Protein AF-0000000066217032 (afdb_homodimer)

Organism: Coxiella burnetii (strain RSA 493 / Nine Mile phase I) (NCBI:txid227377)

Structure (mmCIF, N/CA/C/O backbone):
data_AF-0000000066217032-model_v1
#
loop_
_entity.id
_entity.type
_entity.pdbx_description
1 polymer 'Stringent starvation protein A homolog'
#
loop_
_atom_site.group_PDB
_atom_site.id
_atom_site.type_symbol
_atom_site.label_atom_id
_atom_site.label_alt_id
_atom_site.label_comp_id
_atom_site.label_asym_id
_atom_site.label_entity_id
_atom_site.label_seq_id
_atom_site.pdbx_PDB_ins_code
_atom_site.Cartn_x
_atom_site.Cartn_y
_atom_site.Cartn_z
_atom_site.occupancy
_atom_site.B_iso_or_equiv
_atom_site.auth_seq_id
_atom_site.auth_comp_id
_atom_site.auth_asym_id
_atom_site.auth_atom_id
_atom_site.pdbx_PDB_model_num
ATOM 1 N N . MET A 1 1 ? -29.891 14.938 -22.016 1 31.36 1 MET A N 1
ATOM 2 C CA . MET A 1 1 ? -28.516 15.281 -21.641 1 31.36 1 MET A CA 1
ATOM 3 C C . MET A 1 1 ? -27.781 14.055 -21.125 1 31.36 1 MET A C 1
ATOM 5 O O . MET A 1 1 ? -28.281 13.344 -20.25 1 31.36 1 MET A O 1
ATOM 9 N N . LEU A 1 2 ? -27.031 13.336 -21.906 1 37.22 2 LEU A N 1
ATOM 10 C CA . LEU A 1 2 ? -26.453 12.023 -21.594 1 37.22 2 LEU A CA 1
ATOM 11 C C . LEU A 1 2 ? -25.828 12.023 -20.203 1 37.22 2 LEU A C 1
ATOM 13 O O . LEU A 1 2 ? -25 12.891 -19.891 1 37.22 2 LEU A O 1
ATOM 17 N N . LYS A 1 3 ? -26.438 11.766 -19.234 1 40.12 3 LYS A N 1
ATOM 18 C CA . LYS A 1 3 ? -26.109 11.836 -17.812 1 40.12 3 LYS A CA 1
ATOM 19 C C . LYS A 1 3 ? -24.656 11.398 -17.562 1 40.12 3 LYS A C 1
ATOM 21 O O . LYS A 1 3 ? -24.344 10.219 -17.719 1 40.12 3 LYS A O 1
ATOM 26 N N . ARG A 1 4 ? -23.641 12.086 -18.062 1 51.62 4 ARG A N 1
ATOM 27 C CA . ARG A 1 4 ? -22.25 11.711 -17.797 1 51.62 4 ARG A CA 1
ATOM 28 C C . ARG A 1 4 ? -22.062 11.312 -16.344 1 51.62 4 ARG A C 1
ATOM 30 O O . ARG A 1 4 ? -22.469 12.031 -15.43 1 51.62 4 ARG A O 1
ATOM 37 N N . SER A 1 5 ? -21.875 10.047 -16.078 1 73.25 5 SER A N 1
ATOM 38 C CA . SER A 1 5 ? -21.859 9.453 -14.75 1 73.25 5 SER A CA 1
ATOM 39 C C . SER A 1 5 ? -20.812 10.117 -13.859 1 73.25 5 SER A C 1
ATOM 41 O O . SER A 1 5 ? -19.625 10.102 -14.172 1 73.25 5 SER A O 1
ATOM 43 N N . ILE A 1 6 ? -21.156 11.094 -13.031 1 89.56 6 ILE A N 1
ATOM 44 C CA . ILE A 1 6 ? -20.344 11.836 -12.078 1 89.56 6 ILE A CA 1
ATOM 45 C C . ILE A 1 6 ? -19.625 10.859 -11.148 1 89.56 6 ILE A C 1
ATOM 47 O O . ILE A 1 6 ? -20.203 9.852 -10.727 1 89.56 6 ILE A O 1
ATOM 51 N N . MET A 1 7 ? -18.312 11.117 -10.992 1 97.38 7 MET A N 1
ATOM 52 C CA . MET A 1 7 ? -17.531 10.359 -10.023 1 97.38 7 MET A C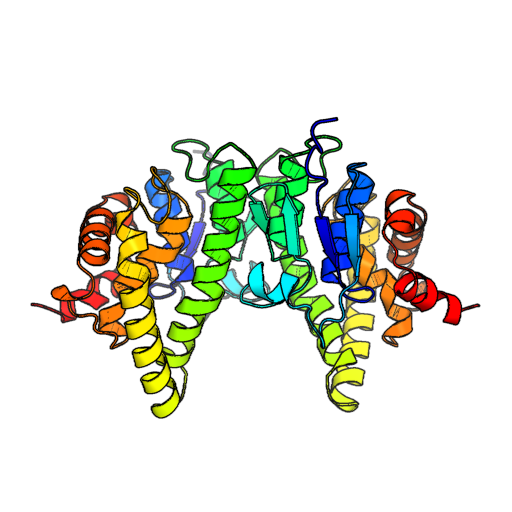A 1
ATOM 53 C C . MET A 1 7 ? -18.141 10.461 -8.633 1 97.38 7 MET A C 1
ATOM 55 O O . MET A 1 7 ? -18.625 11.523 -8.242 1 97.38 7 MET A O 1
ATOM 59 N N . THR A 1 8 ? -18.172 9.297 -7.922 1 98.38 8 THR A N 1
ATOM 60 C CA . THR A 1 8 ? -18.75 9.25 -6.582 1 98.38 8 THR A CA 1
ATOM 61 C C . THR A 1 8 ? -17.719 8.75 -5.57 1 98.38 8 THR A C 1
ATOM 63 O O . THR A 1 8 ? -17 7.785 -5.84 1 98.38 8 THR A O 1
ATOM 66 N N . LEU A 1 9 ? -17.656 9.406 -4.469 1 98.69 9 LEU A N 1
ATOM 67 C CA . LEU A 1 9 ? -16.812 8.969 -3.357 1 98.69 9 LEU A CA 1
ATOM 68 C C . LEU A 1 9 ? -17.656 8.648 -2.133 1 98.69 9 LEU A C 1
ATOM 70 O O . LEU A 1 9 ? -18.344 9.516 -1.596 1 98.69 9 LEU A O 1
ATOM 74 N N . TYR A 1 10 ? -17.703 7.379 -1.792 1 98.69 10 TYR A N 1
ATOM 75 C CA . TYR A 1 10 ? -18.188 7.031 -0.458 1 98.69 10 TYR A CA 1
ATOM 76 C C . TYR A 1 10 ? -17.141 7.383 0.601 1 98.69 10 TYR A C 1
ATOM 78 O O . TYR A 1 10 ? -16.031 6.863 0.582 1 98.69 10 TYR A O 1
ATOM 86 N N . SER A 1 11 ? -17.5 8.266 1.487 1 98.56 11 SER A N 1
ATOM 87 C CA . SER A 1 11 ? -16.562 8.914 2.391 1 98.56 11 SER A CA 1
ATOM 88 C C . SER A 1 11 ? -17.078 8.898 3.828 1 98.56 11 SER A C 1
ATOM 90 O O . SER A 1 11 ? -18.281 9.055 4.066 1 98.56 11 SER A O 1
ATOM 92 N N . GLY A 1 12 ? -16.188 8.609 4.754 1 98.12 12 GLY A N 1
ATOM 93 C CA . GLY A 1 12 ? -16.531 8.82 6.152 1 98.12 12 GLY A CA 1
ATOM 94 C C . GLY A 1 12 ? -16.219 10.227 6.629 1 98.12 12 GLY A C 1
ATOM 95 O O . GLY A 1 12 ? -15.133 10.742 6.402 1 98.12 12 GLY A O 1
ATOM 96 N N . PRO A 1 13 ? -17.109 10.875 7.32 1 96.94 13 PRO A N 1
ATOM 97 C CA . PRO A 1 13 ? -16.938 12.273 7.707 1 96.94 13 PRO A CA 1
ATOM 98 C C . PRO A 1 13 ? -15.781 12.477 8.688 1 96.94 13 PRO A C 1
ATOM 100 O O . PRO A 1 13 ? -15.242 13.578 8.797 1 96.94 13 PRO A O 1
ATOM 103 N N . LEU A 1 14 ? -15.414 11.422 9.422 1 97.06 14 LEU A N 1
ATOM 104 C CA . LEU A 1 14 ? -14.305 11.539 10.359 1 97.06 14 LEU A CA 1
ATOM 105 C C . LEU A 1 14 ? -13.211 10.523 10.031 1 97.06 14 LEU A C 1
ATOM 107 O O . LEU A 1 14 ? -12.32 10.281 10.852 1 97.06 14 LEU A O 1
ATOM 111 N N . ASP A 1 15 ? -13.336 9.898 8.875 1 97.88 15 ASP A N 1
ATOM 112 C CA . ASP A 1 15 ? -12.383 8.875 8.461 1 97.88 15 ASP A CA 1
ATOM 113 C C . ASP A 1 15 ? -11.133 9.508 7.855 1 97.88 15 ASP A C 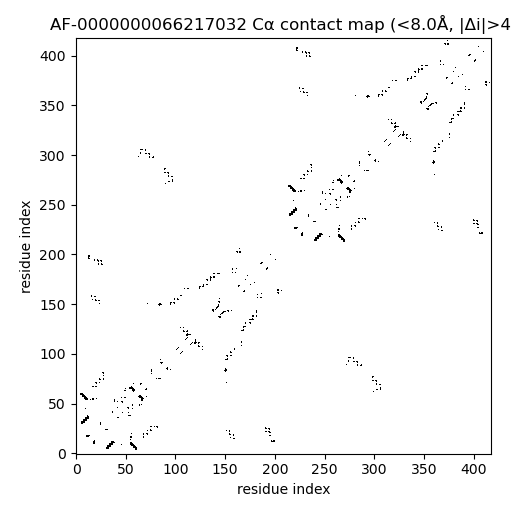1
ATOM 115 O O . ASP A 1 15 ? -11.203 10.172 6.82 1 97.88 15 ASP A O 1
ATOM 119 N N . ILE A 1 16 ? -10.039 9.281 8.5 1 98.56 16 ILE A N 1
ATOM 120 C CA . ILE A 1 16 ? -8.805 9.969 8.141 1 98.56 16 ILE A CA 1
ATOM 121 C C . ILE A 1 16 ? -8.375 9.57 6.73 1 98.56 16 ILE A C 1
ATOM 123 O O . ILE A 1 16 ? -7.777 10.367 6.004 1 98.56 16 ILE A O 1
ATOM 127 N N . TYR A 1 17 ? -8.672 8.328 6.277 1 98.75 17 TYR A N 1
ATOM 128 C CA . TYR A 1 17 ? -8.336 7.879 4.934 1 98.75 17 TYR A CA 1
ATOM 129 C C . TYR A 1 17 ? -9.211 8.555 3.891 1 98.75 17 TYR A C 1
ATOM 131 O O . TYR A 1 17 ? -8.75 8.898 2.801 1 98.75 17 TYR A O 1
ATOM 139 N N . SER A 1 18 ? -10.477 8.734 4.207 1 98.88 18 SER A N 1
ATOM 140 C CA . SER A 1 18 ? -11.359 9.508 3.342 1 98.88 18 SER A CA 1
ATOM 141 C C . SER A 1 18 ? -10.859 10.945 3.189 1 98.88 18 SER A C 1
ATOM 143 O O . SER A 1 18 ? -10.93 11.516 2.1 1 98.88 18 SER A O 1
ATOM 145 N N . HIS A 1 19 ? -10.422 11.477 4.289 1 98.88 19 HIS A N 1
ATOM 146 C CA . HIS A 1 19 ? -9.922 12.852 4.273 1 98.88 19 HIS A CA 1
ATOM 147 C C . HIS A 1 19 ? -8.75 13 3.312 1 98.88 19 HIS A C 1
ATOM 149 O O . HIS A 1 19 ? -8.664 13.984 2.58 1 98.88 19 HIS A O 1
ATOM 155 N N . GLN A 1 20 ? -7.828 12.016 3.285 1 98.94 20 GLN A N 1
ATOM 156 C CA . GLN A 1 20 ? -6.723 12.023 2.332 1 98.94 20 GLN A CA 1
ATOM 157 C C . GLN A 1 20 ? -7.23 12.211 0.904 1 98.94 20 GLN A C 1
ATOM 159 O O . GLN A 1 20 ? -6.754 13.086 0.177 1 98.94 20 GLN A O 1
ATOM 164 N N . VAL A 1 21 ? -8.172 11.391 0.531 1 98.94 21 VAL A N 1
ATOM 165 C CA . VAL A 1 21 ? -8.68 11.336 -0.835 1 98.94 21 VAL A CA 1
ATOM 166 C C . VAL A 1 21 ? -9.406 12.641 -1.166 1 98.94 21 VAL A C 1
ATOM 168 O O . VAL A 1 21 ? -9.289 13.156 -2.279 1 98.94 21 VAL A O 1
ATOM 171 N N . ARG A 1 22 ? -10.141 13.156 -0.206 1 98.94 22 ARG A N 1
ATOM 172 C CA . ARG A 1 22 ? -10.844 14.406 -0.444 1 98.94 22 ARG A CA 1
ATOM 173 C C . ARG A 1 22 ? -9.867 15.555 -0.695 1 98.94 22 ARG A C 1
ATOM 175 O O . ARG A 1 22 ? -10.141 16.453 -1.492 1 98.94 22 ARG A O 1
ATOM 182 N N . ILE A 1 23 ? -8.727 15.578 -0.011 1 98.88 23 ILE A N 1
ATOM 183 C CA . ILE A 1 23 ? -7.715 16.594 -0.278 1 98.88 23 ILE A CA 1
ATOM 184 C C . ILE A 1 23 ? -7.238 16.484 -1.725 1 98.88 23 ILE A C 1
ATOM 186 O O . ILE A 1 23 ? -7.125 17.484 -2.43 1 98.88 23 ILE A O 1
ATOM 190 N N . VAL A 1 24 ? -6.938 15.227 -2.209 1 98.94 24 VAL A N 1
ATOM 191 C CA . VAL A 1 24 ? -6.457 15 -3.568 1 98.94 24 VAL A CA 1
ATOM 192 C C . VAL A 1 24 ? -7.5 15.5 -4.57 1 98.94 24 VAL A C 1
ATOM 194 O O . VAL A 1 24 ? -7.16 16.172 -5.543 1 98.94 24 VAL A O 1
ATOM 197 N N . LEU A 1 25 ? -8.773 15.156 -4.352 1 98.88 25 LEU A N 1
ATOM 198 C CA . LEU A 1 25 ? -9.852 15.578 -5.234 1 98.88 25 LEU A CA 1
ATOM 199 C C . LEU A 1 25 ? -9.922 17.094 -5.324 1 98.88 25 LEU A C 1
ATOM 201 O O . LEU A 1 25 ? -10.078 17.656 -6.41 1 98.88 25 LEU A O 1
ATOM 205 N N . ALA A 1 26 ? -9.781 17.734 -4.199 1 98.81 26 ALA A N 1
ATOM 206 C CA . ALA A 1 26 ? -9.812 19.188 -4.156 1 98.81 26 ALA A CA 1
ATOM 207 C C . ALA A 1 26 ? -8.617 19.797 -4.895 1 98.81 26 ALA A C 1
ATOM 209 O O . ALA A 1 26 ? -8.766 20.766 -5.637 1 98.81 26 ALA A O 1
ATOM 210 N N . GLU A 1 27 ? -7.43 19.25 -4.633 1 98.75 27 GLU A N 1
ATOM 211 C CA . GLU A 1 27 ? -6.23 19.719 -5.312 1 98.75 27 GLU A CA 1
ATOM 212 C C . GLU A 1 27 ? -6.371 19.609 -6.828 1 98.75 27 GLU A C 1
ATOM 214 O O . GLU A 1 27 ? -5.898 20.484 -7.562 1 98.75 27 GLU A O 1
ATOM 219 N N . LYS A 1 28 ? -7.027 18.516 -7.266 1 98.56 28 LYS A N 1
ATOM 220 C CA . LYS A 1 28 ? -7.168 18.25 -8.695 1 98.56 28 LYS A CA 1
ATOM 221 C C . LYS A 1 28 ? -8.312 19.062 -9.289 1 98.56 28 LYS A C 1
ATOM 223 O O . LYS A 1 28 ? -8.453 19.141 -10.516 1 98.56 28 LYS A O 1
ATOM 228 N N . GLY A 1 29 ? -9.141 19.656 -8.461 1 97.69 29 GLY A N 1
ATOM 229 C CA . GLY A 1 29 ? -10.281 20.422 -8.938 1 97.69 29 GLY A CA 1
ATOM 230 C C . GLY A 1 29 ? -11.32 19.562 -9.641 1 97.69 29 GLY A C 1
ATOM 231 O O . GLY A 1 29 ? -11.938 20 -10.609 1 97.69 29 GLY A O 1
ATOM 232 N N . VAL A 1 30 ? -11.492 18.359 -9.203 1 95.88 30 VAL A N 1
ATOM 233 C CA . VAL A 1 30 ? -12.398 17.391 -9.828 1 95.88 30 VAL A CA 1
ATOM 234 C C . VAL A 1 30 ? -13.766 17.469 -9.164 1 95.88 30 VAL A C 1
ATOM 236 O O . VAL A 1 30 ? -13.867 17.516 -7.938 1 95.88 30 VAL A O 1
ATOM 239 N N . THR A 1 31 ? -14.75 17.516 -9.945 1 95.5 31 THR A N 1
ATOM 240 C CA . THR A 1 31 ? -16.109 17.422 -9.422 1 95.5 31 THR A CA 1
ATOM 241 C C . THR A 1 31 ? -16.422 15.992 -9 1 95.5 31 THR A C 1
ATOM 243 O O . THR A 1 31 ? -16.234 15.055 -9.766 1 95.5 31 THR A O 1
ATOM 246 N N . VAL A 1 32 ? -16.891 15.82 -7.789 1 98 32 VAL A N 1
ATOM 247 C CA . VAL A 1 32 ? -17.172 14.508 -7.223 1 98 32 VAL A CA 1
ATOM 248 C C . VAL A 1 32 ? -18.422 14.586 -6.336 1 98 32 VAL A C 1
ATOM 250 O O . VAL A 1 32 ? -18.641 15.594 -5.656 1 98 32 VAL A O 1
ATOM 253 N N . ASP A 1 33 ? -19.234 13.609 -6.469 1 97.88 33 ASP A N 1
ATOM 254 C CA . ASP A 1 33 ? -20.328 13.445 -5.52 1 97.88 33 ASP A CA 1
ATOM 255 C C . ASP A 1 33 ? -19.875 12.688 -4.277 1 97.88 33 ASP A C 1
ATOM 257 O O . ASP A 1 33 ? -19.562 11.492 -4.348 1 97.88 33 ASP A O 1
ATOM 261 N N . ILE A 1 34 ? -19.859 13.328 -3.172 1 97.88 34 ILE A N 1
ATOM 262 C CA . ILE A 1 34 ? -19.406 12.711 -1.932 1 97.88 34 ILE A CA 1
ATOM 263 C C . ILE A 1 34 ? -20.594 12.18 -1.144 1 97.88 34 ILE A C 1
ATOM 265 O O . ILE A 1 34 ? -21.5 12.938 -0.799 1 97.88 34 ILE A O 1
ATOM 269 N N . HIS A 1 35 ? -20.609 10.922 -0.968 1 97.06 35 HIS A N 1
ATOM 270 C CA . HIS A 1 35 ? -21.609 10.266 -0.126 1 97.06 35 HIS A CA 1
ATOM 271 C C . HIS A 1 35 ? -21.031 9.953 1.254 1 97.06 35 HIS A C 1
ATOM 273 O O . HIS A 1 35 ? -20.203 9.055 1.397 1 97.06 35 HIS A O 1
ATOM 279 N N . ASN A 1 36 ? -21.531 10.68 2.238 1 96.69 36 ASN A N 1
ATOM 280 C CA . ASN A 1 36 ? -21.078 10.445 3.605 1 96.69 36 ASN A CA 1
ATOM 281 C C . ASN A 1 36 ? -21.672 9.156 4.172 1 96.69 36 ASN A C 1
ATOM 283 O O . ASN A 1 36 ? -22.875 8.945 4.117 1 96.69 36 ASN A O 1
ATOM 287 N N . VAL A 1 37 ? -20.828 8.312 4.625 1 96.44 37 VAL A N 1
ATOM 288 C CA . VAL A 1 37 ? -21.25 7.008 5.141 1 96.44 37 VAL A CA 1
ATOM 289 C C . VAL A 1 37 ? -20.688 6.812 6.547 1 96.44 37 VAL A C 1
ATOM 291 O O . VAL A 1 37 ? -19.547 7.176 6.824 1 96.44 37 VAL A O 1
ATOM 294 N N . ASP A 1 38 ? -21.531 6.285 7.449 1 93.5 38 ASP A N 1
ATOM 295 C CA . ASP A 1 38 ? -21.078 5.824 8.758 1 93.5 38 ASP A CA 1
ATOM 296 C C . ASP A 1 38 ? -20.406 4.461 8.648 1 93.5 38 ASP A C 1
ATOM 298 O O . ASP A 1 38 ? -21.047 3.467 8.305 1 93.5 38 ASP A O 1
ATOM 302 N N . ALA A 1 39 ? -19.172 4.449 8.969 1 89.5 39 ALA A N 1
ATOM 303 C CA . ALA A 1 39 ? -18.375 3.227 8.828 1 89.5 39 ALA A CA 1
ATOM 304 C C . ALA A 1 39 ? -19 2.08 9.625 1 89.5 39 ALA A C 1
ATOM 306 O O . ALA A 1 39 ? -18.844 0.912 9.258 1 89.5 39 ALA A O 1
ATOM 307 N N . ASN A 1 40 ? -19.672 2.406 10.68 1 92.81 40 ASN A N 1
ATOM 308 C CA . ASN A 1 40 ? -20.281 1.387 11.516 1 92.81 40 ASN A CA 1
ATOM 309 C C . ASN A 1 40 ? -21.625 0.93 10.945 1 92.81 40 ASN A C 1
ATOM 311 O O . ASN A 1 40 ? -22.172 -0.091 11.375 1 92.81 40 ASN A O 1
ATOM 315 N N . HIS A 1 41 ? -22.125 1.687 10.039 1 93.88 41 HIS A N 1
ATOM 316 C CA . HIS A 1 41 ? -23.375 1.357 9.375 1 93.88 41 HIS A CA 1
ATOM 317 C C . HIS A 1 41 ? -23.266 1.558 7.867 1 93.88 41 HIS A C 1
ATOM 319 O O . HIS A 1 41 ? -23.922 2.443 7.309 1 93.88 41 HIS A O 1
ATOM 325 N N . PRO A 1 42 ? -22.453 0.718 7.289 1 93.5 42 PRO A N 1
ATOM 326 C CA . PRO A 1 42 ? -22.281 0.885 5.844 1 93.5 42 PRO A CA 1
ATOM 327 C C . PRO A 1 42 ? -23.578 0.683 5.07 1 93.5 42 PRO A C 1
ATOM 329 O O . PRO A 1 42 ? -24.406 -0.168 5.434 1 93.5 42 PRO A O 1
ATOM 332 N N . SER A 1 43 ? -23.828 1.458 4.07 1 93.5 43 SER A N 1
ATOM 333 C CA . SER A 1 43 ? -25.016 1.347 3.221 1 93.5 43 SER A CA 1
ATOM 334 C C . SER A 1 43 ? -24.969 0.076 2.379 1 93.5 43 SER A C 1
ATOM 336 O O . SER A 1 43 ? -23.891 -0.488 2.148 1 93.5 43 SER A O 1
ATOM 338 N N . GLU A 1 44 ? -26.094 -0.337 1.907 1 94.31 44 GLU A N 1
ATOM 339 C CA . GLU A 1 44 ? -26.188 -1.494 1.022 1 94.31 44 GLU A CA 1
ATOM 340 C C . GLU A 1 44 ? -25.391 -1.276 -0.263 1 94.31 44 GLU A C 1
ATOM 342 O O . GLU A 1 44 ? -24.766 -2.203 -0.774 1 94.31 44 GLU A O 1
ATOM 347 N N . ASP A 1 45 ? -25.406 -0.054 -0.695 1 95.06 45 ASP A N 1
ATOM 348 C CA . ASP A 1 45 ? -24.656 0.28 -1.905 1 95.06 45 ASP A CA 1
ATOM 349 C C . ASP A 1 45 ? -23.156 0.051 -1.711 1 95.06 45 ASP A C 1
ATOM 351 O O . ASP A 1 45 ? -22.5 -0.537 -2.568 1 95.06 45 ASP A O 1
ATOM 355 N N . LEU A 1 46 ? -22.656 0.555 -0.588 1 96.94 46 LEU A N 1
ATOM 356 C CA . LEU A 1 46 ? -21.234 0.395 -0.309 1 96.94 46 LEU A CA 1
ATOM 357 C C . LEU A 1 46 ? -20.875 -1.081 -0.216 1 96.94 46 LEU A C 1
ATOM 359 O O . LEU A 1 46 ? -19.828 -1.498 -0.737 1 96.94 46 LEU A O 1
ATOM 363 N N . ILE A 1 47 ? -21.734 -1.824 0.399 1 96.56 47 ILE A N 1
ATOM 364 C CA . ILE A 1 47 ? -21.5 -3.248 0.602 1 96.56 47 ILE A CA 1
ATOM 365 C C . ILE A 1 47 ? -21.453 -3.961 -0.748 1 96.56 47 ILE A C 1
ATOM 367 O O . ILE A 1 47 ? -20.656 -4.887 -0.941 1 96.56 47 ILE A O 1
ATOM 371 N N . GLU A 1 48 ? -22.219 -3.57 -1.666 1 96.19 48 GLU A N 1
ATOM 372 C CA . GLU A 1 48 ? -22.266 -4.168 -2.998 1 96.19 48 GLU A CA 1
ATOM 373 C C . GLU A 1 48 ? -21.016 -3.799 -3.803 1 96.19 48 GLU A C 1
ATOM 375 O O . GLU A 1 48 ? -20.531 -4.594 -4.613 1 96.19 48 GLU A O 1
ATOM 380 N N . LEU A 1 49 ? -20.453 -2.588 -3.549 1 96.94 49 LEU A N 1
ATOM 381 C CA . LEU A 1 49 ? -19.359 -2.045 -4.328 1 96.94 49 LEU A CA 1
ATOM 382 C C . LEU A 1 49 ? -18.016 -2.539 -3.791 1 96.94 49 LEU A C 1
ATOM 384 O O . LEU A 1 49 ? -17.062 -2.713 -4.551 1 96.94 49 LEU A O 1
ATOM 388 N N . ASN A 1 50 ? -17.891 -2.721 -2.545 1 97.75 50 ASN A N 1
ATOM 389 C CA . ASN A 1 50 ? -16.672 -3.037 -1.807 1 97.75 50 ASN A CA 1
ATOM 390 C C . ASN A 1 50 ? -16.891 -4.18 -0.823 1 97.75 50 ASN A C 1
ATOM 392 O O . ASN A 1 50 ? -17.5 -3.99 0.232 1 97.75 50 ASN A O 1
ATOM 396 N N . PRO A 1 51 ? -16.344 -5.332 -1.105 1 96 51 PRO A N 1
ATOM 397 C CA . PRO A 1 51 ? -16.609 -6.504 -0.27 1 96 51 PRO A CA 1
ATOM 398 C C . PRO A 1 51 ? -16.156 -6.312 1.176 1 96 51 PRO A C 1
ATOM 400 O O . PRO A 1 51 ? -16.578 -7.066 2.062 1 96 51 PRO A O 1
ATOM 403 N N . TYR A 1 52 ? -15.359 -5.297 1.436 1 96.88 52 TYR A N 1
ATOM 404 C CA . TYR A 1 52 ? -14.867 -5.051 2.785 1 96.88 52 TYR A CA 1
ATOM 405 C C . TYR A 1 52 ? -15.641 -3.918 3.449 1 96.88 52 TYR A C 1
ATOM 407 O O . TYR A 1 52 ? -15.414 -3.6 4.617 1 96.88 52 TYR A O 1
ATOM 415 N N . ALA A 1 53 ? -16.469 -3.209 2.662 1 97.38 53 ALA A N 1
ATOM 416 C CA . ALA A 1 53 ? -17.281 -2.092 3.125 1 97.38 53 ALA A CA 1
ATOM 417 C C . ALA A 1 53 ? -16.422 -1.045 3.836 1 97.38 53 ALA A C 1
ATOM 419 O O . ALA A 1 53 ? -16.844 -0.487 4.855 1 97.38 53 ALA A O 1
ATOM 420 N N . THR A 1 54 ? -15.242 -0.894 3.33 1 97.5 54 THR A N 1
ATOM 421 C CA . THR A 1 54 ? -14.344 0.085 3.932 1 97.5 54 THR A CA 1
ATOM 422 C C . THR A 1 54 ? -14.492 1.445 3.258 1 97.5 54 THR A C 1
ATOM 424 O O . THR A 1 54 ? -15.086 1.547 2.18 1 97.5 54 THR A O 1
ATOM 427 N N . LEU A 1 55 ? -14.062 2.449 3.896 1 98.25 55 LEU A N 1
ATOM 428 C CA . LEU A 1 55 ? -14 3.811 3.375 1 98.25 55 LEU A CA 1
ATOM 429 C C . LEU A 1 55 ? -12.555 4.297 3.299 1 98.25 55 LEU A C 1
ATOM 431 O O . LEU A 1 55 ? -11.719 3.914 4.125 1 98.25 55 LEU A O 1
ATOM 435 N N . PRO A 1 56 ? -12.172 5.055 2.281 1 98.69 56 PRO A N 1
ATOM 436 C CA . PRO A 1 56 ? -13.008 5.531 1.18 1 98.69 56 PRO A CA 1
ATOM 437 C C . PRO A 1 56 ? -13.195 4.484 0.085 1 98.69 56 PRO A C 1
ATOM 439 O O . PRO A 1 56 ? -12.383 3.568 -0.043 1 98.69 56 PRO A O 1
ATOM 442 N N . THR A 1 57 ? -14.281 4.523 -0.587 1 98.88 57 THR A N 1
ATOM 443 C CA . THR A 1 57 ? -14.539 3.789 -1.822 1 98.88 57 THR A CA 1
ATOM 444 C C . THR A 1 57 ? -14.914 4.746 -2.951 1 98.88 57 THR A C 1
ATOM 446 O O . THR A 1 57 ? -15.836 5.547 -2.807 1 98.88 57 THR A O 1
ATOM 449 N N . LEU A 1 58 ? -14.203 4.738 -4.078 1 98.88 58 LEU A N 1
ATOM 450 C CA . LEU A 1 58 ? -14.398 5.629 -5.219 1 98.88 58 LEU A CA 1
ATOM 451 C C . LEU A 1 58 ? -15.031 4.883 -6.387 1 98.88 58 LEU A C 1
ATOM 453 O O . LEU A 1 58 ? -14.625 3.766 -6.715 1 98.88 58 LEU A O 1
ATOM 457 N N . VAL A 1 59 ? -16.031 5.434 -6.961 1 98.62 59 VAL A N 1
ATOM 458 C CA . VAL A 1 59 ? -16.672 4.918 -8.164 1 98.62 59 VAL A CA 1
ATOM 459 C C . VAL A 1 59 ? -16.5 5.91 -9.312 1 98.62 59 VAL A C 1
ATOM 461 O O . VAL A 1 59 ? -16.906 7.07 -9.203 1 98.62 59 VAL A O 1
ATOM 464 N N . ASP A 1 60 ? -15.867 5.543 -10.375 1 98 60 ASP A N 1
ATOM 465 C CA . ASP A 1 60 ? -15.703 6.301 -11.609 1 98 60 ASP A CA 1
ATOM 466 C C . ASP A 1 60 ? -16.125 5.469 -12.82 1 98 60 ASP A C 1
ATOM 468 O O . ASP A 1 60 ? -15.312 4.73 -13.383 1 98 60 ASP A O 1
ATOM 472 N N . ARG A 1 61 ? -17.375 5.566 -13.281 1 95.75 61 ARG A N 1
ATOM 473 C CA . ARG A 1 61 ? -17.953 4.711 -14.305 1 95.75 61 ARG A CA 1
ATOM 474 C C . ARG A 1 61 ? -17.891 3.242 -13.898 1 95.75 61 ARG A C 1
ATOM 476 O O . ARG A 1 61 ? -18.391 2.865 -12.836 1 95.75 61 ARG A O 1
ATOM 483 N N . ASP A 1 62 ? -17.172 2.449 -14.602 1 95.69 62 ASP A N 1
ATOM 484 C CA . ASP A 1 62 ? -17.141 1.017 -14.328 1 95.69 62 ASP A CA 1
ATOM 485 C C . ASP A 1 62 ? -15.984 0.661 -13.391 1 95.69 62 ASP A C 1
ATOM 487 O O . ASP A 1 62 ? -15.727 -0.517 -13.133 1 95.69 62 ASP A O 1
ATOM 491 N N . LEU A 1 63 ? -15.398 1.669 -12.852 1 98.19 63 LEU A N 1
ATOM 492 C CA . LEU A 1 63 ? -14.266 1.453 -11.953 1 98.19 63 LEU A CA 1
ATOM 493 C C . LEU A 1 63 ? -14.664 1.687 -10.5 1 98.19 63 LEU A C 1
ATOM 495 O O . LEU A 1 63 ? -15.266 2.713 -10.18 1 98.19 63 LEU A O 1
ATOM 499 N N . VAL A 1 64 ? -14.422 0.709 -9.641 1 98.69 64 VAL A N 1
ATOM 500 C CA . VAL A 1 64 ? -14.57 0.844 -8.203 1 98.69 64 VAL A CA 1
ATOM 501 C C . VAL A 1 64 ? -13.219 0.626 -7.516 1 98.69 64 VAL A C 1
ATOM 503 O O . VAL A 1 64 ? -12.562 -0.395 -7.734 1 98.69 64 VAL A O 1
ATOM 506 N N . LEU A 1 65 ? -12.805 1.586 -6.785 1 98.88 65 LEU A N 1
ATOM 507 C CA . LEU A 1 65 ? -11.547 1.488 -6.055 1 98.88 65 LEU A CA 1
ATOM 508 C C . LEU A 1 65 ? -11.766 1.704 -4.562 1 98.88 65 LEU A C 1
ATOM 510 O O . LEU A 1 65 ? -12.586 2.535 -4.164 1 98.88 65 LEU A O 1
ATOM 514 N N . PHE A 1 66 ? -11.016 0.93 -3.859 1 98.5 66 PHE A N 1
ATOM 515 C CA . PHE A 1 66 ? -10.914 1.158 -2.424 1 98.5 66 PHE A CA 1
ATOM 516 C C . PHE A 1 66 ? -9.469 1.025 -1.956 1 98.5 66 PHE A C 1
ATOM 518 O O . PHE A 1 66 ? -8.578 0.713 -2.75 1 98.5 66 PHE A O 1
ATOM 525 N N . GLU A 1 67 ? -9.164 1.363 -0.762 1 97.75 67 GLU A N 1
ATOM 526 C CA . GLU A 1 67 ? -7.824 1.639 -0.266 1 97.75 67 GLU A CA 1
ATOM 527 C C . GLU A 1 67 ? -7.352 3.029 -0.684 1 97.75 67 GLU A C 1
ATOM 529 O O . GLU A 1 67 ? -7.227 3.314 -1.877 1 97.75 67 GLU A O 1
ATOM 534 N N . SER A 1 68 ? -7.121 3.869 0.254 1 98.75 68 SER A N 1
ATOM 535 C CA . SER A 1 68 ? -6.891 5.289 0.015 1 98.75 68 SER A CA 1
ATOM 536 C C . SER A 1 68 ? -5.688 5.508 -0.896 1 98.75 68 SER A C 1
ATOM 538 O O . SER A 1 68 ? -5.727 6.355 -1.793 1 98.75 68 SER A O 1
ATOM 540 N N . ARG A 1 69 ? -4.602 4.707 -0.699 1 98.5 69 ARG A N 1
ATOM 541 C CA . ARG A 1 69 ? -3.398 4.887 -1.502 1 98.5 69 ARG A CA 1
ATOM 542 C C . ARG A 1 69 ? -3.666 4.574 -2.971 1 98.5 69 ARG A C 1
ATOM 544 O O . ARG A 1 69 ? -3.186 5.281 -3.859 1 98.5 69 ARG A O 1
ATOM 551 N N . VAL A 1 70 ? -4.414 3.506 -3.223 1 98.88 70 VAL A N 1
ATOM 552 C CA . VAL A 1 70 ? -4.773 3.141 -4.586 1 98.88 70 VAL A CA 1
ATOM 553 C C . VAL A 1 70 ? -5.598 4.258 -5.223 1 98.88 70 VAL A C 1
ATOM 555 O O . VAL A 1 70 ? -5.344 4.656 -6.359 1 98.88 70 VAL A O 1
ATOM 558 N N . ILE A 1 71 ? -6.539 4.777 -4.473 1 98.94 71 ILE A N 1
ATOM 559 C CA . ILE A 1 71 ? -7.426 5.828 -4.961 1 98.94 71 ILE A CA 1
ATOM 560 C C . ILE A 1 71 ? -6.621 7.094 -5.25 1 98.94 71 ILE A C 1
ATOM 562 O O . ILE A 1 71 ? -6.781 7.707 -6.309 1 98.94 71 ILE A O 1
ATOM 566 N N . MET A 1 72 ? -5.754 7.473 -4.344 1 98.94 72 MET A N 1
ATOM 567 C CA . MET A 1 72 ? -4.992 8.711 -4.5 1 98.94 72 MET A CA 1
ATOM 568 C C . MET A 1 72 ? -4.082 8.641 -5.719 1 98.94 72 MET A C 1
ATOM 570 O O . MET A 1 72 ? -4.008 9.586 -6.5 1 98.94 72 MET A O 1
ATOM 574 N N . GLU A 1 73 ? -3.424 7.508 -5.883 1 98.75 73 GLU A N 1
ATOM 575 C CA . GLU A 1 73 ? -2.541 7.387 -7.039 1 98.75 73 GLU A CA 1
ATOM 576 C C . GLU A 1 73 ? -3.338 7.344 -8.336 1 98.75 73 GLU A C 1
ATOM 578 O O . GLU A 1 73 ? -2.916 7.906 -9.352 1 98.75 73 GLU A O 1
ATOM 583 N N . TYR A 1 74 ? -4.492 6.695 -8.32 1 98.88 74 TYR A N 1
ATOM 584 C CA . TYR A 1 74 ? -5.371 6.711 -9.484 1 98.88 74 TYR A CA 1
ATOM 585 C C . TYR A 1 74 ? -5.727 8.141 -9.883 1 98.88 74 TYR A C 1
ATOM 587 O O . TYR A 1 74 ? -5.586 8.523 -11.047 1 98.88 74 TYR A O 1
ATOM 595 N N . LEU A 1 75 ? -6.152 8.938 -8.93 1 98.88 75 LEU A N 1
ATOM 596 C CA . LEU A 1 75 ? -6.566 10.312 -9.188 1 98.88 75 LEU A CA 1
ATOM 597 C C . LEU A 1 75 ? -5.402 11.133 -9.727 1 98.88 75 LEU A C 1
ATOM 599 O O . LEU A 1 75 ? -5.574 11.93 -10.648 1 98.88 75 LEU A O 1
ATOM 603 N N . ASP A 1 76 ? -4.266 10.906 -9.125 1 98.75 76 ASP A N 1
ATOM 604 C CA . ASP A 1 76 ? -3.092 11.648 -9.57 1 98.75 76 ASP A CA 1
ATOM 605 C C . ASP A 1 76 ? -2.732 11.289 -11.016 1 98.75 76 ASP A C 1
ATOM 607 O O . ASP A 1 76 ? -2.307 12.148 -11.789 1 98.75 76 ASP A O 1
ATOM 611 N N . GLU A 1 77 ? -2.854 10.023 -11.344 1 98.25 77 GLU A N 1
ATOM 612 C CA . GLU A 1 77 ? -2.506 9.539 -12.68 1 98.25 77 GLU A CA 1
ATOM 613 C C . GLU A 1 77 ? -3.58 9.906 -13.695 1 98.25 77 GLU A C 1
ATOM 615 O O . GLU A 1 77 ? -3.271 10.227 -14.844 1 98.25 77 GLU A O 1
ATOM 620 N N . ARG A 1 78 ? -4.812 9.898 -13.273 1 98 78 ARG A N 1
ATOM 621 C CA . ARG A 1 78 ? -5.938 10.219 -14.148 1 98 78 ARG A CA 1
ATOM 622 C C . ARG A 1 78 ? -5.992 11.719 -14.43 1 98 78 ARG A C 1
ATOM 624 O O . ARG A 1 78 ? -6.363 12.133 -15.531 1 98 78 ARG A O 1
ATOM 631 N N . PHE A 1 79 ? -5.641 12.5 -13.461 1 98.06 79 PHE A N 1
ATOM 632 C CA . PHE A 1 79 ? -5.586 13.953 -13.562 1 98.06 79 PHE A CA 1
ATOM 633 C C . PHE A 1 79 ? -4.168 14.461 -13.32 1 98.06 79 PHE A C 1
ATOM 635 O O . PHE A 1 79 ? -3.828 14.867 -12.203 1 98.06 79 PHE A O 1
ATOM 642 N N . PRO A 1 80 ? -3.379 14.555 -14.344 1 96.25 80 PRO A N 1
ATOM 643 C CA . PRO A 1 80 ? -1.93 14.703 -14.188 1 96.25 80 PRO A CA 1
ATOM 644 C C . PRO A 1 80 ? -1.532 16.094 -13.711 1 96.25 80 PRO A C 1
ATOM 646 O O . PRO A 1 80 ? -0.389 16.312 -13.297 1 96.25 80 PRO A O 1
ATOM 649 N N . HIS A 1 81 ? -2.537 17.078 -13.758 1 96.62 81 HIS A N 1
ATOM 650 C CA . HIS A 1 81 ? -2.188 18.422 -13.305 1 96.62 81 HIS A CA 1
ATOM 651 C C . HIS A 1 81 ? -3.092 18.859 -12.164 1 96.62 81 HIS A C 1
ATOM 653 O O . HIS A 1 81 ? -4.305 18.656 -12.203 1 96.62 81 HIS A O 1
ATOM 659 N N . PRO A 1 82 ? -2.578 19.578 -11.203 1 97.81 82 PRO A N 1
ATOM 660 C CA . PRO A 1 82 ? -1.14 19.594 -10.93 1 97.81 82 PRO A CA 1
ATOM 661 C C . PRO A 1 82 ? -0.61 18.234 -10.469 1 97.81 82 PRO A C 1
ATOM 663 O O . PRO A 1 82 ? -1.355 17.438 -9.891 1 97.81 82 PRO A O 1
ATOM 666 N N . PRO A 1 83 ? 0.669 17.875 -10.734 1 98.25 83 PRO A N 1
ATOM 667 C CA . PRO A 1 83 ? 1.211 16.609 -10.227 1 98.25 83 PRO A CA 1
ATOM 668 C C . PRO A 1 83 ? 1.347 16.594 -8.711 1 98.25 83 PRO A C 1
ATOM 670 O O . PRO A 1 83 ? 1.778 17.578 -8.109 1 98.25 83 PRO A O 1
ATOM 673 N N . LEU A 1 84 ? 0.958 15.539 -8.148 1 98.75 84 LEU A N 1
ATOM 674 C CA . LEU A 1 84 ? 1.055 15.406 -6.699 1 98.75 84 LEU A CA 1
ATOM 675 C C . LEU A 1 84 ? 2.08 14.344 -6.316 1 98.75 84 LEU A C 1
ATOM 677 O O . LEU A 1 84 ? 2.236 14.023 -5.137 1 98.75 84 LEU A O 1
ATOM 681 N N . LEU A 1 85 ? 2.674 13.703 -7.273 1 98.31 85 LEU A N 1
ATOM 682 C CA . LEU A 1 85 ? 3.869 12.875 -7.129 1 98.31 85 LEU A CA 1
ATOM 683 C C . LEU A 1 85 ? 4.949 13.305 -8.117 1 98.31 85 LEU A C 1
ATOM 685 O O . LEU A 1 85 ? 4.645 13.68 -9.25 1 98.31 85 LEU A O 1
ATOM 689 N N . PRO A 1 86 ? 6.203 13.219 -7.645 1 97.75 86 PRO A N 1
ATOM 690 C CA . PRO A 1 86 ? 7.289 13.508 -8.586 1 97.75 86 PRO A CA 1
ATOM 691 C C . PRO A 1 86 ? 7.285 12.57 -9.789 1 97.75 86 PRO A C 1
ATOM 693 O O . PRO A 1 86 ? 6.785 11.453 -9.711 1 97.75 86 PRO A O 1
ATOM 696 N N . VAL A 1 87 ? 7.918 13.039 -10.828 1 94.44 87 VAL A N 1
ATOM 697 C CA . VAL A 1 87 ? 7.934 12.281 -12.078 1 94.44 87 VAL A CA 1
ATOM 698 C C . VAL A 1 87 ? 9.055 11.242 -12.031 1 94.44 87 VAL A C 1
ATOM 700 O O . VAL A 1 87 ? 8.906 10.141 -12.562 1 94.44 87 VAL A O 1
ATOM 703 N N . TYR A 1 88 ? 10.086 11.578 -11.375 1 96.62 88 TYR A N 1
ATOM 704 C CA . TYR A 1 88 ? 11.25 10.703 -11.367 1 96.62 88 TYR A CA 1
ATOM 705 C C . TYR A 1 88 ? 11.07 9.57 -10.359 1 96.62 88 TYR A C 1
ATOM 707 O O . TYR A 1 88 ? 10.648 9.797 -9.227 1 96.62 88 TYR A O 1
ATOM 715 N N . PRO A 1 89 ? 11.469 8.352 -10.773 1 97.94 89 PRO A N 1
ATOM 716 C CA . PRO A 1 89 ? 11.188 7.16 -9.969 1 97.94 89 PRO A CA 1
ATOM 717 C C . PRO A 1 89 ? 11.773 7.246 -8.562 1 97.94 89 PRO A C 1
ATOM 719 O O . PRO A 1 89 ? 11.125 6.836 -7.594 1 97.94 89 PRO A O 1
ATOM 722 N N . VAL A 1 90 ? 12.945 7.785 -8.414 1 98.25 90 VAL A N 1
ATOM 723 C CA . VAL A 1 90 ? 13.602 7.848 -7.113 1 98.25 90 VAL A CA 1
ATOM 724 C C . VAL A 1 90 ? 12.789 8.719 -6.164 1 98.25 90 VAL A C 1
ATOM 726 O O . VAL A 1 90 ? 12.398 8.273 -5.082 1 98.25 90 VAL A O 1
ATOM 729 N N . ALA A 1 91 ? 12.477 9.93 -6.59 1 98.31 91 ALA A N 1
ATOM 730 C CA . ALA A 1 91 ? 11.711 10.859 -5.762 1 98.31 91 ALA A CA 1
ATOM 731 C C . ALA A 1 91 ? 10.289 10.336 -5.523 1 98.31 91 ALA A C 1
ATOM 733 O O . ALA A 1 91 ? 9.75 10.484 -4.43 1 98.31 91 ALA A O 1
ATOM 734 N N . ARG A 1 92 ? 9.727 9.75 -6.523 1 98.38 92 ARG A N 1
ATOM 735 C CA . ARG A 1 92 ? 8.375 9.195 -6.449 1 98.38 92 ARG A CA 1
ATOM 736 C C . ARG A 1 92 ? 8.305 8.078 -5.422 1 98.38 92 ARG A C 1
ATOM 738 O O . ARG A 1 92 ? 7.383 8.039 -4.605 1 98.38 92 ARG A O 1
ATOM 745 N N . SER A 1 93 ? 9.242 7.203 -5.438 1 98.69 93 SER A N 1
ATOM 746 C CA . SER A 1 93 ? 9.242 6.07 -4.52 1 98.69 93 SER A CA 1
ATOM 747 C C . SER A 1 93 ? 9.555 6.516 -3.096 1 98.69 93 SER A C 1
ATOM 749 O O . SER A 1 93 ? 9.055 5.934 -2.131 1 98.69 93 SER A O 1
ATOM 751 N N . ARG A 1 94 ? 10.344 7.559 -2.955 1 98.38 94 ARG A N 1
ATOM 752 C CA . ARG A 1 94 ? 10.555 8.133 -1.628 1 98.38 94 ARG A CA 1
ATOM 753 C C . ARG A 1 94 ? 9.234 8.625 -1.036 1 98.38 94 ARG A C 1
ATOM 755 O O . ARG A 1 94 ? 8.977 8.438 0.154 1 98.38 94 ARG A O 1
ATOM 762 N N . CYS A 1 95 ? 8.453 9.234 -1.857 1 98.75 95 CYS A N 1
ATOM 763 C CA . CYS A 1 95 ? 7.145 9.703 -1.412 1 98.75 95 CYS A CA 1
ATOM 764 C C . CYS A 1 95 ? 6.273 8.531 -0.97 1 98.75 95 CYS A C 1
ATOM 766 O O . CYS A 1 95 ? 5.66 8.578 0.097 1 98.75 95 CYS A O 1
ATOM 768 N N . ARG A 1 96 ? 6.246 7.473 -1.815 1 98.75 96 ARG A N 1
ATOM 769 C CA . ARG A 1 96 ? 5.438 6.305 -1.48 1 98.75 96 ARG A CA 1
ATOM 770 C C . ARG A 1 96 ? 5.883 5.691 -0.157 1 98.75 96 ARG A C 1
ATOM 772 O O . ARG A 1 96 ? 5.051 5.312 0.67 1 98.75 96 ARG A O 1
ATOM 779 N N . LEU A 1 97 ? 7.18 5.625 0.036 1 98.75 97 LEU A N 1
ATOM 780 C CA . LEU A 1 97 ? 7.707 5.047 1.266 1 98.75 97 LEU A CA 1
ATOM 781 C C . LEU A 1 97 ? 7.363 5.918 2.469 1 98.75 97 LEU A C 1
ATOM 783 O O . LEU A 1 97 ? 7.023 5.406 3.537 1 98.75 97 LEU A O 1
ATOM 787 N N . LEU A 1 98 ? 7.469 7.211 2.289 1 98.38 98 LEU A N 1
ATOM 788 C CA . LEU A 1 98 ? 7.148 8.141 3.369 1 98.38 98 LEU A CA 1
ATOM 789 C C . LEU A 1 98 ? 5.688 8.016 3.781 1 98.38 98 LEU A C 1
ATOM 791 O O . LEU A 1 98 ? 5.371 8 4.973 1 98.38 98 LEU A O 1
ATOM 795 N N . MET A 1 99 ? 4.789 7.926 2.812 1 98.75 99 MET A N 1
ATOM 796 C CA . MET A 1 99 ? 3.375 7.727 3.107 1 98.75 99 MET A CA 1
ATOM 797 C C . MET A 1 99 ? 3.16 6.449 3.912 1 98.75 99 MET A C 1
ATOM 799 O O . MET A 1 99 ? 2.406 6.445 4.887 1 98.75 99 MET A O 1
ATOM 803 N N . TYR A 1 100 ? 3.871 5.426 3.49 1 98.31 100 TYR A N 1
ATOM 804 C CA . TYR A 1 100 ? 3.805 4.16 4.215 1 98.31 100 TYR A CA 1
ATOM 805 C C . TYR A 1 100 ? 4.25 4.336 5.664 1 98.31 100 TYR A C 1
ATOM 807 O O . TYR A 1 100 ? 3.586 3.854 6.582 1 98.31 100 TYR A O 1
ATOM 815 N N . ARG A 1 101 ? 5.332 5.004 5.914 1 98 101 ARG A N 1
ATOM 816 C CA . ARG A 1 101 ? 5.891 5.168 7.25 1 98 101 ARG A CA 1
ATOM 817 C C . ARG A 1 101 ? 4.965 6.004 8.133 1 98 101 ARG A C 1
ATOM 819 O O . ARG A 1 101 ? 4.801 5.715 9.32 1 98 101 ARG A O 1
ATOM 826 N N . ILE A 1 102 ? 4.336 7.035 7.57 1 98.38 102 ILE A N 1
ATOM 827 C CA . ILE A 1 102 ? 3.398 7.871 8.312 1 98.38 102 ILE A CA 1
ATOM 828 C C . ILE A 1 102 ? 2.221 7.023 8.789 1 98.38 102 ILE A C 1
ATOM 830 O O . ILE A 1 102 ? 1.847 7.074 9.961 1 98.38 102 ILE A O 1
ATOM 834 N N . GLU A 1 103 ? 1.703 6.242 7.902 1 98 103 GLU A N 1
ATOM 835 C CA . GLU A 1 103 ? 0.543 5.422 8.242 1 98 103 GLU A CA 1
ATOM 836 C C . GLU A 1 103 ? 0.915 4.332 9.242 1 98 103 GLU A C 1
ATOM 838 O O . GLU A 1 103 ? 0.196 4.105 10.219 1 98 103 GLU A O 1
ATOM 843 N N . ARG A 1 104 ? 2.039 3.725 8.992 1 96.81 104 ARG A N 1
ATOM 844 C CA . ARG A 1 104 ? 2.477 2.617 9.836 1 96.81 104 ARG A CA 1
ATOM 845 C C . ARG A 1 104 ? 2.775 3.092 11.258 1 96.81 104 ARG A C 1
ATOM 847 O O . ARG A 1 104 ? 2.51 2.375 12.227 1 96.81 104 ARG A O 1
ATOM 854 N N . ASN A 1 105 ? 3.314 4.27 11.414 1 96.94 105 ASN A N 1
ATOM 855 C CA . ASN A 1 105 ? 3.713 4.77 12.727 1 96.94 105 ASN A CA 1
ATOM 856 C C . ASN A 1 105 ? 2.646 5.676 13.328 1 96.94 105 ASN A C 1
ATOM 858 O O . ASN A 1 105 ? 2.01 5.316 14.32 1 96.94 105 ASN A O 1
ATOM 862 N N . PHE A 1 106 ? 2.348 6.742 12.695 1 98.31 106 PHE A N 1
ATOM 863 C CA . PHE A 1 106 ? 1.521 7.785 13.289 1 98.31 106 PHE A CA 1
ATOM 864 C C . PHE A 1 106 ? 0.048 7.395 13.258 1 98.31 106 PHE A C 1
ATOM 866 O O . PHE A 1 106 ? -0.665 7.562 14.25 1 98.31 106 PHE A O 1
ATOM 873 N N . TYR A 1 107 ? -0.458 6.883 12.102 1 98.56 107 TYR A N 1
ATOM 874 C CA . TYR A 1 107 ? -1.859 6.48 12.055 1 98.56 107 TYR A CA 1
ATOM 875 C C . TYR A 1 107 ? -2.121 5.301 12.984 1 98.56 107 TYR A C 1
ATOM 877 O O . TYR A 1 107 ? -3.205 5.188 13.562 1 98.56 107 TYR A O 1
ATOM 885 N N . HIS A 1 108 ? -1.118 4.426 13.047 1 97.62 108 HIS A N 1
ATOM 886 C CA . HIS A 1 108 ? -1.24 3.332 14 1 97.62 108 HIS A CA 1
ATOM 887 C C . HIS A 1 108 ? -1.402 3.855 15.422 1 97.62 108 HIS A C 1
ATOM 889 O O . HIS A 1 108 ? -2.27 3.389 16.172 1 97.62 108 HIS A O 1
ATOM 895 N N . SER A 1 109 ? -0.584 4.793 15.82 1 98.25 109 SER A N 1
ATOM 896 C CA . SER A 1 109 ? -0.691 5.422 17.125 1 98.25 109 SER A CA 1
ATOM 897 C C . SER A 1 109 ? -2.055 6.078 17.312 1 98.25 109 SER A C 1
ATOM 899 O O . SER A 1 109 ? -2.67 5.953 18.375 1 98.25 109 SER A O 1
ATOM 901 N N . MET A 1 110 ? -2.518 6.746 16.328 1 98.5 110 MET A N 1
ATOM 902 C CA . MET A 1 110 ? -3.828 7.391 16.375 1 98.5 110 MET A CA 1
ATOM 903 C C . MET A 1 110 ? -4.926 6.367 16.641 1 98.5 110 MET A C 1
ATOM 905 O O . MET A 1 110 ? -5.812 6.609 17.469 1 98.5 110 MET A O 1
ATOM 909 N N . LYS A 1 111 ? -4.844 5.254 16 1 98.12 111 LYS A N 1
ATOM 910 C CA . LYS A 1 111 ? -5.848 4.211 16.172 1 98.12 111 LYS A CA 1
ATOM 911 C C . LYS A 1 111 ? -5.875 3.701 17.609 1 98.12 111 LYS A C 1
ATOM 913 O O . LYS A 1 111 ? -6.945 3.471 18.172 1 98.12 111 LYS A O 1
ATOM 918 N N . ILE A 1 112 ? -4.738 3.521 18.188 1 98.56 112 ILE A N 1
ATOM 919 C CA . ILE A 1 112 ? -4.648 3.051 19.562 1 98.56 112 ILE A CA 1
ATOM 920 C C . ILE A 1 112 ? -5.227 4.102 20.5 1 98.56 112 ILE A C 1
ATOM 922 O O . ILE A 1 112 ? -5.914 3.766 21.469 1 98.56 112 ILE A O 1
ATOM 926 N N . ILE A 1 113 ? -4.969 5.367 20.25 1 98.56 113 ILE A N 1
ATOM 927 C CA . ILE A 1 113 ? -5.516 6.441 21.078 1 98.56 113 ILE A CA 1
ATOM 928 C C . ILE A 1 113 ? -7.043 6.402 21.031 1 98.56 113 ILE A C 1
ATOM 930 O O . ILE A 1 113 ? -7.703 6.578 22.047 1 98.56 113 ILE A O 1
ATOM 934 N N . GLU A 1 114 ? -7.605 6.102 19.891 1 97.69 114 GLU A N 1
ATOM 935 C CA . GLU A 1 114 ? -9.047 6.16 19.672 1 97.69 114 GLU A CA 1
ATOM 936 C C . GLU A 1 114 ? -9.727 4.895 20.188 1 97.69 114 GLU A C 1
ATOM 938 O O . GLU A 1 114 ? -10.859 4.949 20.672 1 97.69 114 GLU A O 1
ATOM 943 N N . GLU A 1 115 ? -9.031 3.77 20.125 1 97.25 115 GLU A N 1
ATOM 944 C CA . GLU A 1 115 ? -9.742 2.508 20.297 1 97.25 115 GLU A CA 1
ATOM 945 C C . GLU A 1 115 ? -9.156 1.703 21.453 1 97.25 115 GLU A C 1
ATOM 947 O O . GLU A 1 115 ? -9.773 0.738 21.922 1 97.25 115 GLU A O 1
ATOM 952 N N . GLY A 1 116 ? -7.941 2.113 21.891 1 98 116 GLY A N 1
ATOM 953 C CA . GLY A 1 116 ? -7.277 1.326 22.906 1 98 116 GLY A CA 1
ATOM 954 C C . GLY A 1 116 ? -7.77 1.635 24.312 1 98 116 GLY A C 1
ATOM 955 O O . GLY A 1 116 ? -8.75 2.359 24.484 1 98 116 GLY A O 1
ATOM 956 N N . THR A 1 117 ? -7.176 0.993 25.281 1 98.38 117 THR A N 1
ATOM 957 C CA . THR A 1 117 ? -7.441 1.303 26.688 1 98.38 117 THR A CA 1
ATOM 958 C C . THR A 1 117 ? -6.914 2.689 27.031 1 98.38 117 THR A C 1
ATOM 960 O O . THR A 1 117 ? -6.07 3.24 26.328 1 98.38 117 THR A O 1
ATOM 963 N N . PRO A 1 118 ? -7.453 3.205 28.094 1 98 118 PRO A N 1
ATOM 964 C CA . PRO A 1 118 ? -6.934 4.508 28.531 1 98 118 PRO A CA 1
ATOM 965 C C . PRO A 1 118 ? -5.418 4.508 28.703 1 98 118 PRO A C 1
ATOM 967 O O . PRO A 1 118 ? -4.746 5.469 28.328 1 98 118 PRO A O 1
ATOM 970 N N . LYS A 1 119 ? -4.93 3.461 29.219 1 98.44 119 LYS A N 1
ATOM 971 C CA . LYS A 1 119 ? -3.486 3.365 29.438 1 98.44 119 LYS A CA 1
ATOM 972 C C . LYS A 1 119 ? -2.738 3.32 28.109 1 98.44 119 LYS A C 1
ATOM 974 O O . LYS A 1 119 ? -1.718 3.99 27.938 1 98.44 119 LYS A O 1
ATOM 979 N N . GLN A 1 120 ? -3.205 2.531 27.141 1 98.56 120 GLN A N 1
ATOM 980 C CA . GLN A 1 120 ? -2.621 2.465 25.797 1 98.56 120 GLN A CA 1
ATOM 981 C C . GLN A 1 120 ? -2.686 3.82 25.109 1 98.56 120 GLN A C 1
ATOM 983 O O . GLN A 1 120 ? -1.718 4.242 24.469 1 98.56 120 GLN A O 1
ATOM 988 N N . ALA A 1 121 ? -3.82 4.422 25.297 1 98.62 121 ALA A N 1
ATOM 989 C CA . ALA A 1 121 ? -4.035 5.727 24.672 1 98.62 121 ALA A CA 1
ATOM 990 C C . ALA A 1 121 ? -3.043 6.758 25.203 1 98.62 121 ALA A C 1
ATOM 992 O O . ALA A 1 121 ? -2.451 7.516 24.422 1 98.62 121 ALA A O 1
ATOM 993 N N . GLU A 1 122 ? -2.855 6.789 26.469 1 98.5 122 GLU A N 1
ATOM 994 C CA . GLU A 1 122 ? -1.935 7.746 27.078 1 98.5 122 GLU A CA 1
ATOM 995 C C . GLU A 1 122 ? -0.5 7.5 26.609 1 98.5 122 GLU A C 1
ATOM 997 O O . GLU A 1 122 ? 0.236 8.445 26.328 1 98.5 122 GLU A O 1
ATOM 1002 N N . THR A 1 123 ? -0.128 6.238 26.547 1 98.56 123 THR A N 1
ATOM 1003 C CA . THR A 1 123 ? 1.203 5.871 26.078 1 98.56 123 THR A CA 1
ATOM 1004 C C . THR A 1 123 ? 1.428 6.363 24.656 1 98.56 123 THR A C 1
ATOM 1006 O O . THR A 1 123 ? 2.484 6.914 24.344 1 98.56 123 THR A O 1
ATOM 1009 N N . GLU A 1 124 ? 0.423 6.188 23.812 1 98.62 124 GLU A N 1
ATOM 1010 C CA . GLU A 1 124 ? 0.559 6.57 22.406 1 98.62 124 GLU A CA 1
ATOM 1011 C C . GLU A 1 124 ? 0.511 8.086 22.25 1 98.62 124 GLU A C 1
ATOM 1013 O O . GLU A 1 124 ? 1.154 8.641 21.359 1 98.62 124 GLU A O 1
ATOM 1018 N N . ARG A 1 125 ? -0.255 8.789 23.078 1 98.56 125 ARG A N 1
ATOM 1019 C CA . ARG A 1 125 ? -0.224 10.242 23.062 1 98.56 125 ARG A CA 1
ATOM 1020 C C . ARG A 1 125 ? 1.178 10.766 23.359 1 98.56 125 ARG A C 1
ATOM 1022 O O . ARG A 1 125 ? 1.663 11.672 22.688 1 98.56 125 ARG A O 1
ATOM 1029 N N . GLU A 1 126 ? 1.806 10.172 24.328 1 98.25 126 GLU A N 1
ATOM 1030 C CA . GLU A 1 126 ? 3.166 10.562 24.688 1 98.25 126 GLU A CA 1
ATOM 1031 C C . GLU A 1 126 ? 4.145 10.242 23.562 1 98.25 126 GLU A C 1
ATOM 1033 O O . GLU A 1 126 ? 5.012 11.062 23.234 1 98.25 126 GLU A O 1
ATOM 1038 N N . PHE A 1 127 ? 3.969 9.141 23.016 1 98.12 127 PHE A N 1
ATOM 1039 C CA . PHE A 1 127 ? 4.828 8.727 21.922 1 98.12 127 PHE A CA 1
ATOM 1040 C C . PHE A 1 127 ? 4.715 9.688 20.734 1 98.12 127 PHE A C 1
ATOM 1042 O O . PHE A 1 127 ? 5.723 10.156 20.219 1 98.12 127 PHE A O 1
ATOM 1049 N N . LEU A 1 128 ? 3.49 9.961 20.375 1 98.19 128 LEU A N 1
ATOM 1050 C CA . LEU A 1 128 ? 3.242 10.828 19.219 1 98.19 128 LEU A CA 1
ATOM 1051 C C . LEU A 1 128 ? 3.779 12.234 19.469 1 98.19 128 LEU A C 1
ATOM 1053 O O . LEU A 1 128 ? 4.363 12.844 18.578 1 98.19 128 LEU A O 1
ATOM 1057 N N . THR A 1 129 ? 3.572 12.703 20.672 1 98.25 129 THR A N 1
ATOM 1058 C CA . THR A 1 129 ? 4.098 14.016 21.047 1 98.25 129 THR A CA 1
ATOM 1059 C C . THR A 1 129 ? 5.617 14.047 20.906 1 98.25 129 THR A C 1
ATOM 1061 O O . THR A 1 129 ? 6.164 14.945 20.25 1 98.25 129 THR A O 1
ATOM 1064 N N . LYS A 1 130 ? 6.262 13.07 21.422 1 98.12 130 LYS A N 1
ATOM 1065 C CA . LYS A 1 130 ? 7.719 12.992 21.375 1 98.12 130 LYS A CA 1
ATOM 1066 C C . LYS A 1 130 ? 8.219 12.875 19.938 1 98.12 130 LYS A C 1
ATOM 1068 O O . LYS A 1 130 ? 9.172 13.547 19.547 1 98.12 130 LYS A O 1
ATOM 1073 N N . GLU A 1 131 ? 7.586 12.047 19.156 1 97.69 131 GLU A N 1
ATOM 1074 C CA . GLU A 1 131 ? 7.992 11.82 17.781 1 97.69 131 GLU A CA 1
ATOM 1075 C C . GLU A 1 131 ? 7.844 13.086 16.953 1 97.69 131 GLU A C 1
ATOM 1077 O O . GLU A 1 131 ? 8.703 13.398 16.125 1 97.69 131 GLU A O 1
ATOM 1082 N N . LEU A 1 132 ? 6.746 13.805 17.156 1 98.31 132 LEU A N 1
ATOM 1083 C CA . LEU A 1 132 ? 6.496 15.016 16.375 1 98.31 132 LEU A CA 1
ATOM 1084 C C . LEU A 1 132 ? 7.488 16.109 16.75 1 98.31 132 LEU A C 1
ATOM 1086 O O . LEU A 1 132 ? 7.914 16.891 15.898 1 98.31 132 LEU A O 1
ATOM 1090 N N . ILE A 1 133 ? 7.867 16.156 18.031 1 98.38 133 ILE A N 1
ATOM 1091 C CA . ILE A 1 133 ? 8.891 17.094 18.453 1 98.38 133 ILE A CA 1
ATOM 1092 C C . ILE A 1 133 ? 10.227 16.75 17.812 1 98.38 133 ILE A C 1
ATOM 1094 O O . ILE A 1 133 ? 10.914 17.625 17.281 1 98.38 133 ILE A O 1
ATOM 1098 N N . GLU A 1 134 ? 10.547 15.484 17.781 1 97.38 134 GLU A N 1
ATOM 1099 C CA . GLU A 1 134 ? 11.812 15.031 17.219 1 97.38 134 GLU A CA 1
ATOM 1100 C C . GLU A 1 134 ? 11.859 15.273 15.711 1 97.38 134 GLU A C 1
ATOM 1102 O O . GLU A 1 134 ? 12.93 15.523 15.148 1 97.38 134 GLU A O 1
ATOM 1107 N N . LEU A 1 135 ? 10.719 15.297 15.086 1 97.19 135 LEU A N 1
ATOM 1108 C CA . LEU A 1 135 ? 10.617 15.445 13.633 1 97.19 135 LEU A CA 1
ATOM 1109 C C . LEU A 1 135 ? 10.617 16.922 13.242 1 97.19 135 LEU A C 1
ATOM 1111 O O . LEU A 1 135 ? 10.633 17.25 12.055 1 97.19 135 LEU A O 1
ATOM 1115 N N . ASP A 1 136 ? 10.578 17.828 14.164 1 98.19 136 ASP A N 1
ATOM 1116 C CA . ASP A 1 136 ? 10.391 19.234 13.867 1 98.19 136 ASP A CA 1
ATOM 1117 C C . ASP A 1 136 ? 11.414 19.734 12.844 1 98.19 136 ASP A C 1
ATOM 1119 O O . ASP A 1 136 ? 11.055 20.391 11.867 1 98.19 136 ASP A O 1
ATOM 1123 N N . PRO A 1 137 ? 12.734 19.328 12.961 1 97.5 137 PRO A N 1
ATOM 1124 C CA . PRO A 1 137 ? 13.703 19.797 11.961 1 97.5 137 PRO A CA 1
ATOM 1125 C C . PRO A 1 137 ? 13.359 19.344 10.547 1 97.5 137 PRO A C 1
ATOM 1127 O O . PRO A 1 137 ? 13.633 20.062 9.578 1 97.5 137 PRO A O 1
ATOM 1130 N N . VAL A 1 138 ? 12.773 18.219 10.43 1 96.44 138 VAL A N 1
ATOM 1131 C CA . VAL A 1 138 ? 12.398 17.672 9.133 1 96.44 138 VAL A CA 1
ATOM 1132 C C . VAL A 1 138 ? 11.312 18.547 8.5 1 96.44 138 VAL A C 1
ATOM 1134 O O . VAL A 1 138 ? 11.328 18.797 7.293 1 96.44 138 VAL A O 1
ATOM 1137 N N . PHE A 1 139 ? 10.367 19.031 9.266 1 97.75 139 PHE A N 1
ATOM 1138 C CA . PHE A 1 139 ? 9.312 19.922 8.789 1 97.75 139 PHE A CA 1
ATOM 1139 C C . PHE A 1 139 ? 9.898 21.219 8.234 1 97.75 139 PHE A C 1
ATOM 1141 O O . PHE A 1 139 ? 9.266 21.891 7.422 1 97.75 139 PHE A O 1
ATOM 1148 N N . GLY A 1 140 ? 11.078 21.562 8.688 1 97.19 140 GLY A N 1
ATOM 1149 C CA . GLY A 1 140 ? 11.656 22.844 8.312 1 97.19 140 GLY A CA 1
ATOM 1150 C C . GLY A 1 140 ? 12.625 22.75 7.152 1 97.19 140 GLY A C 1
ATOM 1151 O O . GLY A 1 140 ? 13.062 23.766 6.613 1 97.19 140 GLY A O 1
ATOM 1152 N N . GLU A 1 141 ? 12.938 21.547 6.727 1 97.12 141 GLU A N 1
ATOM 1153 C CA . GLU A 1 141 ? 13.961 21.344 5.703 1 97.12 141 GLU A CA 1
ATOM 1154 C C . GLU A 1 141 ? 13.469 21.781 4.328 1 97.12 141 GLU A C 1
ATOM 1156 O O . GLU A 1 141 ? 14.242 22.281 3.516 1 97.12 141 GLU A O 1
ATOM 1161 N N . LYS A 1 142 ? 12.281 21.578 4.02 1 97.62 142 LYS A N 1
ATOM 1162 C CA . LYS A 1 142 ? 11.641 21.922 2.756 1 97.62 142 LYS A CA 1
ATOM 1163 C C . LYS A 1 142 ? 10.289 22.578 2.994 1 97.62 142 LYS A C 1
ATOM 1165 O O . LYS A 1 142 ? 9.789 22.609 4.121 1 97.62 142 LYS A O 1
ATOM 1170 N N . THR A 1 143 ? 9.781 23.141 1.923 1 97.88 143 THR A N 1
ATOM 1171 C CA . THR A 1 143 ? 8.523 23.891 2.035 1 97.88 143 THR A CA 1
ATOM 1172 C C . THR A 1 143 ? 7.391 22.953 2.467 1 97.88 143 THR A C 1
ATOM 1174 O O . THR A 1 143 ? 6.547 23.344 3.277 1 97.88 143 THR A O 1
ATOM 1177 N N . TYR A 1 144 ? 7.371 21.812 1.897 1 98.44 144 TYR A N 1
ATOM 1178 C CA . TYR A 1 144 ? 6.383 20.812 2.258 1 98.44 144 TYR A CA 1
ATOM 1179 C C . TYR A 1 144 ? 7.043 19.609 2.932 1 98.44 144 TYR A C 1
ATOM 1181 O O . TYR A 1 144 ? 8.266 19.578 3.074 1 98.44 144 TYR A O 1
ATOM 1189 N N . PHE A 1 145 ? 6.285 18.672 3.428 1 97.94 145 PHE A N 1
ATOM 1190 C CA . PHE A 1 145 ? 6.859 17.594 4.234 1 97.94 145 PHE A CA 1
ATOM 1191 C C . PHE A 1 145 ? 7.812 16.75 3.406 1 97.94 145 PHE A C 1
ATOM 1193 O O . PHE A 1 145 ? 7.375 15.883 2.645 1 97.94 145 PHE A O 1
ATOM 1200 N N . MET A 1 146 ? 9.102 16.953 3.477 1 96.62 146 MET A N 1
ATOM 1201 C CA . MET A 1 146 ? 10.227 16.266 2.861 1 96.62 146 MET A CA 1
ATOM 1202 C C . MET A 1 146 ? 10.242 16.484 1.352 1 96.62 146 MET A C 1
ATOM 1204 O O . MET A 1 146 ? 10.867 15.711 0.618 1 96.62 146 MET A O 1
ATOM 1208 N N . ASN A 1 147 ? 9.469 17.453 0.828 1 97.38 147 ASN A N 1
ATOM 1209 C CA . ASN A 1 147 ? 9.406 17.828 -0.581 1 97.38 147 ASN A CA 1
ATOM 1210 C C . A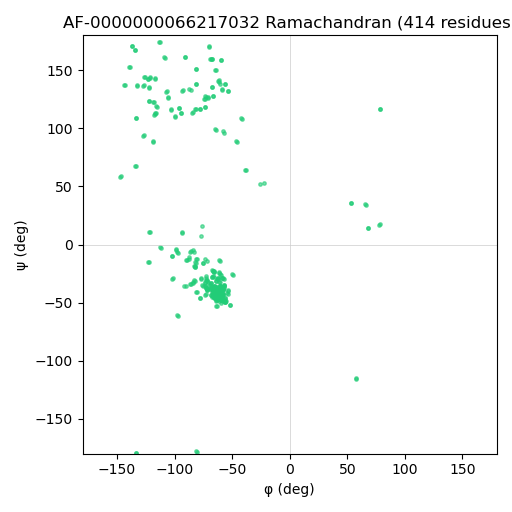SN A 1 147 ? 9.344 19.328 -0.758 1 97.38 147 ASN A C 1
ATOM 1212 O O . ASN A 1 147 ? 8.883 20.047 0.135 1 97.38 147 ASN A O 1
ATOM 1216 N N . ASP A 1 148 ? 9.836 19.766 -1.911 1 97.56 148 ASP A N 1
ATOM 1217 C CA . ASP A 1 148 ? 9.727 21.188 -2.221 1 97.56 148 ASP A CA 1
ATOM 1218 C C . ASP A 1 148 ? 8.312 21.547 -2.664 1 97.56 148 ASP A C 1
ATOM 1220 O O . ASP A 1 148 ? 7.867 22.672 -2.463 1 97.56 148 ASP A O 1
ATOM 1224 N N . ASP A 1 149 ? 7.656 20.609 -3.24 1 97.81 149 ASP A N 1
ATOM 1225 C CA . ASP A 1 149 ? 6.297 20.812 -3.732 1 97.81 149 ASP A CA 1
ATOM 1226 C C . ASP A 1 149 ? 5.285 20.047 -2.877 1 97.81 149 ASP A C 1
ATOM 1228 O O . ASP A 1 149 ? 5.656 19.141 -2.125 1 97.81 149 ASP A O 1
ATOM 1232 N N . PHE A 1 150 ? 3.996 20.516 -3.02 1 98.5 150 PHE A N 1
ATOM 1233 C CA . PHE A 1 150 ? 2.902 19.766 -2.398 1 98.5 150 PHE A CA 1
ATOM 1234 C C . PHE A 1 150 ? 2.725 18.406 -3.057 1 98.5 150 PHE A C 1
ATOM 1236 O O . PHE A 1 150 ? 2.674 18.312 -4.285 1 98.5 150 PHE A O 1
ATOM 1243 N N . THR A 1 151 ? 2.701 17.344 -2.273 1 98.75 151 THR A N 1
ATOM 1244 C CA . THR A 1 151 ? 2.596 15.992 -2.82 1 98.75 151 THR A CA 1
ATOM 1245 C C . THR A 1 151 ? 1.551 15.18 -2.061 1 98.75 151 THR A C 1
ATOM 1247 O O . THR A 1 151 ? 0.935 15.68 -1.116 1 98.75 151 THR A O 1
ATOM 1250 N N . LEU A 1 152 ? 1.364 13.922 -2.453 1 98.88 152 LEU A N 1
ATOM 1251 C CA . LEU A 1 152 ? 0.482 13 -1.755 1 98.88 152 LEU A CA 1
ATOM 1252 C C . LEU A 1 152 ? 0.936 12.797 -0.313 1 98.88 152 LEU A C 1
ATOM 1254 O O . LEU A 1 152 ? 0.128 12.453 0.555 1 98.88 152 LEU A O 1
ATOM 1258 N N . VAL A 1 153 ? 2.229 12.992 -0.033 1 98.88 153 VAL A N 1
ATOM 1259 C CA . VAL A 1 153 ? 2.738 12.859 1.327 1 98.88 153 VAL A CA 1
ATOM 1260 C C . VAL A 1 153 ? 2.023 13.844 2.246 1 98.88 153 VAL A C 1
ATOM 1262 O O . VAL A 1 153 ? 1.646 13.5 3.369 1 98.88 153 VAL A O 1
ATOM 1265 N N . ASP A 1 154 ? 1.797 15.031 1.764 1 98.88 154 ASP A N 1
ATOM 1266 C CA . ASP A 1 154 ? 1.1 16.047 2.537 1 98.88 154 ASP A CA 1
ATOM 1267 C C . ASP A 1 154 ? -0.365 15.68 2.748 1 98.88 154 ASP A C 1
ATOM 1269 O O . ASP A 1 154 ? -0.948 15.992 3.789 1 98.88 154 ASP A O 1
ATOM 1273 N N . CYS A 1 155 ? -0.976 15 1.771 1 98.94 155 CYS A N 1
ATOM 1274 C CA . CYS A 1 155 ? -2.359 14.547 1.871 1 98.94 155 CYS A CA 1
ATOM 1275 C C . CYS A 1 155 ? -2.506 13.469 2.943 1 98.94 155 CYS A C 1
ATOM 1277 O O . CYS A 1 155 ? -3.605 13.242 3.449 1 98.94 155 CYS A O 1
ATOM 1279 N N . VAL A 1 156 ? -1.412 12.82 3.256 1 98.88 156 VAL A N 1
ATOM 1280 C CA . VAL A 1 156 ? -1.416 11.781 4.285 1 98.88 156 VAL A CA 1
ATOM 1281 C C . VAL A 1 156 ? -1.079 12.398 5.641 1 98.88 156 VAL A C 1
ATOM 1283 O O . VAL A 1 156 ? -1.676 12.039 6.656 1 98.88 156 VAL A O 1
ATOM 1286 N N . MET A 1 157 ? -0.218 13.367 5.703 1 98.81 157 MET A N 1
ATOM 1287 C CA . MET A 1 157 ? 0.279 13.961 6.941 1 98.81 157 MET A CA 1
ATOM 1288 C C . MET A 1 157 ? -0.714 14.977 7.496 1 98.81 157 MET A C 1
ATOM 1290 O O . MET A 1 157 ? -0.998 14.977 8.695 1 98.81 157 MET A O 1
ATOM 1294 N N . ALA A 1 158 ? -1.299 15.766 6.684 1 98.75 158 ALA A N 1
ATOM 1295 C CA . ALA A 1 158 ? -2.107 16.922 7.078 1 98.75 158 ALA A CA 1
ATOM 1296 C C . ALA A 1 158 ? -3.324 16.484 7.891 1 98.75 158 ALA A C 1
ATOM 1298 O O . ALA A 1 158 ? -3.641 17.078 8.922 1 98.75 158 ALA A O 1
ATOM 1299 N N . PRO A 1 159 ? -4.004 15.406 7.438 1 98.75 159 PRO A N 1
ATOM 1300 C CA . PRO A 1 159 ? -5.176 14.992 8.211 1 98.75 159 PRO A CA 1
ATOM 1301 C C . PRO A 1 159 ? -4.832 14.609 9.648 1 98.75 159 PRO A C 1
ATOM 1303 O O . PRO A 1 159 ? -5.617 14.859 10.562 1 98.75 159 PRO A O 1
ATOM 1306 N N . LEU A 1 160 ? -3.699 13.984 9.836 1 98.69 160 LEU A N 1
ATOM 1307 C CA . LEU A 1 160 ? -3.277 13.625 11.188 1 98.69 160 LEU A CA 1
ATOM 1308 C C . LEU A 1 160 ? -3.045 14.875 12.031 1 98.69 160 LEU A C 1
ATOM 1310 O O . LEU A 1 160 ? -3.531 14.969 13.156 1 98.69 160 LEU A O 1
ATOM 1314 N N . LEU A 1 161 ? -2.299 15.828 11.453 1 98.38 161 LEU A N 1
ATOM 1315 C CA . LEU A 1 161 ? -1.973 17.047 12.18 1 98.38 161 LEU A CA 1
ATOM 1316 C C . LEU A 1 161 ? -3.238 17.812 12.555 1 98.38 161 LEU A C 1
ATOM 1318 O O . LEU A 1 161 ? -3.32 18.391 13.641 1 98.38 161 LEU A O 1
ATOM 1322 N N . TRP A 1 162 ? -4.18 17.781 11.711 1 98.44 162 TRP A N 1
ATOM 1323 C CA . TRP A 1 162 ? -5.449 18.453 11.945 1 98.44 162 TRP A CA 1
ATOM 1324 C C . TRP A 1 162 ? -6.164 17.875 13.164 1 98.44 162 TRP A C 1
ATOM 1326 O O . TRP A 1 162 ? -6.84 18.594 13.898 1 98.44 162 TRP A O 1
ATOM 1336 N N . ARG A 1 163 ? -5.941 16.656 13.445 1 97.81 163 ARG A N 1
ATOM 1337 C CA . ARG A 1 163 ? -6.723 15.93 14.445 1 97.81 163 ARG A CA 1
ATOM 1338 C C . ARG A 1 163 ? -5.996 15.883 15.781 1 97.81 163 ARG A C 1
ATOM 1340 O O . ARG A 1 163 ? -6.543 15.398 16.781 1 97.81 163 ARG A O 1
ATOM 1347 N N . LEU A 1 164 ? -4.797 16.391 15.898 1 97.75 164 LEU A N 1
ATOM 1348 C CA . LEU A 1 164 ? -3.965 16.219 17.078 1 97.75 164 LEU A CA 1
ATOM 1349 C C . LEU A 1 164 ? -4.688 16.719 18.328 1 97.75 164 LEU A C 1
ATOM 1351 O O . LEU A 1 164 ? -4.742 16.016 19.344 1 97.75 164 LEU A O 1
ATOM 1355 N N . PRO A 1 165 ? -5.328 17.891 18.328 1 96.31 165 PRO A N 1
ATOM 1356 C CA . PRO A 1 165 ? -6.023 18.344 19.531 1 96.31 165 PRO A CA 1
ATOM 1357 C C . PRO A 1 165 ? -7.148 17.391 19.953 1 96.31 165 PRO A C 1
ATOM 1359 O O . PRO A 1 165 ? -7.293 17.094 21.141 1 96.31 165 PRO A O 1
ATOM 1362 N N . HIS A 1 166 ? -7.879 16.938 19.016 1 96.44 166 HIS A N 1
ATOM 1363 C CA . HIS A 1 166 ? -8.969 16.016 19.297 1 96.44 166 HIS A CA 1
ATOM 1364 C C . HIS A 1 166 ? -8.445 14.711 19.891 1 96.44 166 HIS A C 1
ATOM 1366 O O . HIS A 1 166 ? -9.117 14.086 20.719 1 96.44 166 HIS A O 1
ATOM 1372 N N . LEU A 1 167 ? -7.234 14.336 19.531 1 97.5 167 LEU A N 1
ATOM 1373 C CA . LEU A 1 167 ? -6.621 13.102 19.984 1 97.5 167 LEU A CA 1
ATOM 1374 C C . LEU A 1 167 ? -5.98 13.289 21.359 1 97.5 167 LEU A C 1
ATOM 1376 O O . LEU A 1 167 ? -5.441 12.344 21.938 1 97.5 167 LEU A O 1
ATOM 1380 N N . GLY A 1 168 ? -5.977 14.523 21.812 1 96.81 168 GLY A N 1
ATOM 1381 C CA . GLY A 1 168 ? -5.34 14.82 23.094 1 96.81 168 GLY A CA 1
ATOM 1382 C C . GLY A 1 168 ? -3.826 14.898 23 1 96.81 168 GLY A C 1
ATOM 1383 O O . GLY A 1 168 ? -3.127 14.719 24 1 96.81 168 GLY A O 1
ATOM 1384 N N . VAL A 1 169 ? -3.352 15.055 21.844 1 97.62 169 VAL A N 1
ATOM 1385 C CA . VAL A 1 169 ? -1.916 15.18 21.609 1 97.62 169 VAL A CA 1
ATOM 1386 C C . VAL A 1 169 ? -1.535 16.656 21.562 1 97.62 169 VAL A C 1
ATOM 1388 O O . VAL A 1 169 ? -1.913 17.375 20.625 1 97.62 169 VAL A O 1
ATOM 1391 N N . HIS A 1 170 ? -0.807 17.125 22.484 1 95.62 170 HIS A N 1
ATOM 1392 C CA . HIS A 1 170 ? -0.422 18.531 22.562 1 95.62 170 HIS A CA 1
ATOM 1393 C C . HIS A 1 170 ? 1.088 18.688 22.438 1 95.62 170 HIS A C 1
ATOM 1395 O O . HIS A 1 170 ? 1.847 18.234 23.297 1 95.62 170 HIS A O 1
ATOM 1401 N N . VAL A 1 171 ? 1.439 19.297 21.328 1 97.19 171 VAL A N 1
ATOM 1402 C CA . VAL A 1 171 ? 2.838 19.625 21.094 1 97.19 171 VAL A CA 1
ATOM 1403 C C . VAL A 1 171 ? 3.062 21.109 21.344 1 97.19 171 VAL A C 1
ATOM 1405 O O . VAL A 1 171 ? 2.488 21.969 20.641 1 97.19 171 VAL A O 1
ATOM 1408 N N . PRO A 1 172 ? 3.873 21.438 22.328 1 96.62 172 PRO A N 1
ATOM 1409 C CA . PRO A 1 172 ? 4.113 22.859 22.578 1 96.62 172 PRO A CA 1
ATOM 1410 C C . PRO A 1 172 ? 4.691 23.578 21.359 1 96.62 172 PRO A C 1
ATOM 1412 O O . PRO A 1 172 ? 5.645 23.094 20.75 1 96.62 172 PRO A O 1
ATOM 1415 N N . PRO A 1 173 ? 4.148 24.703 21.031 1 96.44 173 PRO A N 1
ATOM 1416 C CA . PRO A 1 173 ? 4.613 25.422 19.844 1 96.44 173 PRO A CA 1
ATOM 1417 C C . PRO A 1 173 ? 6.109 25.734 19.891 1 96.44 173 PRO A C 1
ATOM 1419 O O . PRO A 1 173 ? 6.789 25.641 18.859 1 96.44 173 PRO A O 1
ATOM 1422 N N . ARG A 1 174 ? 6.66 26 21.016 1 97 174 ARG A N 1
ATOM 1423 C CA . ARG A 1 174 ? 8.07 26.344 21.156 1 97 174 ARG A CA 1
ATOM 1424 C C . ARG A 1 174 ? 8.961 25.156 20.828 1 97 174 ARG A C 1
ATOM 1426 O O . ARG A 1 174 ? 10.086 25.328 20.359 1 97 174 ARG A O 1
ATOM 1433 N N . ALA A 1 175 ? 8.453 24 21.031 1 97.44 175 ALA A N 1
ATOM 1434 C CA . ALA A 1 175 ? 9.234 22.781 20.844 1 97.44 175 ALA A CA 1
ATOM 1435 C C . ALA A 1 175 ? 9.141 22.312 19.391 1 97.44 175 ALA A C 1
ATOM 1437 O O . ALA A 1 175 ? 9.891 21.406 18.984 1 97.44 175 ALA A O 1
ATOM 1438 N N . ALA A 1 176 ? 8.219 22.875 18.609 1 98.12 176 ALA A N 1
ATOM 1439 C CA . ALA A 1 176 ? 7.996 22.391 17.25 1 98.12 176 ALA A CA 1
ATOM 1440 C C . ALA A 1 176 ? 7.609 23.531 16.312 1 98.12 176 ALA A C 1
ATOM 1442 O O . ALA A 1 176 ? 6.594 23.453 15.617 1 98.12 176 ALA A O 1
ATOM 1443 N N . LYS A 1 177 ? 8.414 24.516 16.172 1 98.19 177 LYS A N 1
ATOM 1444 C CA . LYS A 1 177 ? 8.125 25.734 15.438 1 98.19 177 LYS A CA 1
ATOM 1445 C C . LYS A 1 177 ? 7.953 25.453 13.945 1 98.19 177 LYS A C 1
ATOM 1447 O O . LYS A 1 177 ? 7.066 26.016 13.297 1 98.19 177 LYS A O 1
ATOM 1452 N N . SER A 1 178 ? 8.852 24.609 13.445 1 98.56 178 SER A N 1
ATOM 1453 C CA . SER A 1 178 ? 8.781 24.297 12.023 1 98.56 178 SER A CA 1
ATOM 1454 C C . SER A 1 178 ? 7.5 23.547 11.68 1 98.56 178 SER A C 1
ATOM 1456 O O . SER A 1 178 ? 6.898 23.781 10.633 1 98.56 178 SER A O 1
ATOM 1458 N N . MET A 1 179 ? 7.086 22.656 12.547 1 98.5 179 MET A N 1
ATOM 1459 C CA . MET A 1 179 ? 5.84 21.938 12.32 1 98.5 179 MET A CA 1
ATOM 1460 C C . MET A 1 179 ? 4.648 22.891 12.297 1 98.5 179 MET A C 1
ATOM 1462 O O . MET A 1 179 ? 3.752 22.75 11.469 1 98.5 179 MET A O 1
ATOM 1466 N N . TYR A 1 180 ? 4.656 23.828 13.18 1 98.25 180 TYR A N 1
ATOM 1467 C CA . TYR A 1 180 ? 3.543 24.766 13.242 1 98.25 180 TYR A CA 1
ATOM 1468 C C . TYR A 1 180 ? 3.523 25.672 12.016 1 98.25 180 TYR A C 1
ATOM 1470 O O . TYR A 1 180 ? 2.455 26.047 11.523 1 98.25 180 TYR A O 1
ATOM 1478 N N . LYS A 1 181 ? 4.676 26.062 11.57 1 98.19 181 LYS A N 1
ATOM 1479 C CA . LYS A 1 181 ? 4.746 26.812 10.312 1 98.19 181 LYS A CA 1
ATOM 1480 C C . LYS A 1 181 ? 4.176 25.984 9.164 1 98.19 181 LYS A C 1
ATOM 1482 O O . LYS A 1 181 ? 3.41 26.5 8.344 1 98.19 181 LYS A O 1
ATOM 1487 N N . TYR A 1 182 ? 4.539 24.734 9.133 1 98.56 182 TYR A N 1
ATOM 1488 C CA . TYR A 1 182 ? 4.031 23.812 8.125 1 98.56 182 TYR A CA 1
ATOM 1489 C C . TYR A 1 182 ? 2.518 23.656 8.234 1 98.56 182 TYR A C 1
ATOM 1491 O O . TYR A 1 182 ? 1.81 23.719 7.223 1 98.56 182 TYR A O 1
ATOM 1499 N N . LYS A 1 183 ? 2.016 23.484 9.438 1 98.12 183 LYS A N 1
ATOM 1500 C CA . LYS A 1 183 ? 0.58 23.359 9.672 1 98.12 183 LYS A CA 1
ATOM 1501 C C . LYS A 1 183 ? -0.17 24.562 9.125 1 98.12 183 LYS A C 1
ATOM 1503 O O . LYS A 1 183 ? -1.187 24.422 8.445 1 98.12 183 LYS A O 1
ATOM 1508 N N . LYS A 1 184 ? 0.335 25.672 9.484 1 97.81 184 LYS A N 1
ATOM 1509 C CA . LYS A 1 184 ? -0.303 26.906 9.023 1 97.81 184 LYS A CA 1
ATOM 1510 C C . LYS A 1 184 ? -0.369 26.953 7.504 1 97.81 184 LYS A C 1
ATOM 1512 O O . LYS A 1 184 ? -1.412 27.281 6.934 1 97.81 184 LYS A O 1
ATOM 1517 N N . LEU A 1 185 ? 0.713 26.672 6.875 1 98.19 185 LEU A N 1
ATOM 1518 C CA . LEU A 1 185 ? 0.798 26.672 5.422 1 98.19 185 LEU A CA 1
ATOM 1519 C C . LEU A 1 185 ? -0.244 25.734 4.82 1 98.19 185 LEU A C 1
ATOM 1521 O O . LEU A 1 185 ? -0.961 26.109 3.891 1 98.19 185 LEU A O 1
ATOM 1525 N N . ILE A 1 186 ? -0.353 24.516 5.344 1 98.44 186 ILE A N 1
ATOM 1526 C CA . ILE A 1 186 ? -1.199 23.469 4.785 1 98.44 186 ILE A CA 1
ATOM 1527 C C . ILE A 1 186 ? -2.666 23.781 5.066 1 98.44 186 ILE A C 1
ATOM 1529 O O . ILE A 1 186 ? -3.516 23.656 4.18 1 98.44 186 ILE A O 1
ATOM 1533 N N . PHE A 1 187 ? -2.969 24.219 6.285 1 98.12 187 PHE A N 1
ATOM 1534 C CA . PHE A 1 187 ? -4.355 24.391 6.711 1 98.12 187 PHE A CA 1
ATOM 1535 C C . PHE A 1 187 ? -4.961 25.641 6.07 1 98.12 187 PHE A C 1
ATOM 1537 O O . PHE A 1 187 ? -6.184 25.797 6.031 1 98.12 187 PHE A O 1
ATOM 1544 N N . GLU A 1 188 ? -4.164 26.516 5.539 1 97.75 188 GLU A N 1
ATOM 1545 C CA . GLU A 1 188 ? -4.652 27.719 4.863 1 97.75 188 GLU A CA 1
ATOM 1546 C C . GLU A 1 188 ? -4.887 27.453 3.379 1 97.75 188 GLU A C 1
ATOM 1548 O O . GLU A 1 188 ? -5.516 28.266 2.693 1 97.75 188 GLU A O 1
ATOM 1553 N N . ARG A 1 189 ? -4.387 26.344 2.887 1 97.69 189 ARG A N 1
ATOM 1554 C CA . ARG A 1 189 ? -4.605 26 1.488 1 97.69 189 ARG A CA 1
ATOM 1555 C C . ARG A 1 189 ? -6.094 25.828 1.193 1 97.69 189 ARG A C 1
ATOM 1557 O O . ARG A 1 189 ? -6.832 25.25 1.991 1 97.69 189 ARG A O 1
ATOM 1564 N N . GLU A 1 190 ? -6.535 26.312 0.048 1 98.06 190 GLU A N 1
ATOM 1565 C CA . GLU A 1 190 ? -7.938 26.234 -0.349 1 98.06 190 GLU A CA 1
ATOM 1566 C C . GLU A 1 190 ? -8.391 24.797 -0.482 1 98.06 190 GLU A C 1
ATOM 1568 O O . GLU A 1 190 ? -9.508 24.438 -0.085 1 98.06 190 GLU A O 1
ATOM 1573 N N . SER A 1 191 ? -7.543 24 -1.02 1 98.38 191 SER A N 1
ATOM 1574 C CA . SER A 1 191 ? -7.887 22.594 -1.213 1 98.38 191 SER A CA 1
ATOM 1575 C C . SER A 1 191 ? -8.086 21.875 0.123 1 98.38 191 SER A C 1
ATOM 1577 O O . SER A 1 191 ? -8.961 21.031 0.252 1 98.38 191 SER A O 1
ATOM 1579 N N . PHE A 1 192 ? -7.266 22.234 1.153 1 98.69 192 PHE A N 1
ATOM 1580 C CA . PHE A 1 192 ? -7.441 21.609 2.463 1 98.69 192 PHE A CA 1
ATOM 1581 C C . PHE A 1 192 ? -8.773 22.031 3.082 1 98.69 192 PHE A C 1
ATOM 1583 O O . PHE A 1 192 ? -9.523 21.188 3.566 1 98.69 192 PHE A O 1
ATOM 1590 N N . LYS A 1 193 ? -9.055 23.266 3.006 1 98.38 193 LYS A N 1
ATOM 1591 C CA . LYS A 1 193 ? -10.312 23.781 3.547 1 98.38 193 LYS A CA 1
ATOM 1592 C C . LYS A 1 193 ? -11.508 23.125 2.857 1 98.38 193 LYS A C 1
ATOM 1594 O O . LYS A 1 193 ? -12.477 22.734 3.516 1 98.38 193 LYS A O 1
ATOM 1599 N N . ALA A 1 194 ? -11.406 23.016 1.536 1 98.25 194 ALA A N 1
ATOM 1600 C CA . ALA A 1 194 ? -12.484 22.438 0.743 1 98.25 194 ALA A CA 1
ATOM 1601 C C . ALA A 1 194 ? -12.664 20.969 1.061 1 98.25 194 ALA A C 1
ATOM 1603 O O . ALA A 1 194 ? -13.742 20.406 0.837 1 98.25 194 ALA A O 1
ATOM 1604 N N . SER A 1 195 ? -11.641 20.312 1.576 1 98.62 195 SER A N 1
ATOM 1605 C CA . SER A 1 195 ? -11.648 18.875 1.803 1 98.62 195 SER A CA 1
ATOM 1606 C C . SER A 1 195 ? -12.328 18.531 3.123 1 98.62 195 SER A C 1
ATOM 1608 O O . SER A 1 195 ? -12.672 17.375 3.365 1 98.62 195 SER A O 1
ATOM 1610 N N . LEU A 1 196 ? -12.469 19.469 4.023 1 98.38 196 LEU A N 1
ATOM 1611 C CA . LEU A 1 196 ? -12.992 19.219 5.363 1 98.38 196 LEU A CA 1
ATOM 1612 C C . LEU A 1 196 ? -14.484 18.906 5.316 1 98.38 196 LEU A C 1
ATOM 1614 O O . LEU A 1 196 ? -15.258 19.625 4.691 1 98.38 196 LEU A O 1
ATOM 1618 N N . SER A 1 197 ? -14.812 17.781 5.91 1 97.56 197 SER A N 1
ATOM 1619 C CA . SER A 1 197 ? -16.234 17.594 6.211 1 97.56 197 SER A CA 1
ATOM 1620 C C . SER A 1 197 ? -16.688 18.531 7.32 1 97.56 197 SER A C 1
ATOM 1622 O O . SER A 1 197 ? -15.875 19.172 7.984 1 97.56 197 SER A O 1
ATOM 1624 N N . GLU A 1 198 ? -18 18.578 7.535 1 96 198 GLU A N 1
ATOM 1625 C CA . GLU A 1 198 ? -18.531 19.375 8.641 1 96 198 GLU A CA 1
ATOM 1626 C C . GLU A 1 198 ? -17.984 18.875 9.977 1 96 198 GLU A C 1
ATOM 1628 O O . GLU A 1 198 ? -17.594 19.672 10.828 1 96 198 GLU A O 1
ATOM 1633 N N . SER A 1 199 ? -18.016 17.562 10.164 1 96.5 199 SER A N 1
ATOM 1634 C CA . SER A 1 199 ? -17.531 16.969 11.398 1 96.5 199 SER A CA 1
ATOM 1635 C C . SER A 1 199 ? -16.047 17.281 11.633 1 96.5 199 SER A C 1
ATOM 1637 O O . SER A 1 199 ? -15.641 17.531 12.766 1 96.5 199 SER A O 1
ATOM 1639 N N . GLU A 1 200 ? -15.281 17.281 10.609 1 97.56 200 GLU A N 1
ATOM 1640 C CA . GLU A 1 200 ? -13.852 17.562 10.727 1 97.56 200 GLU A CA 1
ATOM 1641 C C . GLU A 1 200 ? -13.602 19.031 11.031 1 97.56 200 GLU A C 1
ATOM 1643 O O . GLU A 1 200 ? -12.664 19.359 11.758 1 97.56 200 GLU A O 1
ATOM 1648 N N . SER A 1 201 ? -14.391 19.906 10.438 1 96.62 201 SER A N 1
ATOM 1649 C CA . SER A 1 201 ? -14.289 21.328 10.758 1 96.62 201 SER A CA 1
ATOM 1650 C C . SER A 1 201 ? -14.523 21.578 12.242 1 96.62 201 SER A C 1
ATOM 1652 O O . SER A 1 201 ? -13.906 22.453 12.836 1 96.62 201 SER A O 1
ATOM 1654 N N . GLU A 1 202 ? -15.297 20.734 12.836 1 94.81 202 GLU A N 1
ATOM 1655 C CA . GLU A 1 202 ? -15.68 20.891 14.234 1 94.81 202 GLU A CA 1
ATOM 1656 C C . GLU A 1 202 ? -14.602 20.359 15.164 1 94.81 202 GLU A C 1
ATOM 1658 O O . GLU A 1 202 ? -14.602 20.656 16.359 1 94.81 202 GLU A O 1
ATOM 1663 N N . LEU A 1 203 ? -13.742 19.531 14.656 1 92.94 203 LEU A N 1
ATOM 1664 C CA . LEU A 1 203 ? -12.68 19 15.492 1 92.94 203 LEU A CA 1
ATOM 1665 C C . LEU A 1 203 ? -11.844 20.125 16.094 1 92.94 203 LEU A C 1
ATOM 1667 O O . LEU A 1 203 ? -11.25 19.953 17.156 1 92.94 203 LEU A O 1
ATOM 1671 N N . ARG A 1 204 ? -11.617 21.156 15.477 1 83.62 204 ARG A N 1
ATOM 1672 C CA . ARG A 1 204 ? -10.773 22.234 15.984 1 83.62 204 ARG A CA 1
ATOM 1673 C C . ARG A 1 204 ? -11.617 23.391 16.516 1 83.62 204 ARG A C 1
ATOM 1675 O O . ARG A 1 204 ? -11.094 24.281 17.172 1 83.62 204 ARG A O 1
ATOM 1682 N N . GLU A 1 205 ? -12.789 23.609 15.992 1 62.38 205 GLU A N 1
ATOM 1683 C CA . GLU A 1 205 ? -13.602 24.656 16.609 1 62.38 205 GLU A CA 1
ATOM 1684 C C . GLU A 1 205 ? -13.695 24.469 18.109 1 62.38 205 GLU A C 1
ATOM 1686 O O . GLU A 1 205 ? -13.852 25.453 18.859 1 62.38 205 GLU A O 1
ATOM 1691 N N . VAL A 1 206 ? -13.539 23.312 18.484 1 50.03 206 VAL A N 1
ATOM 1692 C CA . VAL A 1 206 ? -13.656 23.125 19.922 1 50.03 206 VAL A CA 1
ATOM 1693 C C . VAL A 1 206 ? -12.438 23.703 20.625 1 50.03 206 VAL A C 1
ATOM 1695 O O . VAL A 1 206 ? -12.453 23.906 21.844 1 50.03 206 VAL A O 1
ATOM 1698 N N . ASP A 1 207 ? -11.273 23.688 19.844 1 44.12 207 ASP A N 1
ATOM 1699 C CA . ASP A 1 207 ? -10.188 24.344 20.562 1 44.12 207 ASP A CA 1
ATOM 1700 C C . ASP A 1 207 ? -10.352 25.875 20.531 1 44.12 207 ASP A C 1
ATOM 1702 O O . ASP A 1 207 ? -9.469 26.594 20.984 1 44.12 207 ASP A O 1
ATOM 1706 N N . GLY A 1 208 ? -11.375 26.453 20.234 1 36.28 208 GLY A N 1
ATOM 1707 C CA . GLY A 1 208 ? -11.594 27.875 20.422 1 36.28 208 GLY A CA 1
ATOM 1708 C C . GLY A 1 208 ? -10.695 28.484 21.484 1 36.28 208 GLY A C 1
ATOM 1709 O O . GLY A 1 208 ? -10.93 28.297 22.672 1 36.28 208 GLY A O 1
ATOM 1710 N N . ILE A 1 209 ? -9.305 28.234 21.328 1 30.02 209 ILE A N 1
ATOM 1711 C CA . ILE A 1 209 ? -8.531 29.469 21.469 1 30.02 209 ILE A CA 1
ATOM 1712 C C . ILE A 1 209 ? -8.469 30.188 20.125 1 30.02 209 ILE A C 1
ATOM 1714 O O . ILE A 1 209 ? -8.297 29.547 19.078 1 30.02 209 ILE A O 1
ATOM 1718 N N . MET B 1 1 ? 38.406 1.358 -11.992 1 32 1 MET B N 1
ATOM 1719 C CA . MET B 1 1 ? 37.062 1.111 -12.531 1 32 1 MET B CA 1
ATOM 1720 C C . MET B 1 1 ? 36 1.616 -11.586 1 32 1 MET B C 1
ATOM 1722 O O . MET B 1 1 ? 36 1.284 -10.398 1 32 1 MET B O 1
ATOM 1726 N N . LEU B 1 2 ? 35.469 2.816 -11.734 1 37.84 2 LEU B N 1
ATOM 1727 C CA . LEU B 1 2 ? 34.594 3.502 -10.773 1 37.84 2 LEU B CA 1
ATOM 1728 C C . LEU B 1 2 ? 33.5 2.576 -10.273 1 37.84 2 LEU B C 1
ATOM 1730 O O . LEU B 1 2 ? 32.781 1.975 -11.078 1 37.84 2 LEU B O 1
ATOM 1734 N N . LYS B 1 3 ? 33.656 1.896 -9.32 1 40.12 3 LYS B N 1
ATOM 1735 C CA . LYS B 1 3 ? 32.812 0.846 -8.742 1 40.12 3 LYS B CA 1
ATOM 1736 C C . LYS B 1 3 ? 31.328 1.205 -8.836 1 40.12 3 LYS B C 1
ATOM 1738 O O . LYS B 1 3 ? 30.859 2.121 -8.156 1 40.12 3 LYS B O 1
ATOM 1743 N N . ARG B 1 4 ? 30.734 1.324 -10.008 1 51.94 4 ARG B N 1
ATOM 1744 C CA . ARG B 1 4 ? 29.312 1.611 -10.094 1 51.94 4 ARG B CA 1
ATOM 1745 C C . ARG B 1 4 ? 28.531 0.792 -9.07 1 51.94 4 ARG B C 1
ATOM 1747 O O . ARG B 1 4 ? 28.688 -0.426 -8.984 1 51.94 4 ARG B O 1
ATOM 1754 N N . SER B 1 5 ? 28.016 1.432 -8.055 1 73.44 5 SER B N 1
ATOM 1755 C CA . SER B 1 5 ? 27.406 0.792 -6.891 1 73.44 5 SER B CA 1
ATOM 1756 C C . SER B 1 5 ? 26.25 -0.109 -7.305 1 73.44 5 SER B C 1
ATOM 1758 O O . SER B 1 5 ? 25.281 0.352 -7.922 1 73.44 5 SER B O 1
ATOM 1760 N N . ILE B 1 6 ? 26.438 -1.412 -7.445 1 89.62 6 ILE B N 1
ATOM 1761 C CA . ILE B 1 6 ? 25.484 -2.453 -7.785 1 89.62 6 ILE B CA 1
ATOM 1762 C C . ILE B 1 6 ? 24.297 -2.396 -6.82 1 89.62 6 ILE B C 1
ATOM 1764 O O . ILE B 1 6 ? 24.469 -2.17 -5.621 1 89.62 6 ILE B O 1
ATOM 1768 N N . MET B 1 7 ? 23.078 -2.438 -7.426 1 97.38 7 MET B N 1
ATOM 1769 C CA . MET B 1 7 ? 21.875 -2.537 -6.625 1 97.38 7 MET B CA 1
ATOM 1770 C C . MET B 1 7 ? 21.922 -3.756 -5.711 1 97.38 7 MET B C 1
ATOM 1772 O O . MET B 1 7 ? 22.406 -4.816 -6.105 1 97.38 7 MET B O 1
ATOM 1776 N N . THR B 1 8 ? 21.469 -3.557 -4.438 1 98.38 8 THR B N 1
ATOM 1777 C CA . THR B 1 8 ? 21.469 -4.637 -3.457 1 98.38 8 THR B CA 1
ATOM 1778 C C . THR B 1 8 ? 20.062 -4.887 -2.922 1 98.38 8 THR B C 1
ATOM 1780 O O . THR B 1 8 ? 19.328 -3.941 -2.623 1 98.38 8 THR B O 1
ATOM 1783 N N . LEU B 1 9 ? 19.703 -6.121 -2.854 1 98.75 9 LEU B N 1
ATOM 1784 C CA . LEU B 1 9 ? 18.438 -6.523 -2.242 1 98.75 9 LEU B CA 1
ATOM 1785 C C . LEU B 1 9 ? 18.688 -7.391 -1.013 1 98.75 9 LEU B C 1
ATOM 1787 O O . LEU B 1 9 ? 19.266 -8.477 -1.118 1 98.75 9 LEU B O 1
ATOM 1791 N N . TYR B 1 10 ? 18.359 -6.855 0.149 1 98.75 10 TYR B N 1
ATOM 1792 C CA . TYR B 1 10 ? 18.219 -7.723 1.312 1 98.75 10 TYR B CA 1
ATOM 1793 C C . TYR B 1 10 ? 16.938 -8.547 1.226 1 98.75 10 TYR B C 1
ATOM 1795 O O . TYR B 1 10 ? 15.844 -8 1.184 1 98.75 10 TYR B O 1
ATOM 1803 N N . SER B 1 11 ? 17.094 -9.852 1.18 1 98.56 11 SER B N 1
ATOM 1804 C CA . SER B 1 11 ? 16.016 -10.766 0.825 1 98.56 11 SER B CA 1
ATOM 1805 C C . SER B 1 11 ? 15.938 -11.93 1.805 1 98.56 11 SER B C 1
ATOM 1807 O O . SER B 1 11 ? 16.969 -12.43 2.271 1 98.56 11 SER B O 1
ATOM 1809 N N . GLY B 1 12 ? 14.742 -12.266 2.199 1 98.19 12 GLY B N 1
ATOM 1810 C CA . GLY B 1 12 ? 14.547 -13.516 2.92 1 98.19 12 GLY B CA 1
ATOM 1811 C C . GLY B 1 12 ? 14.352 -14.711 2.006 1 98.19 12 GLY B C 1
ATOM 1812 O O . GLY B 1 12 ? 13.539 -14.664 1.079 1 98.19 12 GLY B O 1
ATOM 1813 N N . PRO B 1 13 ? 15.016 -15.797 2.238 1 96.94 13 PRO B N 1
ATOM 1814 C CA . PRO B 1 13 ? 14.969 -16.938 1.323 1 96.94 13 PRO B CA 1
ATOM 1815 C C . PRO B 1 13 ? 13.586 -17.594 1.267 1 96.94 13 PRO B C 1
ATOM 1817 O O . PRO B 1 13 ? 13.266 -18.281 0.294 1 96.94 13 PRO B O 1
ATOM 1820 N N . LEU B 1 14 ? 12.789 -17.406 2.312 1 97.12 14 LEU B N 1
ATOM 1821 C CA . LEU B 1 14 ? 11.445 -17.984 2.312 1 97.12 14 LEU B CA 1
ATOM 1822 C C . LEU B 1 14 ? 10.391 -16.891 2.484 1 97.12 14 LEU B C 1
ATOM 1824 O O . LEU B 1 14 ? 9.234 -17.188 2.783 1 97.12 14 LEU B O 1
ATOM 1828 N N . ASP B 1 15 ? 10.828 -15.656 2.377 1 97.88 15 ASP B N 1
ATOM 1829 C CA . ASP B 1 15 ? 9.93 -14.523 2.555 1 97.88 15 ASP B CA 1
ATOM 1830 C C . ASP B 1 15 ? 9.141 -14.234 1.279 1 97.88 15 ASP B C 1
ATOM 1832 O O . ASP B 1 15 ? 9.719 -13.891 0.249 1 97.88 15 ASP B O 1
ATOM 1836 N N . ILE B 1 16 ? 7.863 -14.375 1.383 1 98.56 16 ILE B N 1
ATOM 1837 C CA . ILE B 1 16 ? 7.004 -14.312 0.203 1 98.56 16 ILE B CA 1
ATOM 1838 C C . ILE B 1 16 ? 7.082 -12.922 -0.42 1 98.56 16 ILE B C 1
ATOM 1840 O O . ILE B 1 16 ? 6.965 -12.773 -1.639 1 98.56 16 ILE B O 1
ATOM 1844 N N . TYR B 1 17 ? 7.293 -11.852 0.37 1 98.75 17 TYR B N 1
ATOM 1845 C CA . TYR B 1 17 ? 7.41 -10.492 -0.144 1 98.75 17 TYR B CA 1
ATOM 1846 C C . TYR B 1 17 ? 8.727 -10.297 -0.881 1 98.75 17 TYR B C 1
ATOM 1848 O O . TYR B 1 17 ? 8.781 -9.609 -1.901 1 98.75 17 TYR B O 1
ATOM 1856 N N . SER B 1 18 ? 9.789 -10.883 -0.357 1 98.88 18 SER B N 1
ATOM 1857 C CA . SER B 1 18 ? 11.055 -10.891 -1.075 1 98.88 18 SER B CA 1
ATOM 1858 C C . SER B 1 18 ? 10.93 -11.586 -2.424 1 98.88 18 SER B C 1
ATOM 1860 O O . SER B 1 18 ? 11.508 -11.148 -3.416 1 98.88 18 SER B O 1
ATOM 1862 N N . HIS B 1 19 ? 10.211 -12.672 -2.396 1 98.88 19 HIS B N 1
ATOM 1863 C CA . HIS B 1 19 ? 10.023 -13.438 -3.623 1 98.88 19 HIS B CA 1
ATOM 1864 C C . HIS B 1 19 ? 9.352 -12.594 -4.703 1 98.88 19 HIS B C 1
ATOM 1866 O O . HIS B 1 19 ? 9.727 -12.656 -5.871 1 98.88 19 HIS B O 1
ATOM 1872 N N . GLN 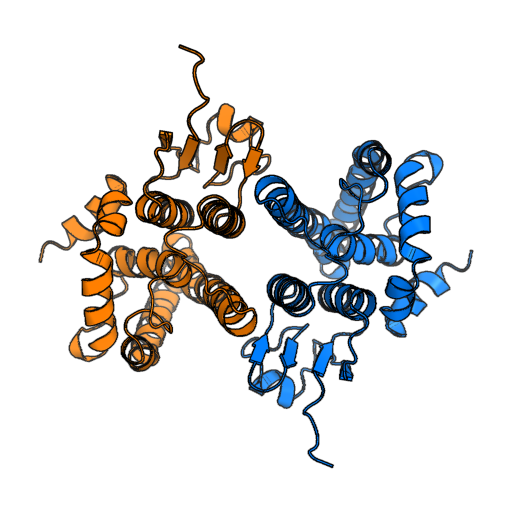B 1 20 ? 8.336 -11.781 -4.332 1 98.94 20 GLN B N 1
ATOM 1873 C CA . GLN B 1 20 ? 7.699 -10.867 -5.273 1 98.94 20 GLN B CA 1
ATOM 1874 C C . GLN B 1 20 ? 8.734 -10.008 -5.992 1 98.94 20 GLN B C 1
ATOM 1876 O O . GLN B 1 20 ? 8.742 -9.93 -7.223 1 98.94 20 GLN B O 1
ATOM 1881 N N . VAL B 1 21 ? 9.586 -9.383 -5.219 1 98.94 21 VAL B N 1
ATOM 1882 C CA . VAL B 1 21 ? 10.555 -8.414 -5.727 1 98.94 21 VAL B CA 1
ATOM 1883 C C . VAL B 1 21 ? 11.578 -9.125 -6.605 1 98.94 21 VAL B C 1
ATOM 1885 O O . VAL B 1 21 ? 11.992 -8.602 -7.641 1 98.94 21 VAL B O 1
ATOM 1888 N N . ARG B 1 22 ? 11.969 -10.32 -6.199 1 98.94 22 ARG B N 1
ATOM 1889 C CA . ARG B 1 22 ? 12.93 -11.062 -7.004 1 98.94 22 ARG B CA 1
ATOM 1890 C C . ARG B 1 22 ? 12.344 -11.414 -8.367 1 98.94 22 ARG B C 1
ATOM 1892 O O . ARG B 1 22 ? 13.07 -11.438 -9.367 1 98.94 22 ARG B O 1
ATOM 1899 N N . ILE B 1 23 ? 11.07 -11.742 -8.453 1 98.88 23 ILE B N 1
ATOM 1900 C CA . ILE B 1 23 ? 10.438 -11.992 -9.742 1 98.88 23 ILE B CA 1
ATOM 1901 C C . ILE B 1 23 ? 10.539 -10.742 -10.617 1 98.88 23 ILE B C 1
ATOM 1903 O O . ILE B 1 23 ? 10.891 -10.828 -11.797 1 98.88 23 ILE B O 1
ATOM 1907 N N . VAL B 1 24 ? 10.211 -9.531 -10.055 1 98.94 24 VAL B N 1
ATOM 1908 C CA . VAL B 1 24 ? 10.25 -8.273 -10.805 1 98.94 24 VAL B CA 1
ATOM 1909 C C . VAL B 1 24 ? 11.664 -8.031 -11.32 1 98.94 24 VAL B C 1
ATOM 1911 O O . VAL B 1 24 ? 11.859 -7.664 -12.484 1 98.94 24 VAL B O 1
ATOM 1914 N N . LEU B 1 25 ? 12.68 -8.219 -10.461 1 98.88 25 LEU B N 1
ATOM 1915 C CA . LEU B 1 25 ? 14.07 -8.016 -10.852 1 98.88 25 LEU B CA 1
ATOM 1916 C C . LEU B 1 25 ? 14.445 -8.93 -12.008 1 98.88 25 LEU B C 1
ATOM 1918 O O . LEU B 1 25 ? 15.109 -8.5 -12.961 1 98.88 25 LEU B O 1
ATOM 1922 N N . ALA B 1 26 ? 14.016 -10.156 -11.93 1 98.81 26 ALA B N 1
ATOM 1923 C CA . ALA B 1 26 ? 14.297 -11.125 -12.992 1 98.81 26 ALA B CA 1
ATOM 1924 C C . ALA B 1 26 ? 13.602 -10.727 -14.297 1 98.81 26 ALA B C 1
ATOM 1926 O O . ALA B 1 26 ? 14.195 -10.812 -15.375 1 98.81 26 ALA B O 1
ATOM 1927 N N . GLU B 1 27 ? 12.328 -10.344 -14.188 1 98.75 27 GLU B N 1
ATOM 1928 C CA . GLU B 1 27 ? 11.578 -9.914 -15.367 1 98.75 27 GLU B CA 1
ATOM 1929 C C . GLU B 1 27 ? 12.266 -8.734 -16.047 1 98.75 27 GLU B C 1
ATOM 1931 O O . GLU B 1 27 ? 12.273 -8.648 -17.281 1 98.75 27 GLU B O 1
ATOM 1936 N N . LYS B 1 28 ? 12.82 -7.828 -15.219 1 98.56 28 LYS B N 1
ATOM 1937 C CA . LYS B 1 28 ? 13.445 -6.617 -15.742 1 98.56 28 LYS B CA 1
ATOM 1938 C C . LYS B 1 28 ? 14.859 -6.898 -16.234 1 98.56 28 LYS B C 1
ATOM 1940 O O . LYS B 1 28 ? 15.461 -6.059 -16.906 1 98.56 28 LYS B O 1
ATOM 1945 N N . GLY B 1 29 ? 15.406 -8.039 -15.922 1 97.62 29 GLY B N 1
ATOM 1946 C CA . GLY B 1 29 ? 16.766 -8.383 -16.312 1 97.62 29 GLY B CA 1
ATOM 1947 C C . GLY B 1 29 ? 17.812 -7.508 -15.664 1 97.62 29 GLY B C 1
ATOM 1948 O O . GLY B 1 29 ? 18.828 -7.172 -16.281 1 97.62 29 GLY B O 1
ATOM 1949 N N . VAL B 1 30 ? 17.578 -7.105 -14.453 1 95.81 30 VAL B N 1
ATOM 1950 C CA . VAL B 1 30 ? 18.453 -6.191 -13.734 1 95.81 30 VAL B CA 1
ATOM 1951 C C . VAL B 1 30 ? 19.453 -6.984 -12.898 1 95.81 30 VAL B C 1
ATOM 1953 O O . VAL B 1 30 ? 19.094 -7.961 -12.242 1 95.81 30 VAL B O 1
ATOM 1956 N N . THR B 1 31 ? 20.656 -6.621 -12.992 1 95.44 31 THR B N 1
ATOM 1957 C CA . THR B 1 31 ? 21.672 -7.207 -12.125 1 95.44 31 THR B CA 1
ATOM 1958 C C . THR B 1 31 ? 21.531 -6.68 -10.695 1 95.44 31 THR B C 1
ATOM 1960 O O . THR B 1 31 ? 21.469 -5.465 -10.484 1 95.44 31 THR B O 1
ATOM 1963 N N . VAL B 1 32 ? 21.453 -7.559 -9.75 1 98 32 VAL B N 1
ATOM 1964 C CA . VAL B 1 32 ? 21.266 -7.203 -8.352 1 98 32 VAL B CA 1
ATOM 1965 C C . VAL B 1 32 ? 22.062 -8.148 -7.461 1 98 32 VAL B C 1
ATOM 1967 O O . VAL B 1 32 ? 22.188 -9.336 -7.762 1 98 32 VAL B O 1
ATOM 1970 N N . ASP B 1 33 ? 22.688 -7.574 -6.48 1 97.81 33 ASP B N 1
ATOM 1971 C CA . ASP B 1 33 ? 23.281 -8.391 -5.43 1 97.81 33 ASP B CA 1
ATOM 1972 C C . ASP B 1 33 ? 22.266 -8.758 -4.359 1 97.81 33 ASP B C 1
ATOM 1974 O O . ASP B 1 33 ? 21.781 -7.895 -3.621 1 97.81 33 ASP B O 1
ATOM 1978 N N . ILE B 1 34 ? 21.953 -9.984 -4.246 1 97.88 34 ILE B N 1
ATOM 1979 C CA . ILE B 1 34 ? 20.953 -10.445 -3.291 1 97.88 34 ILE B CA 1
ATOM 1980 C C . ILE B 1 34 ? 21.641 -10.922 -2.012 1 97.88 34 ILE B C 1
ATOM 1982 O O . ILE B 1 34 ? 22.469 -11.82 -2.049 1 97.88 34 ILE B O 1
ATOM 1986 N N . HIS B 1 35 ? 21.344 -10.258 -0.96 1 97.12 35 HIS B N 1
ATOM 1987 C CA . HIS B 1 35 ? 21.797 -10.656 0.366 1 97.12 35 HIS B CA 1
ATOM 1988 C C . HIS B 1 35 ? 20.703 -11.391 1.128 1 97.12 35 HIS B C 1
ATOM 1990 O O . HIS B 1 35 ? 19.719 -10.781 1.557 1 97.12 35 HIS B O 1
ATOM 1996 N N . ASN B 1 36 ? 20.906 -12.68 1.3 1 96.81 36 ASN B N 1
ATOM 1997 C CA . ASN B 1 36 ? 19.938 -13.477 2.049 1 96.81 36 ASN B CA 1
ATOM 1998 C C . ASN B 1 36 ? 20.016 -13.188 3.545 1 96.81 36 ASN B C 1
ATOM 2000 O O . ASN B 1 36 ? 21.094 -13.234 4.137 1 96.81 36 ASN B O 1
ATOM 2004 N N . VAL B 1 37 ? 18.922 -12.844 4.105 1 96.56 37 VAL B N 1
ATOM 2005 C CA . VAL B 1 37 ? 18.859 -12.469 5.516 1 96.56 37 VAL B CA 1
ATOM 2006 C C . VAL B 1 37 ? 17.781 -13.297 6.215 1 96.56 37 VAL B C 1
ATOM 2008 O O . VAL B 1 37 ? 16.703 -13.523 5.66 1 96.56 37 VAL B O 1
ATOM 2011 N N . ASP B 1 38 ? 18.125 -13.797 7.422 1 93.81 38 ASP B N 1
ATOM 2012 C CA . ASP B 1 38 ? 17.125 -14.398 8.305 1 93.81 38 ASP B CA 1
ATOM 2013 C C . ASP B 1 38 ? 16.297 -13.32 9.016 1 93.81 38 ASP B C 1
ATOM 2015 O O . ASP B 1 38 ? 16.844 -12.547 9.812 1 93.81 38 ASP B O 1
ATOM 2019 N N . ALA B 1 39 ? 15.055 -13.336 8.727 1 89.94 39 ALA B N 1
ATOM 2020 C CA . ALA B 1 39 ? 14.18 -12.305 9.273 1 89.94 39 ALA B CA 1
ATOM 2021 C C . ALA B 1 39 ? 14.227 -12.289 10.797 1 89.94 39 ALA B C 1
ATOM 2023 O O . ALA B 1 39 ? 14.016 -11.25 11.422 1 89.94 39 ALA B O 1
ATOM 2024 N N . ASN B 1 40 ? 14.492 -13.406 11.375 1 93 40 ASN B N 1
ATOM 2025 C CA . ASN B 1 40 ? 14.547 -13.508 12.836 1 93 40 ASN B CA 1
ATOM 2026 C C . ASN B 1 40 ? 15.898 -13.039 13.375 1 93 40 ASN B C 1
ATOM 2028 O O . ASN B 1 40 ? 16.047 -12.812 14.578 1 93 40 ASN B O 1
ATOM 2032 N N . HIS B 1 41 ? 16.828 -12.953 12.5 1 94.06 41 HIS B N 1
ATOM 2033 C CA . HIS B 1 41 ? 18.156 -12.477 12.859 1 94.06 41 HIS B CA 1
ATOM 2034 C C . HIS B 1 41 ? 18.672 -11.453 11.852 1 94.06 41 HIS B C 1
ATOM 2036 O O . HIS B 1 41 ? 19.625 -11.719 11.125 1 94.06 41 HIS B O 1
ATOM 2042 N N . PRO B 1 42 ? 18 -10.336 11.867 1 93.81 42 PRO B N 1
ATOM 2043 C CA . PRO B 1 42 ? 18.422 -9.32 10.898 1 93.81 42 PRO B CA 1
ATOM 2044 C C . PRO B 1 42 ? 19.859 -8.852 11.117 1 93.81 42 PRO B C 1
ATOM 2046 O O . PRO B 1 42 ? 20.297 -8.734 12.266 1 93.81 42 PRO B O 1
ATOM 2049 N N . SER B 1 43 ? 20.594 -8.625 10.094 1 93.75 43 SER B N 1
ATOM 2050 C CA . SER B 1 43 ? 21.969 -8.141 10.156 1 93.75 43 SER B CA 1
ATOM 2051 C C . SER B 1 43 ? 22.016 -6.691 10.641 1 93.75 43 SER B C 1
ATOM 2053 O O . SER B 1 43 ? 21.031 -5.965 10.539 1 93.75 43 SER B O 1
ATOM 2055 N N . GLU B 1 44 ? 23.141 -6.285 11.117 1 94.56 44 GLU B N 1
ATOM 2056 C CA . GLU B 1 44 ? 23.359 -4.906 11.539 1 94.56 44 GLU B CA 1
ATOM 2057 C C . GLU B 1 44 ? 23.156 -3.936 10.383 1 94.56 44 GLU B C 1
ATOM 2059 O O . GLU B 1 44 ? 22.609 -2.848 10.562 1 94.56 44 GLU B O 1
ATOM 2064 N N . ASP B 1 45 ? 23.547 -4.383 9.227 1 95.19 45 ASP B N 1
ATOM 2065 C CA . ASP B 1 45 ? 23.391 -3.551 8.039 1 95.19 45 ASP B CA 1
ATOM 2066 C C . ASP B 1 45 ? 21.922 -3.275 7.746 1 95.19 45 ASP B C 1
ATOM 2068 O O . ASP B 1 45 ? 21.531 -2.135 7.473 1 95.19 45 ASP B O 1
ATOM 2072 N N . LEU B 1 46 ? 21.141 -4.348 7.801 1 97.06 46 LEU B N 1
ATOM 2073 C CA . LEU B 1 46 ? 19.719 -4.195 7.535 1 97.06 46 LEU B CA 1
ATOM 2074 C C . LEU B 1 46 ? 19.062 -3.26 8.555 1 97.06 46 LEU B C 1
ATOM 2076 O O . LEU B 1 46 ? 18.25 -2.414 8.188 1 97.06 46 LEU B O 1
ATOM 2080 N N . ILE B 1 47 ? 19.5 -3.404 9.773 1 96.69 47 ILE B N 1
ATOM 2081 C CA . ILE B 1 47 ? 18.938 -2.605 10.859 1 96.69 47 ILE B CA 1
ATOM 2082 C C . ILE B 1 47 ? 19.266 -1.132 10.641 1 96.69 47 ILE B C 1
ATOM 2084 O O . ILE B 1 47 ? 18.453 -0.253 10.938 1 96.69 47 ILE B O 1
ATOM 2088 N N . GLU B 1 48 ? 20.406 -0.838 10.148 1 96.25 48 GLU B N 1
ATOM 2089 C CA . GLU B 1 48 ? 20.828 0.533 9.883 1 96.25 48 GLU B CA 1
ATOM 2090 C C . GLU B 1 48 ? 20.062 1.131 8.703 1 96.25 48 GLU B C 1
ATOM 2092 O O . GLU B 1 48 ? 19.797 2.332 8.68 1 96.25 48 GLU B O 1
ATOM 2097 N N . LEU B 1 49 ? 19.688 0.279 7.715 1 97 49 LEU B N 1
ATOM 2098 C CA . LEU B 1 49 ? 19.094 0.722 6.465 1 97 49 LEU B CA 1
ATOM 2099 C C . LEU B 1 49 ? 17.578 0.878 6.617 1 97 49 LEU B C 1
ATOM 2101 O O . LEU B 1 49 ? 16.969 1.731 5.969 1 97 49 LEU B O 1
ATOM 2105 N N . ASN B 1 50 ? 16.969 0.087 7.391 1 97.81 50 ASN B N 1
ATOM 2106 C CA . ASN B 1 50 ? 15.523 -0.041 7.562 1 97.81 50 ASN B CA 1
ATOM 2107 C C . ASN B 1 50 ? 15.133 -0.092 9.039 1 97.81 50 ASN B C 1
ATOM 2109 O O . ASN B 1 50 ? 15.32 -1.115 9.695 1 97.81 50 ASN B O 1
ATOM 2113 N N . PRO B 1 51 ? 14.523 0.951 9.547 1 96 51 PRO B N 1
ATOM 2114 C CA . PRO B 1 51 ? 14.227 1.023 10.977 1 96 51 PRO B CA 1
ATOM 2115 C C . PRO B 1 51 ? 13.305 -0.1 11.445 1 96 51 PRO B C 1
ATOM 2117 O O . PRO B 1 51 ? 13.211 -0.366 12.648 1 96 51 PRO B O 1
ATOM 2120 N N . TYR B 1 52 ? 12.68 -0.797 10.516 1 96.94 52 TYR B N 1
ATOM 2121 C CA . TYR B 1 52 ? 11.773 -1.878 10.875 1 96.94 52 TYR B CA 1
ATOM 2122 C C . TYR B 1 52 ? 12.43 -3.236 10.672 1 96.94 52 TYR B C 1
ATOM 2124 O O . TYR B 1 52 ? 11.844 -4.273 10.984 1 96.94 52 TYR B O 1
ATOM 2132 N N . ALA B 1 53 ? 13.602 -3.248 10.031 1 97.44 53 ALA B N 1
ATOM 2133 C CA . ALA B 1 53 ? 14.375 -4.457 9.75 1 97.44 53 ALA B CA 1
ATOM 2134 C C . ALA B 1 53 ? 13.523 -5.496 9.031 1 97.44 53 ALA B C 1
ATOM 2136 O O . ALA B 1 53 ? 13.609 -6.691 9.32 1 97.44 53 ALA B O 1
ATOM 2137 N N . THR B 1 54 ? 12.664 -4.996 8.188 1 97.56 54 THR B N 1
ATOM 2138 C CA . THR B 1 54 ? 11.797 -5.906 7.438 1 97.56 54 THR B CA 1
ATOM 2139 C C . THR B 1 54 ? 12.445 -6.293 6.113 1 97.56 54 THR B C 1
ATOM 2141 O O . THR B 1 54 ? 13.414 -5.66 5.68 1 97.56 54 THR B O 1
ATOM 2144 N N . LEU B 1 55 ? 11.992 -7.324 5.547 1 98.25 55 LEU B N 1
ATOM 2145 C CA . LEU B 1 55 ? 12.383 -7.785 4.219 1 98.25 55 LEU B CA 1
ATOM 2146 C C . LEU B 1 55 ? 11.188 -7.766 3.266 1 98.25 55 LEU B C 1
ATOM 2148 O O . LEU B 1 55 ? 10.055 -7.996 3.684 1 98.25 55 LEU B O 1
ATOM 2152 N N . PRO B 1 56 ? 11.375 -7.418 2 1 98.75 56 PRO B N 1
ATOM 2153 C CA . PRO B 1 56 ? 12.641 -7.047 1.363 1 98.75 56 PRO B CA 1
ATOM 2154 C C . PRO B 1 56 ? 13.031 -5.594 1.629 1 98.75 56 PRO B C 1
ATOM 2156 O O . PRO B 1 56 ? 12.172 -4.766 1.938 1 98.75 56 PRO B O 1
ATOM 2159 N N . THR B 1 57 ? 14.273 -5.312 1.648 1 98.88 57 THR B N 1
ATOM 2160 C CA . THR B 1 57 ? 14.844 -3.971 1.625 1 98.88 57 THR B CA 1
ATOM 2161 C C . THR B 1 57 ? 15.781 -3.801 0.438 1 98.88 57 THR B C 1
ATOM 2163 O O . THR B 1 57 ? 16.719 -4.594 0.257 1 98.88 57 THR B O 1
ATOM 2166 N N . LEU B 1 58 ? 15.57 -2.82 -0.437 1 98.88 58 LEU B N 1
ATOM 2167 C CA . LEU B 1 58 ? 16.344 -2.562 -1.648 1 98.88 58 LEU B CA 1
ATOM 2168 C C . LEU B 1 58 ? 17.219 -1.33 -1.479 1 98.88 58 LEU B C 1
ATOM 2170 O O . LEU B 1 58 ? 16.766 -0.302 -0.974 1 98.88 58 LEU B O 1
ATOM 2174 N N . VAL B 1 59 ? 18.453 -1.434 -1.818 1 98.62 59 VAL B N 1
ATOM 2175 C CA . VAL B 1 59 ? 19.391 -0.32 -1.839 1 98.62 59 VAL B CA 1
ATOM 2176 C C . VAL B 1 59 ? 19.844 -0.055 -3.271 1 98.62 59 VAL B C 1
ATOM 2178 O O . VAL B 1 59 ? 20.391 -0.945 -3.932 1 98.62 59 VAL B O 1
ATOM 2181 N N . ASP B 1 60 ? 19.594 1.085 -3.816 1 98 60 ASP B N 1
ATOM 2182 C CA . ASP B 1 60 ? 20.062 1.562 -5.117 1 98 60 ASP B CA 1
ATOM 2183 C C . ASP B 1 60 ? 20.75 2.92 -4.992 1 98 60 ASP B C 1
ATOM 2185 O O . ASP B 1 60 ? 20.094 3.961 -5.047 1 98 60 ASP B O 1
ATOM 2189 N N . ARG B 1 61 ? 22.094 2.957 -4.844 1 95.69 61 ARG B N 1
ATOM 2190 C CA . ARG B 1 61 ? 22.859 4.164 -4.535 1 95.69 61 ARG B CA 1
ATOM 2191 C C . ARG B 1 61 ? 22.375 4.801 -3.236 1 95.69 61 ARG B C 1
ATOM 2193 O O . ARG B 1 61 ? 22.359 4.148 -2.189 1 95.69 61 ARG B O 1
ATOM 2200 N N . ASP B 1 62 ? 21.828 5.977 -3.301 1 95.69 62 ASP B N 1
ATOM 2201 C CA . ASP B 1 62 ? 21.438 6.688 -2.088 1 95.69 62 ASP B CA 1
ATOM 2202 C C . ASP B 1 62 ? 19.969 6.418 -1.742 1 95.69 62 ASP B C 1
ATOM 2204 O O . ASP B 1 62 ? 19.438 7.023 -0.815 1 95.69 62 ASP B O 1
ATOM 2208 N N . LEU B 1 63 ? 19.406 5.488 -2.428 1 98.12 63 LEU B N 1
ATOM 2209 C CA . LEU B 1 63 ? 18 5.168 -2.207 1 98.12 63 LEU B CA 1
ATOM 2210 C C . LEU B 1 63 ? 17.859 3.855 -1.446 1 98.12 63 LEU B C 1
ATOM 2212 O O . LEU B 1 63 ? 18.469 2.848 -1.814 1 98.12 63 LEU B O 1
ATOM 2216 N N . VAL B 1 64 ? 17.125 3.883 -0.346 1 98.69 64 VAL B N 1
ATOM 2217 C CA . VAL B 1 64 ? 16.75 2.686 0.393 1 98.69 64 VAL B CA 1
ATOM 2218 C C . VAL B 1 64 ? 15.227 2.561 0.418 1 98.69 64 VAL B C 1
ATOM 2220 O O . VAL B 1 64 ? 14.523 3.494 0.819 1 98.69 64 VAL B O 1
ATOM 2223 N N . LEU B 1 65 ? 14.75 1.473 -0.066 1 98.88 65 LEU B N 1
ATOM 2224 C CA . LEU B 1 65 ? 13.312 1.218 -0.073 1 98.88 65 LEU B CA 1
ATOM 2225 C C . LEU B 1 65 ? 12.992 -0.08 0.658 1 98.88 65 LEU B C 1
ATOM 2227 O O . LEU B 1 65 ? 13.742 -1.055 0.567 1 98.88 65 LEU B O 1
ATOM 2231 N N . PHE B 1 66 ? 11.898 0.035 1.334 1 98.44 66 PHE B N 1
ATOM 2232 C CA . PHE B 1 66 ? 11.305 -1.171 1.898 1 98.44 66 PHE B CA 1
ATOM 2233 C C . PHE B 1 66 ? 9.789 -1.171 1.702 1 98.44 66 PHE B C 1
ATOM 2235 O O . PHE B 1 66 ? 9.227 -0.208 1.179 1 98.44 66 PHE B O 1
ATOM 2242 N N . GLU B 1 67 ? 9.117 -2.229 1.973 1 97.69 67 GLU B N 1
ATOM 2243 C CA . GLU B 1 67 ? 7.762 -2.527 1.524 1 97.69 67 GLU B CA 1
ATOM 2244 C C . GLU B 1 67 ? 7.754 -3.01 0.077 1 97.69 67 GLU B C 1
ATOM 2246 O O . GLU B 1 67 ? 8.148 -2.273 -0.83 1 97.69 67 GLU B O 1
ATOM 2251 N N . SER B 1 68 ? 7.344 -4.199 -0.133 1 98.69 68 SER B N 1
ATOM 2252 C CA . SER B 1 68 ? 7.492 -4.879 -1.417 1 98.69 68 SER B CA 1
ATOM 2253 C C . SER B 1 68 ? 6.781 -4.113 -2.529 1 98.69 68 SER B C 1
ATOM 2255 O O . SER B 1 68 ? 7.312 -3.986 -3.637 1 98.69 68 SER B O 1
ATOM 2257 N N . ARG B 1 69 ? 5.578 -3.557 -2.225 1 98.5 69 ARG B N 1
ATOM 2258 C CA . ARG B 1 69 ? 4.82 -2.846 -3.252 1 98.5 69 ARG B CA 1
ATOM 2259 C C . ARG B 1 69 ? 5.562 -1.592 -3.707 1 98.5 69 ARG B C 1
ATOM 2261 O O . ARG B 1 69 ? 5.594 -1.282 -4.898 1 98.5 69 ARG B O 1
ATOM 2268 N N . VAL B 1 70 ? 6.141 -0.863 -2.76 1 98.81 70 VAL B N 1
ATOM 2269 C CA . VAL B 1 70 ? 6.918 0.328 -3.084 1 98.81 70 VAL B CA 1
ATOM 2270 C C . VAL B 1 70 ? 8.109 -0.055 -3.953 1 98.81 70 VAL B C 1
ATOM 2272 O O . VAL B 1 70 ? 8.391 0.596 -4.961 1 98.81 70 VAL B O 1
ATOM 2275 N N . ILE B 1 71 ? 8.773 -1.126 -3.59 1 98.94 71 ILE B N 1
ATOM 2276 C CA . ILE B 1 71 ? 9.961 -1.588 -4.305 1 98.94 71 ILE B CA 1
ATOM 2277 C C . ILE B 1 71 ? 9.578 -2.023 -5.719 1 98.94 71 ILE B C 1
ATOM 2279 O O . ILE B 1 71 ? 10.234 -1.647 -6.691 1 98.94 71 ILE B O 1
ATOM 2283 N N . MET B 1 72 ? 8.516 -2.779 -5.84 1 98.94 72 MET B N 1
ATOM 2284 C CA . MET B 1 72 ? 8.117 -3.307 -7.141 1 98.94 72 MET B CA 1
ATOM 2285 C C . MET B 1 72 ? 7.734 -2.178 -8.094 1 98.94 72 MET B C 1
ATOM 2287 O O . MET B 1 72 ? 8.133 -2.178 -9.258 1 98.94 72 MET B O 1
ATOM 2291 N N . GLU B 1 73 ? 6.984 -1.221 -7.582 1 98.75 73 GLU B N 1
ATOM 2292 C CA . GLU B 1 73 ? 6.598 -0.112 -8.453 1 98.75 73 GLU B CA 1
ATOM 2293 C C . GLU B 1 73 ? 7.805 0.746 -8.82 1 98.75 73 GLU B C 1
ATOM 2295 O O . GLU B 1 73 ? 7.91 1.227 -9.945 1 98.75 73 GLU B O 1
ATOM 2300 N N . TYR B 1 74 ? 8.727 0.929 -7.883 1 98.88 74 TYR B N 1
ATOM 2301 C CA . TYR B 1 74 ? 9.969 1.631 -8.188 1 98.88 74 TYR B CA 1
ATOM 2302 C C . TYR B 1 74 ? 10.703 0.956 -9.344 1 98.88 74 TYR B C 1
ATOM 2304 O O . TYR B 1 74 ? 11.086 1.613 -10.312 1 98.88 74 TYR B O 1
ATOM 2312 N N . LEU B 1 75 ? 10.875 -0.349 -9.266 1 98.88 75 LEU B N 1
ATOM 2313 C CA . LEU B 1 75 ? 11.609 -1.098 -10.281 1 98.88 75 LEU B CA 1
ATOM 2314 C C . LEU B 1 75 ? 10.906 -1.004 -11.633 1 98.88 75 LEU B C 1
ATOM 2316 O O . LEU B 1 75 ? 11.555 -0.849 -12.672 1 98.88 75 LEU B O 1
ATOM 2320 N N . ASP B 1 76 ? 9.602 -1.1 -11.562 1 98.75 76 ASP B N 1
ATOM 2321 C CA . ASP B 1 76 ? 8.844 -1.016 -12.805 1 98.75 76 ASP B CA 1
ATOM 2322 C C . ASP B 1 76 ? 9 0.36 -13.453 1 98.75 76 ASP B C 1
ATOM 2324 O O . ASP B 1 76 ? 9.07 0.471 -14.68 1 98.75 76 ASP B O 1
ATOM 2328 N N . GLU B 1 77 ? 9 1.39 -12.633 1 98.25 77 GLU B N 1
ATOM 2329 C CA . GLU B 1 77 ? 9.102 2.76 -13.125 1 98.25 77 GLU B CA 1
ATOM 2330 C C . GLU B 1 77 ? 10.531 3.086 -13.555 1 98.25 77 GLU B C 1
ATOM 2332 O O . GLU B 1 77 ? 10.75 3.809 -14.523 1 98.25 77 GLU B O 1
ATOM 2337 N N . ARG B 1 78 ? 11.5 2.559 -12.852 1 98 78 ARG B N 1
ATOM 2338 C CA . ARG B 1 78 ? 12.906 2.795 -13.141 1 98 78 ARG B CA 1
ATOM 2339 C C . ARG B 1 78 ? 13.344 2.053 -14.398 1 98 78 ARG B C 1
ATOM 2341 O O . ARG B 1 78 ? 14.18 2.549 -15.156 1 98 78 ARG B O 1
ATOM 2348 N N . PHE B 1 79 ? 12.797 0.889 -14.594 1 98.06 79 PHE B N 1
ATOM 2349 C CA . PHE B 1 79 ? 13.055 0.05 -15.758 1 98.06 79 PHE B CA 1
ATOM 2350 C C . PHE B 1 79 ? 11.773 -0.188 -16.547 1 98.06 79 PHE B C 1
ATOM 2352 O O . PHE B 1 79 ? 11.117 -1.218 -16.375 1 98.06 79 PHE B O 1
ATOM 2359 N N . PRO B 1 80 ? 11.461 0.664 -17.453 1 96.19 80 PRO B N 1
ATOM 2360 C CA . PRO B 1 80 ? 10.125 0.722 -18.047 1 96.19 80 PRO B CA 1
ATOM 2361 C C . PRO B 1 80 ? 9.836 -0.452 -18.969 1 96.19 80 PRO B C 1
ATOM 2363 O O . PRO B 1 80 ? 8.68 -0.687 -19.344 1 96.19 80 PRO B O 1
ATOM 2366 N N . HIS B 1 81 ? 10.945 -1.22 -19.359 1 96.56 81 HIS B N 1
ATOM 2367 C CA . HIS B 1 81 ? 10.695 -2.35 -20.234 1 96.56 81 HIS B CA 1
ATOM 2368 C C . HIS B 1 81 ? 11.164 -3.658 -19.609 1 96.56 81 HIS B C 1
ATOM 2370 O O . HIS B 1 81 ? 12.242 -3.717 -19.016 1 96.56 81 HIS B O 1
ATOM 2376 N N . PRO B 1 82 ? 10.461 -4.73 -19.828 1 97.81 82 PRO B N 1
ATOM 2377 C CA . PRO B 1 82 ? 9.055 -4.68 -20.234 1 97.81 82 PRO B CA 1
ATOM 2378 C C . PRO B 1 82 ? 8.148 -4.062 -19.172 1 97.81 82 PRO B C 1
ATOM 2380 O O . PRO B 1 82 ? 8.461 -4.133 -17.984 1 97.81 82 PRO B O 1
ATOM 2383 N N . PRO B 1 83 ? 7.023 -3.402 -19.531 1 98.25 83 PRO B N 1
ATOM 2384 C CA . PRO B 1 83 ? 6.109 -2.879 -18.516 1 98.25 83 PRO B CA 1
ATOM 2385 C C . PRO B 1 83 ? 5.406 -3.984 -17.734 1 98.25 83 PRO B C 1
ATOM 2387 O O . PRO B 1 83 ? 4.969 -4.98 -18.312 1 98.25 83 PRO B O 1
ATOM 2390 N N . LEU B 1 84 ? 5.355 -3.814 -16.484 1 98.75 84 LEU B N 1
ATOM 2391 C CA . LEU B 1 84 ? 4.695 -4.801 -15.641 1 98.75 84 LEU B CA 1
ATOM 2392 C C . LEU B 1 84 ? 3.426 -4.227 -15.031 1 98.75 84 LEU B C 1
ATOM 2394 O O . LEU B 1 84 ? 2.775 -4.883 -14.211 1 98.75 84 LEU B O 1
ATOM 2398 N N . LEU B 1 85 ? 3.131 -2.988 -15.273 1 98.31 85 LEU B N 1
ATOM 2399 C CA . LEU B 1 85 ? 1.839 -2.357 -15.031 1 98.31 85 LEU B CA 1
ATOM 2400 C C . LEU B 1 85 ? 1.313 -1.691 -16.297 1 98.31 85 LEU B C 1
ATOM 2402 O O . LEU B 1 85 ? 2.088 -1.129 -17.078 1 98.31 85 LEU B O 1
ATOM 2406 N N . PRO B 1 86 ? -0.013 -1.759 -16.453 1 97.69 86 PRO B N 1
ATOM 2407 C CA . PRO B 1 86 ? -0.59 -1.034 -17.594 1 97.69 86 PRO B CA 1
ATOM 2408 C C . PRO B 1 86 ? -0.3 0.465 -17.547 1 97.69 86 PRO B C 1
ATOM 2410 O O . PRO B 1 86 ? -0.077 1.02 -16.469 1 97.69 86 PRO B O 1
ATOM 2413 N N . VAL B 1 87 ? -0.388 1.058 -18.703 1 94.38 87 VAL B N 1
ATOM 2414 C CA . VAL B 1 87 ? -0.071 2.477 -18.812 1 94.38 87 VAL B CA 1
ATOM 2415 C C . VAL B 1 87 ? -1.293 3.311 -18.438 1 94.38 87 VAL B C 1
ATOM 2417 O O . VAL B 1 87 ? -1.161 4.375 -17.828 1 94.38 87 VAL B O 1
ATOM 2420 N N . TYR B 1 88 ? -2.428 2.801 -18.719 1 96.56 88 TYR B N 1
ATOM 2421 C CA . TYR B 1 88 ? -3.648 3.568 -18.5 1 96.56 88 TYR B CA 1
ATOM 2422 C C . TYR B 1 88 ? -4.074 3.502 -17.031 1 96.56 88 TYR B C 1
ATOM 2424 O O . TYR B 1 88 ? -4.078 2.426 -16.422 1 96.56 88 TYR B O 1
ATOM 2432 N N . PRO B 1 89 ? -4.5 4.645 -16.5 1 97.94 89 PRO B N 1
ATOM 2433 C CA . PRO B 1 89 ? -4.77 4.75 -15.055 1 97.94 89 PRO B CA 1
ATOM 2434 C C . PRO B 1 89 ? -5.816 3.746 -14.578 1 97.94 89 PRO B C 1
ATOM 2436 O O . PRO B 1 89 ? -5.668 3.162 -13.5 1 97.94 89 PRO B O 1
ATOM 2439 N N . VAL B 1 90 ? -6.844 3.516 -15.344 1 98.25 90 VAL B N 1
ATOM 2440 C CA . VAL B 1 90 ? -7.922 2.621 -14.93 1 98.25 90 VAL B CA 1
ATOM 2441 C C . VAL B 1 90 ? -7.379 1.203 -14.758 1 98.25 90 VAL B C 1
ATOM 2443 O O . VAL B 1 90 ? -7.516 0.602 -13.688 1 98.25 90 VAL B O 1
ATOM 2446 N N . ALA B 1 91 ? -6.703 0.692 -15.781 1 98.31 91 ALA B N 1
ATOM 2447 C CA . ALA B 1 91 ? -6.148 -0.658 -15.742 1 98.31 91 ALA B CA 1
ATOM 2448 C C . ALA B 1 91 ? -5.051 -0.766 -14.688 1 98.31 91 ALA B C 1
ATOM 2450 O O . ALA B 1 91 ? -4.945 -1.781 -13.992 1 98.31 91 ALA B O 1
ATOM 2451 N N . ARG B 1 92 ? -4.266 0.252 -14.578 1 98.38 92 ARG B N 1
ATOM 2452 C CA . ARG B 1 92 ? -3.172 0.301 -13.609 1 98.38 92 ARG B CA 1
ATOM 2453 C C . ARG B 1 92 ? -3.7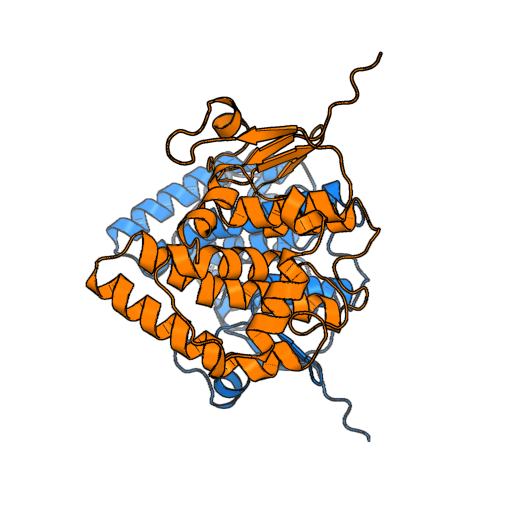01 0.228 -12.18 1 98.38 92 ARG B C 1
ATOM 2455 O O . ARG B 1 92 ? -3.186 -0.533 -11.359 1 98.38 92 ARG B O 1
ATOM 2462 N N . SER B 1 93 ? -4.711 0.963 -11.898 1 98.69 93 SER B N 1
ATOM 2463 C CA . SER B 1 93 ? -5.27 0.993 -10.547 1 98.69 93 SER B CA 1
ATOM 2464 C C . SER B 1 93 ? -6.016 -0.299 -10.234 1 98.69 93 SER B C 1
ATOM 2466 O O . SER B 1 93 ? -6.031 -0.745 -9.078 1 98.69 93 SER B O 1
ATOM 2468 N N . ARG B 1 94 ? -6.586 -0.917 -11.234 1 98.38 94 ARG B N 1
ATOM 2469 C CA . ARG B 1 94 ? -7.172 -2.236 -11.023 1 98.38 94 ARG B CA 1
ATOM 2470 C C . ARG B 1 94 ? -6.113 -3.24 -10.578 1 98.38 94 ARG B C 1
ATOM 2472 O O . ARG B 1 94 ? -6.363 -4.059 -9.688 1 98.38 94 ARG B O 1
ATOM 2479 N N . CYS B 1 95 ? -4.98 -3.154 -11.188 1 98.75 95 CYS B N 1
ATOM 2480 C CA . CYS B 1 95 ? -3.877 -4.023 -10.797 1 98.75 95 CYS B CA 1
ATOM 2481 C C . CYS B 1 95 ? -3.471 -3.771 -9.344 1 98.75 95 CYS B C 1
ATOM 2483 O O . CYS B 1 95 ? -3.309 -4.715 -8.57 1 98.75 95 CYS B O 1
ATOM 2485 N N . ARG B 1 96 ? -3.32 -2.475 -9 1 98.75 96 ARG B N 1
ATOM 2486 C CA . ARG B 1 96 ? -2.932 -2.129 -7.637 1 98.75 96 ARG B CA 1
ATOM 2487 C C . ARG B 1 96 ? -3.951 -2.652 -6.629 1 98.75 96 ARG B C 1
ATOM 2489 O O . ARG B 1 96 ? -3.58 -3.186 -5.582 1 98.75 96 ARG B O 1
ATOM 2496 N N . LEU B 1 97 ? -5.207 -2.525 -6.973 1 98.75 97 LEU B N 1
ATOM 2497 C CA . LEU B 1 97 ? -6.262 -2.98 -6.07 1 98.75 97 LEU B CA 1
ATOM 2498 C C . LEU B 1 97 ? -6.246 -4.5 -5.945 1 98.75 97 LEU B C 1
ATOM 2500 O O . LEU B 1 97 ? -6.441 -5.039 -4.852 1 98.75 97 LEU B O 1
ATOM 2504 N N . LEU B 1 98 ? -6.031 -5.164 -7.039 1 98.38 98 LEU B N 1
ATOM 2505 C CA . LEU B 1 98 ? -5.984 -6.621 -7.031 1 98.38 98 LEU B CA 1
ATOM 2506 C C . LEU B 1 98 ? -4.836 -7.125 -6.16 1 98.38 98 LEU B C 1
ATOM 2508 O O . LEU B 1 98 ? -5.004 -8.07 -5.387 1 98.38 98 LEU B O 1
ATOM 2512 N N . MET B 1 99 ? -3.67 -6.504 -6.281 1 98.75 99 MET B N 1
ATOM 2513 C CA . MET B 1 99 ? -2.533 -6.859 -5.438 1 98.75 99 MET B CA 1
ATOM 2514 C C . MET B 1 99 ? -2.879 -6.695 -3.961 1 98.75 99 MET B C 1
ATOM 2516 O O . MET B 1 99 ? -2.568 -7.562 -3.145 1 98.75 99 MET B O 1
ATOM 2520 N N . TYR B 1 100 ? -3.557 -5.602 -3.689 1 98.38 100 TYR B N 1
ATOM 2521 C CA . TYR B 1 100 ? -4.004 -5.352 -2.324 1 98.38 100 TYR B CA 1
ATOM 2522 C C . TYR B 1 100 ? -4.926 -6.469 -1.841 1 98.38 100 TYR B C 1
ATOM 2524 O O . TYR B 1 100 ? -4.762 -6.977 -0.73 1 98.38 100 TYR B O 1
ATOM 2532 N N . ARG B 1 101 ? -5.875 -6.867 -2.619 1 98 101 ARG B N 1
ATOM 2533 C CA . ARG B 1 101 ? -6.859 -7.871 -2.23 1 98 101 ARG B CA 1
ATOM 2534 C C . ARG B 1 101 ? -6.203 -9.234 -2.031 1 98 101 ARG B C 1
ATOM 2536 O O . ARG B 1 101 ? -6.559 -9.969 -1.109 1 98 101 ARG B O 1
ATOM 2543 N N . ILE B 1 102 ? -5.23 -9.586 -2.871 1 98.38 102 ILE B N 1
ATOM 2544 C CA . ILE B 1 102 ? -4.508 -10.852 -2.742 1 98.38 102 ILE B CA 1
ATOM 2545 C C . ILE B 1 102 ? -3.777 -10.891 -1.4 1 98.38 102 ILE B C 1
ATOM 2547 O O . ILE B 1 102 ? -3.875 -11.875 -0.663 1 98.38 102 ILE B O 1
ATOM 2551 N N . GLU B 1 103 ? -3.111 -9.828 -1.095 1 98.06 103 GLU B N 1
ATOM 2552 C CA . GLU B 1 103 ? -2.342 -9.781 0.144 1 98.06 103 GLU B CA 1
ATOM 2553 C C . GLU B 1 103 ? -3.258 -9.773 1.364 1 98.06 103 GLU B C 1
ATOM 2555 O O . GLU B 1 103 ? -3.018 -10.492 2.334 1 98.06 103 GLU B O 1
ATOM 2560 N N . ARG B 1 104 ? -4.297 -8.984 1.262 1 96.88 104 ARG B N 1
ATOM 2561 C CA . ARG B 1 104 ? -5.219 -8.836 2.383 1 96.88 104 ARG B CA 1
ATOM 2562 C C . ARG B 1 104 ? -5.938 -10.141 2.682 1 96.88 104 ARG B C 1
ATOM 2564 O O . ARG B 1 104 ? -6.203 -10.461 3.844 1 96.88 104 ARG B O 1
ATOM 2571 N N . ASN B 1 105 ? -6.258 -10.914 1.673 1 96.94 105 ASN B N 1
ATOM 2572 C CA . ASN B 1 105 ? -7.027 -12.141 1.86 1 96.94 105 ASN B CA 1
ATOM 2573 C C . ASN B 1 105 ? -6.125 -13.367 1.907 1 96.94 105 ASN B C 1
ATOM 2575 O O . ASN B 1 105 ? -5.992 -14.008 2.951 1 96.94 105 ASN B O 1
ATOM 2579 N N . PHE B 1 106 ? -5.414 -13.625 0.873 1 98.31 106 PHE B N 1
ATOM 2580 C CA . PHE B 1 106 ? -4.695 -14.883 0.722 1 98.31 106 PHE B CA 1
ATOM 2581 C C . PHE B 1 106 ? -3.422 -14.883 1.561 1 98.31 106 PHE B C 1
ATOM 2583 O O . PHE B 1 106 ? -3.121 -15.867 2.236 1 98.31 106 PHE B O 1
ATOM 2590 N N . TYR B 1 107 ? -2.619 -13.789 1.515 1 98.56 107 TYR B N 1
ATOM 2591 C CA . TYR B 1 107 ? -1.404 -13.758 2.32 1 98.56 107 TYR B CA 1
ATOM 2592 C C . TYR B 1 107 ? -1.736 -13.758 3.809 1 98.56 107 TYR B C 1
ATOM 2594 O O . TYR B 1 107 ? -0.995 -14.312 4.617 1 98.56 107 TYR B O 1
ATOM 2602 N N . HIS B 1 108 ? -2.832 -13.062 4.117 1 97.62 108 HIS B N 1
ATOM 2603 C CA . HIS B 1 108 ? -3.287 -13.109 5.504 1 97.62 108 HIS B CA 1
ATOM 2604 C C . HIS B 1 108 ? -3.584 -14.539 5.941 1 97.62 108 HIS B C 1
ATOM 2606 O O . HIS B 1 108 ? -3.166 -14.961 7.02 1 97.62 108 HIS B O 1
ATOM 2612 N N . SER B 1 109 ? -4.301 -15.273 5.137 1 98.25 109 SER B N 1
ATOM 2613 C CA . SER B 1 109 ? -4.586 -16.672 5.414 1 98.25 109 SER B CA 1
ATOM 2614 C C . SER B 1 109 ? -3.301 -17.484 5.539 1 98.25 109 SER B C 1
ATOM 2616 O O . SER B 1 109 ? -3.17 -18.328 6.438 1 98.25 109 SER B O 1
ATOM 2618 N N . MET B 1 110 ? -2.387 -17.266 4.676 1 98.56 110 MET B N 1
ATOM 2619 C CA . MET B 1 110 ? -1.096 -17.953 4.711 1 98.56 110 MET B CA 1
ATOM 2620 C C . MET B 1 110 ? -0.391 -17.703 6.043 1 98.56 110 MET B C 1
ATOM 2622 O O . MET B 1 110 ? 0.145 -18.641 6.641 1 98.56 110 MET B O 1
ATOM 2626 N N . LYS B 1 111 ? -0.421 -16.5 6.496 1 98.19 111 LYS B N 1
ATOM 2627 C CA . LYS B 1 111 ? 0.231 -16.156 7.758 1 98.19 111 LYS B CA 1
ATOM 2628 C C . LYS B 1 111 ? -0.389 -16.922 8.922 1 98.19 111 LYS B C 1
ATOM 2630 O O . LYS B 1 111 ? 0.325 -17.391 9.812 1 98.19 111 LYS B O 1
ATOM 2635 N N . ILE B 1 112 ? -1.672 -17.016 8.938 1 98.56 112 ILE B N 1
ATOM 2636 C CA . ILE B 1 112 ? -2.365 -17.734 10 1 98.56 112 ILE B CA 1
ATOM 2637 C C . ILE B 1 112 ? -2.008 -19.219 9.938 1 98.56 112 ILE B C 1
ATOM 2639 O O . ILE B 1 112 ? -1.819 -19.859 10.977 1 98.56 112 ILE B O 1
ATOM 2643 N N . ILE B 1 113 ? -1.904 -19.781 8.75 1 98.56 113 ILE B N 1
ATOM 2644 C CA . ILE B 1 113 ? -1.523 -21.188 8.594 1 98.56 113 ILE B CA 1
ATOM 2645 C C . ILE B 1 113 ? -0.132 -21.406 9.18 1 98.56 113 ILE B C 1
ATOM 2647 O O . ILE B 1 113 ? 0.107 -22.422 9.859 1 98.56 113 ILE B O 1
ATOM 2651 N N . GLU B 1 114 ? 0.754 -20.469 9.008 1 97.69 114 GLU B N 1
ATOM 2652 C CA . GLU B 1 114 ? 2.152 -20.625 9.398 1 97.69 114 GLU B CA 1
ATOM 2653 C C . GLU B 1 114 ? 2.34 -20.328 10.883 1 97.69 114 GLU B C 1
ATOM 2655 O O . GLU B 1 114 ? 3.189 -20.938 11.539 1 97.69 114 GLU B O 1
ATOM 2660 N N . GLU B 1 115 ? 1.521 -19.438 11.43 1 97.25 115 GLU B N 1
ATOM 2661 C CA . GLU B 1 115 ? 1.865 -18.906 12.75 1 97.25 115 GLU B CA 1
ATOM 2662 C C . GLU B 1 115 ? 0.745 -19.156 13.758 1 97.25 115 GLU B C 1
ATOM 2664 O O . GLU B 1 115 ? 0.943 -19 14.961 1 97.25 115 GLU B O 1
ATOM 2669 N N . GLY B 1 116 ? -0.443 -19.5 13.211 1 98.06 116 GLY B N 1
ATOM 2670 C CA . GLY B 1 116 ? -1.582 -19.656 14.102 1 98.06 116 GLY B CA 1
ATOM 2671 C C . GLY B 1 116 ? -1.614 -20.984 14.812 1 98.06 116 GLY B C 1
ATOM 2672 O O . GLY B 1 116 ? -0.657 -21.766 14.734 1 98.06 116 GLY B O 1
ATOM 2673 N N . THR B 1 117 ? -2.633 -21.188 15.602 1 98.38 117 THR B N 1
ATOM 2674 C CA . THR B 1 117 ? -2.869 -22.484 16.234 1 98.38 117 THR B CA 1
ATOM 2675 C C . THR B 1 117 ? -3.229 -23.531 15.18 1 98.38 117 THR B C 1
ATOM 2677 O O . THR B 1 117 ? -3.617 -23.203 14.062 1 98.38 117 THR B O 1
ATOM 2680 N N . PRO B 1 118 ? -3.045 -24.766 15.562 1 98 118 PRO B N 1
ATOM 2681 C CA . PRO B 1 118 ? -3.438 -25.812 14.617 1 98 118 PRO B CA 1
ATOM 2682 C C . PRO B 1 118 ? -4.879 -25.672 14.141 1 98 118 PRO B C 1
ATOM 2684 O O . PRO B 1 118 ? -5.168 -25.875 12.961 1 98 118 PRO B O 1
ATOM 2687 N N . LYS B 1 119 ? -5.715 -25.312 15.023 1 98.44 119 LYS B N 1
ATOM 2688 C CA . LYS B 1 119 ? -7.117 -25.141 14.656 1 98.44 119 LYS B CA 1
ATOM 2689 C C . LYS B 1 119 ? -7.297 -23.969 13.688 1 98.44 119 LYS B C 1
ATOM 2691 O O . LYS B 1 119 ? -8.031 -24.078 12.711 1 98.44 119 LYS B O 1
ATOM 2696 N N . GLN B 1 120 ? -6.652 -22.828 13.945 1 98.56 120 GLN B N 1
ATOM 2697 C CA . GLN B 1 120 ? -6.684 -21.672 13.047 1 98.56 120 GLN B CA 1
ATOM 2698 C C . GLN B 1 120 ? -6.113 -22.016 11.68 1 98.56 120 GLN B C 1
ATOM 2700 O O . GLN B 1 120 ? -6.668 -21.625 10.648 1 98.56 120 GLN B O 1
ATOM 2705 N N . ALA B 1 121 ? -5.043 -22.766 11.75 1 98.62 121 ALA B N 1
ATOM 2706 C CA . ALA B 1 121 ? -4.375 -23.172 10.516 1 98.62 121 ALA B CA 1
ATOM 2707 C C . ALA B 1 121 ? -5.285 -24.031 9.648 1 98.62 121 ALA B C 1
ATOM 2709 O O . ALA B 1 121 ? -5.391 -23.828 8.438 1 98.62 121 ALA B O 1
ATOM 2710 N N . GLU B 1 122 ? -5.93 -24.953 10.25 1 98.5 122 GLU B N 1
ATOM 2711 C CA . GLU B 1 122 ? -6.82 -25.844 9.508 1 98.5 122 GLU B CA 1
ATOM 2712 C C . GLU B 1 122 ? -7.988 -25.078 8.898 1 98.5 122 GLU B C 1
ATOM 2714 O O . GLU B 1 122 ? -8.367 -25.328 7.754 1 98.5 122 GLU B O 1
ATOM 2719 N N . THR B 1 123 ? -8.531 -24.172 9.672 1 98.56 123 THR B N 1
ATOM 2720 C CA . THR B 1 123 ? -9.625 -23.328 9.195 1 98.56 123 THR B CA 1
ATOM 2721 C C . THR B 1 123 ? -9.195 -22.531 7.969 1 98.56 123 THR B C 1
ATOM 2723 O O . THR B 1 123 ? -9.938 -22.453 6.984 1 98.56 123 THR B O 1
ATOM 2726 N N . GLU B 1 124 ? -8 -21.969 8.031 1 98.62 124 GLU B N 1
ATOM 2727 C CA . GLU B 1 124 ? -7.52 -21.141 6.93 1 98.62 124 GLU B CA 1
ATOM 2728 C C . GLU B 1 124 ? -7.137 -21.984 5.719 1 98.62 124 GLU B C 1
ATOM 2730 O O . GLU B 1 124 ? -7.277 -21.547 4.578 1 98.62 124 GLU B O 1
ATOM 2735 N N . ARG B 1 125 ? -6.641 -23.203 5.93 1 98.56 125 ARG B N 1
ATOM 2736 C CA . ARG B 1 125 ? -6.398 -24.109 4.812 1 98.56 125 ARG B CA 1
ATOM 2737 C C . ARG B 1 125 ? -7.684 -24.406 4.051 1 98.56 125 ARG B C 1
ATOM 2739 O O . ARG B 1 125 ? -7.703 -24.375 2.818 1 98.56 125 ARG B O 1
ATOM 2746 N N . GLU B 1 126 ? -8.719 -24.625 4.785 1 98.25 126 GLU B N 1
ATOM 2747 C CA . GLU B 1 126 ? -10.016 -24.891 4.168 1 98.25 126 GLU B CA 1
ATOM 2748 C C . GLU B 1 126 ? -10.531 -23.656 3.426 1 98.25 126 GLU B C 1
ATOM 2750 O O . GLU B 1 126 ? -11.047 -23.766 2.311 1 98.25 126 GLU B O 1
ATOM 2755 N N . PHE B 1 127 ? -10.383 -22.578 4.031 1 98.12 127 PHE B N 1
ATOM 2756 C CA . PHE B 1 127 ? -10.82 -21.328 3.424 1 98.12 127 PHE B CA 1
ATOM 2757 C C . PHE B 1 127 ? -10.086 -21.094 2.107 1 98.12 127 PHE B C 1
ATOM 2759 O O . PHE B 1 127 ? -10.719 -20.812 1.086 1 98.12 127 PHE B O 1
ATOM 2766 N N . LEU B 1 128 ? -8.773 -21.219 2.162 1 98.19 128 LEU B N 1
ATOM 2767 C CA . LEU B 1 128 ? -7.957 -20.953 0.986 1 98.19 128 LEU B CA 1
ATOM 2768 C C . LEU B 1 128 ? -8.281 -21.938 -0.138 1 98.19 128 LEU B C 1
ATOM 2770 O O . LEU B 1 128 ? -8.359 -21.547 -1.305 1 98.19 128 LEU B O 1
ATOM 2774 N N . THR B 1 129 ? -8.469 -23.172 0.24 1 98.25 129 THR B N 1
ATOM 2775 C CA . THR B 1 129 ? -8.852 -24.188 -0.742 1 98.25 129 THR B CA 1
ATOM 2776 C C . THR B 1 129 ? -10.164 -23.812 -1.422 1 98.25 129 THR B C 1
ATOM 2778 O O . THR B 1 129 ? -10.25 -23.797 -2.65 1 98.25 129 THR B O 1
ATOM 2781 N N . LYS B 1 130 ? -11.125 -23.453 -0.655 1 98.12 130 LYS B N 1
ATOM 2782 C CA . LYS B 1 130 ? -12.438 -23.094 -1.175 1 98.12 130 LYS B CA 1
ATOM 2783 C C . LYS B 1 130 ? -12.359 -21.844 -2.053 1 98.12 130 LYS B C 1
ATOM 2785 O O . LYS B 1 130 ? -12.953 -21.812 -3.131 1 98.12 130 LYS B O 1
ATOM 2790 N N . GLU B 1 131 ? -11.656 -20.875 -1.607 1 97.69 131 GLU B N 1
ATOM 2791 C CA . GLU B 1 131 ? -11.539 -19.609 -2.338 1 97.69 131 GLU B CA 1
ATOM 2792 C C . GLU B 1 131 ? -10.859 -19.812 -3.688 1 97.69 131 GLU B C 1
ATOM 2794 O O . GLU B 1 131 ? -11.266 -19.234 -4.691 1 97.69 131 GLU B O 1
ATOM 2799 N N . LEU B 1 132 ? -9.805 -20.641 -3.686 1 98.31 132 LEU B N 1
ATOM 2800 C CA . LEU B 1 132 ? -9.062 -20.859 -4.918 1 98.31 132 LEU B CA 1
ATOM 2801 C C . LEU B 1 132 ? -9.898 -21.656 -5.918 1 98.31 132 LEU B C 1
ATOM 2803 O O . LEU B 1 132 ? -9.812 -21.422 -7.125 1 98.31 132 LEU B O 1
ATOM 2807 N N . ILE B 1 133 ? -10.719 -22.562 -5.406 1 98.31 133 ILE B N 1
ATOM 2808 C CA . ILE B 1 133 ? -11.633 -23.297 -6.27 1 98.31 133 ILE B CA 1
ATOM 2809 C C . ILE B 1 133 ? -12.664 -22.344 -6.863 1 98.31 133 ILE B C 1
ATOM 2811 O O . ILE B 1 133 ? -12.93 -22.375 -8.07 1 98.31 133 ILE B O 1
ATOM 2815 N N . GLU B 1 134 ? -13.188 -21.469 -6.055 1 97.38 134 GLU B N 1
ATOM 2816 C CA . GLU B 1 134 ? -14.195 -20.516 -6.496 1 97.38 134 GLU B CA 1
ATOM 2817 C C . GLU B 1 134 ? -13.625 -19.531 -7.516 1 97.38 134 GLU B C 1
ATOM 2819 O O . GLU B 1 134 ? -14.336 -19.062 -8.406 1 97.38 134 GLU B O 1
ATOM 2824 N N . LEU B 1 135 ? -12.344 -19.281 -7.434 1 97.19 135 LEU B N 1
ATOM 2825 C CA . LEU B 1 135 ? -11.672 -18.312 -8.297 1 97.19 135 LEU B CA 1
ATOM 2826 C C . LEU B 1 135 ? -11.25 -18.953 -9.609 1 97.19 135 LEU B C 1
ATOM 2828 O O . LEU B 1 135 ? -10.758 -18.266 -10.508 1 97.19 135 LEU B O 1
ATOM 2832 N N . ASP B 1 136 ? -11.406 -20.219 -9.781 1 98.19 136 ASP B N 1
ATOM 2833 C CA . ASP B 1 136 ? -10.852 -20.922 -10.93 1 98.19 136 ASP B CA 1
ATOM 2834 C C . ASP B 1 136 ? -11.305 -20.281 -12.242 1 98.19 136 ASP B C 1
ATOM 2836 O O . ASP B 1 136 ? -10.484 -20.031 -13.133 1 98.19 136 ASP B O 1
ATOM 2840 N N . PRO B 1 137 ? -12.617 -19.875 -12.375 1 97.5 137 PRO B N 1
ATOM 2841 C CA . PRO B 1 137 ? -13.023 -19.25 -13.633 1 97.5 137 PRO B CA 1
ATOM 2842 C C . PRO B 1 137 ? -12.258 -17.969 -13.93 1 97.5 137 PRO B C 1
ATOM 2844 O O . PRO B 1 137 ? -12 -17.641 -15.094 1 97.5 137 PRO B O 1
ATOM 2847 N N . VAL B 1 138 ? -11.898 -17.266 -12.93 1 96.5 138 VAL B N 1
ATOM 2848 C CA . VAL B 1 138 ? -11.156 -16.016 -13.086 1 96.5 138 VAL B CA 1
ATOM 2849 C C . VAL B 1 138 ? -9.781 -16.297 -13.672 1 96.5 138 VAL B C 1
ATOM 2851 O O . VAL B 1 138 ? -9.289 -15.539 -14.516 1 96.5 138 VAL B O 1
ATOM 2854 N N . PHE B 1 139 ? -9.117 -17.359 -13.266 1 97.75 139 PHE B N 1
ATOM 2855 C CA . PHE B 1 139 ? -7.816 -17.766 -13.781 1 97.75 139 PHE B CA 1
ATOM 2856 C C . PHE B 1 139 ? -7.898 -18.062 -15.273 1 97.75 139 PHE B C 1
ATOM 2858 O O . PHE B 1 139 ? -6.895 -18 -15.984 1 97.75 139 PHE B O 1
ATOM 2865 N N . GLY B 1 140 ? -9.086 -18.391 -15.742 1 97.19 140 GLY B N 1
ATOM 2866 C CA . GLY B 1 140 ? -9.234 -18.812 -17.125 1 97.19 140 GLY B CA 1
ATOM 2867 C C . GLY B 1 140 ? -9.688 -17.703 -18.047 1 97.19 140 GLY B C 1
ATOM 2868 O O . GLY B 1 140 ? -9.703 -17.859 -19.266 1 97.19 140 GLY B O 1
ATOM 2869 N N . GLU B 1 141 ? -10.023 -16.562 -17.5 1 97.12 141 GLU B N 1
ATOM 2870 C CA . GLU B 1 141 ? -10.602 -15.477 -18.281 1 97.12 141 GLU B CA 1
ATOM 2871 C C . GLU B 1 141 ? -9.555 -14.82 -19.172 1 97.12 141 GLU B C 1
ATOM 2873 O O . GLU B 1 141 ? -9.859 -14.383 -20.281 1 97.12 141 GLU B O 1
ATOM 2878 N N . LYS B 1 142 ? -8.398 -14.68 -18.734 1 97.69 142 LYS B N 1
ATOM 2879 C CA . LYS B 1 142 ? -7.27 -14.07 -19.438 1 97.69 142 LYS B CA 1
ATOM 2880 C C . LYS B 1 142 ? -6.008 -14.922 -19.297 1 97.69 142 LYS B C 1
ATOM 2882 O O . LYS B 1 142 ? -5.98 -15.867 -18.516 1 97.69 142 LYS B O 1
ATOM 2887 N N . THR B 1 143 ? -5.039 -14.57 -20.109 1 97.88 143 THR B N 1
ATOM 2888 C CA . THR B 1 143 ? -3.805 -15.352 -20.125 1 97.88 143 THR B CA 1
ATOM 2889 C C . THR B 1 143 ? -3.113 -15.297 -18.766 1 97.88 143 THR B C 1
ATOM 2891 O O . THR B 1 143 ? -2.586 -16.312 -18.281 1 97.88 143 THR B O 1
ATOM 2894 N N . TYR B 1 144 ? -3.092 -14.156 -18.219 1 98.44 144 TYR B N 1
ATOM 2895 C CA . TYR B 1 144 ? -2.521 -13.969 -16.891 1 98.44 144 TYR B CA 1
ATOM 2896 C C . TYR B 1 144 ? -3.602 -13.594 -15.875 1 98.44 144 TYR B C 1
ATOM 2898 O O . TYR B 1 144 ? -4.773 -13.461 -16.234 1 98.44 144 TYR B O 1
ATOM 2906 N N . PHE B 1 145 ? -3.279 -13.5 -14.617 1 97.88 145 PHE B N 1
ATOM 2907 C CA . PHE B 1 145 ? -4.305 -13.32 -13.602 1 97.88 145 PHE B CA 1
ATOM 2908 C C . PHE B 1 145 ? -5.012 -11.977 -13.766 1 97.88 145 PHE B C 1
ATOM 2910 O O . PHE B 1 145 ? -4.484 -10.938 -13.367 1 97.88 145 PHE B O 1
ATOM 2917 N N . MET B 1 146 ? -6.164 -11.93 -14.359 1 96.56 146 MET B N 1
ATOM 2918 C CA . MET B 1 146 ? -7.078 -10.8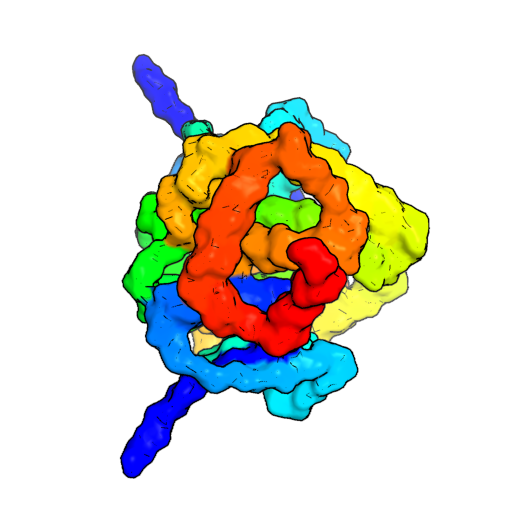12 -14.602 1 96.56 146 MET B CA 1
ATOM 2919 C C . MET B 1 146 ? -6.48 -9.82 -15.586 1 96.56 146 MET B C 1
ATOM 2921 O O . MET B 1 146 ? -6.91 -8.664 -15.641 1 96.56 146 MET B O 1
ATOM 2925 N N . ASN B 1 147 ? -5.406 -10.188 -16.312 1 97.31 147 ASN B N 1
ATOM 2926 C CA . ASN B 1 147 ? -4.746 -9.383 -17.328 1 97.31 147 ASN B CA 1
ATOM 2927 C C . ASN B 1 147 ? -4.336 -10.219 -18.531 1 97.31 147 ASN B C 1
ATOM 2929 O O . ASN B 1 147 ? -4.113 -11.422 -18.406 1 97.31 147 ASN B O 1
ATOM 2933 N N . ASP B 1 148 ? -4.266 -9.539 -19.656 1 97.56 148 ASP B N 1
ATOM 2934 C CA . ASP B 1 148 ? -3.783 -10.227 -20.859 1 97.56 148 ASP B CA 1
ATOM 2935 C C . ASP B 1 148 ? -2.264 -10.383 -20.828 1 97.56 148 ASP B C 1
ATOM 2937 O O . ASP B 1 148 ? -1.72 -11.336 -21.391 1 97.56 148 ASP B O 1
ATOM 2941 N N . ASP B 1 149 ? -1.629 -9.461 -20.188 1 97.75 149 ASP B N 1
ATOM 2942 C CA . ASP B 1 149 ? -0.172 -9.469 -20.078 1 97.75 149 ASP B CA 1
ATOM 2943 C C . ASP B 1 149 ? 0.277 -9.812 -18.672 1 97.75 149 ASP B C 1
ATOM 2945 O O . ASP B 1 149 ? -0.513 -9.742 -17.719 1 97.75 149 ASP B O 1
ATOM 2949 N N . PHE B 1 150 ? 1.579 -10.242 -18.594 1 98.5 150 PHE B N 1
ATOM 2950 C CA . PHE B 1 150 ? 2.199 -10.445 -17.297 1 98.5 150 PHE B CA 1
ATOM 2951 C C . PHE B 1 150 ? 2.357 -9.117 -16.562 1 98.5 150 PHE B C 1
ATOM 2953 O O . PHE B 1 150 ? 2.848 -8.141 -17.125 1 98.5 150 PHE B O 1
ATOM 2960 N N . THR B 1 151 ? 1.884 -9.039 -15.32 1 98.75 151 THR B N 1
ATOM 2961 C CA . THR B 1 151 ? 1.938 -7.797 -14.562 1 98.75 151 THR B CA 1
ATOM 2962 C C . THR B 1 151 ? 2.447 -8.047 -13.148 1 98.75 151 THR B C 1
ATOM 2964 O O . THR B 1 151 ? 2.734 -9.188 -12.781 1 98.75 151 THR B O 1
ATOM 2967 N N . LEU B 1 152 ? 2.539 -6.996 -12.344 1 98.88 152 LEU B N 1
ATOM 2968 C CA . LEU B 1 152 ? 2.904 -7.098 -10.938 1 98.88 152 LEU B CA 1
ATOM 2969 C C . LEU B 1 152 ? 1.911 -7.969 -10.18 1 98.88 152 LEU B C 1
ATOM 2971 O O . LEU B 1 152 ? 2.256 -8.562 -9.156 1 98.88 152 LEU B O 1
ATOM 2975 N N . VAL B 1 153 ? 0.665 -8.062 -10.664 1 98.88 153 VAL B N 1
ATOM 2976 C CA . VAL B 1 153 ? -0.338 -8.906 -10.016 1 98.88 153 VAL B CA 1
ATOM 2977 C C . VAL B 1 153 ? 0.141 -10.359 -10 1 98.88 153 VAL B C 1
ATOM 2979 O O . VAL B 1 153 ? -0.006 -11.055 -8.992 1 98.88 153 VAL B O 1
ATOM 2982 N N . ASP B 1 154 ? 0.755 -10.781 -11.062 1 98.88 154 ASP B N 1
ATOM 2983 C CA . ASP B 1 154 ? 1.281 -12.141 -11.148 1 98.88 154 ASP B CA 1
ATOM 2984 C C . ASP B 1 154 ? 2.461 -12.336 -10.195 1 98.88 154 ASP B C 1
ATOM 2986 O O . ASP B 1 154 ? 2.648 -13.422 -9.648 1 98.88 154 ASP B O 1
ATOM 2990 N N . CYS B 1 155 ? 3.256 -11.289 -9.984 1 98.94 155 CYS B N 1
ATOM 2991 C CA . CYS B 1 155 ? 4.387 -11.336 -9.062 1 98.94 155 CYS B CA 1
ATOM 2992 C C . CYS B 1 155 ? 3.914 -11.492 -7.621 1 98.94 155 CYS B C 1
ATOM 2994 O O . CYS B 1 155 ? 4.676 -11.93 -6.758 1 98.94 155 CYS B O 1
ATOM 2996 N N . VAL B 1 156 ? 2.689 -11.094 -7.375 1 98.88 156 VAL B N 1
ATOM 2997 C CA . VAL B 1 156 ? 2.111 -11.211 -6.039 1 98.88 156 VAL B CA 1
ATOM 2998 C C . VAL B 1 156 ? 1.404 -12.555 -5.895 1 98.88 156 VAL B C 1
ATOM 3000 O O . VAL B 1 156 ? 1.493 -13.203 -4.848 1 98.88 156 VAL B O 1
ATOM 3003 N N . MET B 1 157 ? 0.782 -13.055 -6.922 1 98.81 157 MET B N 1
ATOM 3004 C CA . MET B 1 157 ? -0.031 -14.273 -6.883 1 98.81 157 MET B CA 1
ATOM 3005 C C . MET B 1 157 ? 0.844 -15.516 -6.969 1 98.81 157 MET B C 1
ATOM 3007 O O . MET B 1 157 ? 0.645 -16.469 -6.223 1 98.81 157 MET B O 1
ATOM 3011 N N .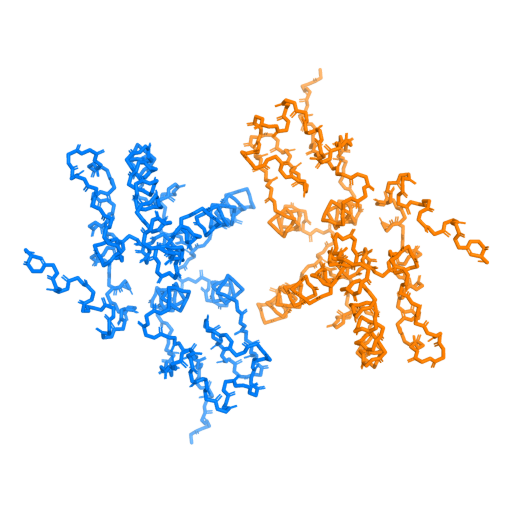 ALA B 1 158 ? 1.83 -15.516 -7.773 1 98.75 158 ALA B N 1
ATOM 3012 C CA . ALA B 1 158 ? 2.623 -16.688 -8.117 1 98.75 158 ALA B CA 1
ATOM 3013 C C . ALA B 1 158 ? 3.34 -17.25 -6.895 1 98.75 158 ALA B C 1
ATOM 3015 O O . ALA B 1 158 ? 3.344 -18.469 -6.668 1 98.75 158 ALA B O 1
ATOM 3016 N N . PRO B 1 159 ? 3.934 -16.344 -6.078 1 98.75 159 PRO B N 1
ATOM 3017 C CA . PRO B 1 159 ? 4.629 -16.891 -4.906 1 98.75 159 PRO B CA 1
ATOM 3018 C C . PRO B 1 159 ? 3.699 -17.656 -3.973 1 98.75 159 PRO B C 1
ATOM 3020 O O . PRO B 1 159 ? 4.113 -18.656 -3.371 1 98.75 159 PRO B O 1
ATOM 3023 N N . LEU B 1 160 ? 2.482 -17.203 -3.83 1 98.69 160 LEU B N 1
ATOM 3024 C CA . LEU B 1 160 ? 1.522 -17.906 -2.992 1 98.69 160 LEU B CA 1
ATOM 3025 C C . LEU B 1 160 ? 1.221 -19.297 -3.564 1 98.69 160 LEU B C 1
ATOM 3027 O O . LEU B 1 160 ? 1.248 -20.281 -2.838 1 98.69 160 LEU B O 1
ATOM 3031 N N . LEU B 1 161 ? 0.94 -19.328 -4.875 1 98.38 161 LEU B N 1
ATOM 3032 C CA . LEU B 1 161 ? 0.594 -20.578 -5.527 1 98.38 161 LEU B CA 1
ATOM 3033 C C . LEU B 1 161 ? 1.738 -21.578 -5.418 1 98.38 161 LEU B C 1
ATOM 3035 O O . LEU B 1 161 ? 1.507 -22.781 -5.234 1 98.38 161 LEU B O 1
ATOM 3039 N N . TRP B 1 162 ? 2.91 -21.109 -5.484 1 98.38 162 TRP B N 1
ATOM 3040 C CA . TRP B 1 162 ? 4.098 -21.938 -5.387 1 98.38 162 TRP B CA 1
ATOM 3041 C C . TRP B 1 162 ? 4.172 -22.625 -4.023 1 98.38 162 TRP B C 1
ATOM 3043 O O . TRP B 1 162 ? 4.637 -23.766 -3.916 1 98.38 162 TRP B O 1
ATOM 3053 N N . ARG B 1 163 ? 3.635 -22.031 -3.031 1 97.81 163 ARG B N 1
ATOM 3054 C CA . ARG B 1 163 ? 3.832 -22.453 -1.651 1 97.81 163 ARG B CA 1
ATOM 3055 C C . ARG B 1 163 ? 2.654 -23.297 -1.168 1 97.81 163 ARG B C 1
ATOM 3057 O O . ARG B 1 163 ? 2.682 -23.828 -0.058 1 97.81 163 ARG B O 1
ATOM 3064 N N . LEU B 1 164 ? 1.621 -23.469 -1.944 1 97.75 164 LEU B N 1
ATOM 3065 C CA . LEU B 1 164 ? 0.383 -24.094 -1.493 1 97.75 164 LEU B CA 1
ATOM 3066 C C . LEU B 1 164 ? 0.652 -25.484 -0.915 1 97.75 164 LEU B C 1
ATOM 3068 O O . LEU B 1 164 ? 0.185 -25.797 0.18 1 97.75 164 LEU B O 1
ATOM 3072 N N . PRO B 1 165 ? 1.458 -26.344 -1.562 1 96.25 165 PRO B N 1
ATOM 3073 C CA . PRO B 1 165 ? 1.709 -27.656 -0.984 1 96.25 165 PRO B CA 1
ATOM 3074 C C . PRO B 1 165 ? 2.395 -27.594 0.378 1 96.25 165 PRO B C 1
ATOM 3076 O O . PRO B 1 165 ? 2.02 -28.312 1.302 1 96.25 165 PRO B O 1
ATOM 3079 N N . HIS B 1 166 ? 3.33 -26.734 0.493 1 96.38 166 HIS B N 1
ATOM 3080 C CA . HIS B 1 166 ? 4.043 -26.562 1.754 1 96.38 166 HIS B CA 1
ATOM 3081 C C . HIS B 1 166 ? 3.104 -26.094 2.857 1 96.38 166 HIS B C 1
ATOM 3083 O O . HIS B 1 166 ? 3.283 -26.438 4.023 1 96.38 166 HIS B O 1
ATOM 3089 N N . LEU B 1 167 ? 2.074 -25.359 2.477 1 97.5 167 LEU B N 1
ATOM 3090 C CA . LEU B 1 167 ? 1.113 -24.812 3.428 1 97.5 167 LEU B CA 1
ATOM 3091 C C . LEU B 1 167 ? 0.045 -25.828 3.779 1 97.5 167 LEU B C 1
ATOM 3093 O O . LEU B 1 167 ? -0.835 -25.562 4.602 1 97.5 167 LEU B O 1
ATOM 3097 N N . GLY B 1 168 ? 0.094 -26.969 3.109 1 96.81 168 GLY B N 1
ATOM 3098 C CA . GLY B 1 168 ? -0.915 -27.984 3.33 1 96.81 168 GLY B CA 1
ATOM 3099 C C . GLY B 1 168 ? -2.234 -27.688 2.646 1 96.81 168 GLY B C 1
ATOM 3100 O O . GLY B 1 168 ? -3.281 -28.188 3.055 1 96.81 168 GLY B O 1
ATOM 3101 N N . VAL B 1 169 ? -2.191 -26.812 1.722 1 97.62 169 VAL B N 1
ATOM 3102 C CA . VAL B 1 169 ? -3.385 -26.469 0.957 1 97.62 169 VAL B CA 1
ATOM 3103 C C . VAL B 1 169 ? -3.434 -27.281 -0.329 1 97.62 169 VAL B C 1
ATOM 3105 O O . VAL B 1 169 ? -2.604 -27.109 -1.223 1 97.62 169 VAL B O 1
ATOM 3108 N N . HIS B 1 170 ? -4.367 -28.141 -0.448 1 95.56 170 HIS B N 1
ATOM 3109 C CA . HIS B 1 170 ? -4.492 -29.016 -1.606 1 95.56 170 HIS B CA 1
ATOM 3110 C C . HIS B 1 170 ? -5.777 -28.734 -2.375 1 95.56 170 HIS B C 1
ATOM 3112 O O . HIS B 1 170 ? -6.875 -28.938 -1.851 1 95.56 170 HIS B O 1
ATOM 3118 N N . VAL B 1 171 ? -5.578 -28.234 -3.547 1 97.12 171 VAL B N 1
ATOM 3119 C CA . VAL B 1 171 ? -6.691 -28 -4.461 1 97.12 171 VAL B CA 1
ATOM 3120 C C . VAL B 1 171 ? -6.719 -29.094 -5.527 1 97.12 171 VAL B C 1
ATOM 3122 O O . VAL B 1 171 ? -5.781 -29.219 -6.32 1 97.12 171 VAL B O 1
ATOM 3125 N N . PRO B 1 172 ? -7.758 -29.875 -5.539 1 96.56 172 PRO B N 1
ATOM 3126 C CA . PRO B 1 172 ? -7.809 -30.922 -6.566 1 96.56 172 PRO B CA 1
ATOM 3127 C C . PRO B 1 172 ? -7.738 -30.359 -7.984 1 96.56 172 PRO B C 1
ATOM 3129 O O . PRO B 1 172 ? -8.461 -29.406 -8.312 1 96.56 172 PRO B O 1
ATOM 3132 N N . PRO B 1 173 ? -6.922 -30.938 -8.805 1 96.38 173 PRO B N 1
ATOM 3133 C CA . PRO B 1 173 ? -6.758 -30.422 -10.164 1 96.38 173 PRO B CA 1
ATOM 3134 C C . PRO B 1 173 ? -8.078 -30.359 -10.938 1 96.38 173 PRO B C 1
ATOM 3136 O O . PRO B 1 173 ? -8.32 -29.406 -11.68 1 96.38 173 PRO B O 1
ATOM 3139 N N . ARG B 1 174 ? -8.953 -31.266 -10.742 1 97 174 ARG B N 1
ATOM 3140 C CA . ARG B 1 174 ? -10.219 -31.328 -11.453 1 97 174 ARG B CA 1
ATOM 3141 C C . ARG B 1 174 ? -11.125 -30.172 -11.07 1 97 174 ARG B C 1
ATOM 3143 O O . ARG B 1 174 ? -11.93 -29.703 -11.883 1 97 174 ARG B O 1
ATOM 3150 N N . ALA B 1 175 ? -10.945 -29.703 -9.898 1 97.38 175 ALA B N 1
ATOM 3151 C CA . ALA B 1 175 ? -11.797 -28.625 -9.383 1 97.38 175 ALA B CA 1
ATOM 3152 C C . ALA B 1 175 ? -11.258 -27.25 -9.766 1 97.38 175 ALA B C 1
ATOM 3154 O O . ALA B 1 175 ? -11.938 -26.25 -9.586 1 97.38 175 ALA B O 1
ATOM 3155 N N . ALA B 1 176 ? -10.023 -27.188 -10.289 1 98.06 176 ALA B N 1
ATOM 3156 C CA . ALA B 1 176 ? -9.383 -25.906 -10.57 1 98.06 176 ALA B CA 1
ATOM 3157 C C . ALA B 1 176 ? -8.469 -26 -11.789 1 98.06 176 ALA B C 1
ATOM 3159 O O . ALA B 1 176 ? -7.297 -25.625 -11.727 1 98.06 176 ALA B O 1
ATOM 3160 N N . LYS B 1 177 ? -8.961 -26.375 -12.906 1 98.12 177 LYS B N 1
ATOM 3161 C CA . LYS B 1 177 ? -8.188 -26.641 -14.109 1 98.12 177 LYS B CA 1
ATOM 3162 C C . LYS B 1 177 ? -7.527 -25.375 -14.641 1 98.12 177 LYS B C 1
ATOM 3164 O O . LYS B 1 177 ? -6.375 -25.406 -15.078 1 98.12 177 LYS B O 1
ATOM 3169 N N . SER B 1 178 ? -8.305 -24.297 -14.617 1 98.56 178 SER B N 1
ATOM 3170 C CA . SER B 1 178 ? -7.766 -23.047 -15.125 1 98.56 178 SER B CA 1
ATOM 3171 C C . SER B 1 178 ? -6.609 -22.547 -14.258 1 98.56 178 SER B C 1
ATOM 3173 O O . SER B 1 178 ? -5.621 -22.031 -14.773 1 98.56 178 SER B O 1
ATOM 3175 N N . MET B 1 179 ? -6.727 -22.734 -12.969 1 98.5 179 MET B N 1
ATOM 3176 C CA . MET B 1 179 ? -5.648 -22.328 -12.07 1 98.5 179 MET B CA 1
ATOM 3177 C C . MET B 1 179 ? -4.383 -23.141 -12.352 1 98.5 179 MET B C 1
ATOM 3179 O O . MET B 1 179 ? -3.279 -22.594 -12.352 1 98.5 179 MET B O 1
ATOM 3183 N N . TYR B 1 180 ? -4.543 -24.391 -12.594 1 98.25 180 TYR B N 1
ATOM 3184 C CA . TYR B 1 180 ? -3.383 -25.234 -12.844 1 98.25 180 TYR B CA 1
ATOM 3185 C C . TYR B 1 180 ? -2.734 -24.891 -14.18 1 98.25 180 TYR B C 1
ATOM 3187 O O . TYR B 1 180 ? -1.511 -24.953 -14.312 1 98.25 180 TYR B O 1
ATOM 3195 N N . LYS B 1 181 ? -3.535 -24.594 -15.148 1 98.12 181 LYS B N 1
ATOM 3196 C CA . LYS B 1 181 ? -2.984 -24.109 -16.406 1 98.12 181 LYS B CA 1
ATOM 3197 C C . LYS B 1 181 ? -2.184 -22.828 -16.203 1 98.12 181 LYS B C 1
ATOM 3199 O O . LYS B 1 181 ? -1.083 -22.688 -16.734 1 98.12 181 LYS B O 1
ATOM 3204 N N . TYR B 1 182 ? -2.736 -21.938 -15.406 1 98.56 182 TYR B N 1
ATOM 3205 C CA . TYR B 1 182 ? -2.066 -20.688 -15.062 1 98.56 182 TYR B CA 1
ATOM 3206 C C . TYR B 1 182 ? -0.764 -20.953 -14.32 1 98.56 182 TYR B C 1
ATOM 3208 O O . TYR B 1 182 ? 0.271 -20.3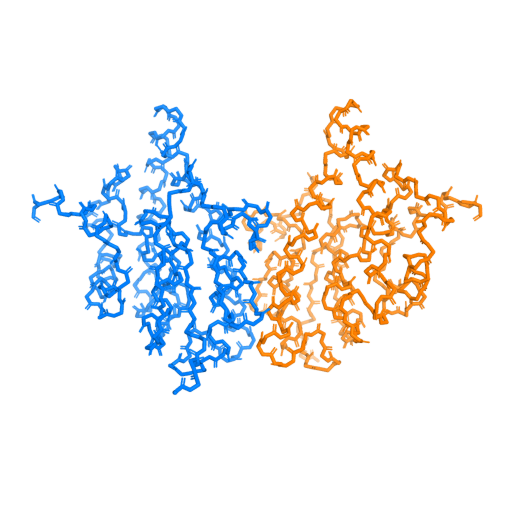59 -14.633 1 98.56 182 TYR B O 1
ATOM 3216 N N . LYS B 1 183 ? -0.798 -21.844 -13.344 1 98.12 183 LYS B N 1
ATOM 3217 C CA . LYS B 1 183 ? 0.394 -22.203 -12.586 1 98.12 183 LYS B CA 1
ATOM 3218 C C . LYS B 1 183 ? 1.503 -22.703 -13.508 1 98.12 183 LYS B C 1
ATOM 3220 O O . LYS B 1 183 ? 2.656 -22.281 -13.383 1 98.12 183 LYS B O 1
ATOM 3225 N N . LYS B 1 184 ? 1.118 -23.578 -14.344 1 97.81 184 LYS B N 1
ATOM 3226 C CA . LYS B 1 184 ? 2.096 -24.125 -15.273 1 97.81 184 LYS B CA 1
ATOM 3227 C C . LYS B 1 184 ? 2.746 -23.031 -16.109 1 97.81 184 LYS B C 1
ATOM 3229 O O . LYS B 1 184 ? 3.969 -23 -16.266 1 97.81 184 LYS B O 1
ATOM 3234 N N . LEU B 1 185 ? 1.945 -22.188 -16.641 1 98.19 185 LEU B N 1
ATOM 3235 C CA . LEU B 1 185 ? 2.42 -21.062 -17.453 1 98.19 185 LEU B CA 1
ATOM 3236 C C . LEU B 1 185 ? 3.42 -20.219 -16.672 1 98.19 185 LEU B C 1
ATOM 3238 O O . LEU B 1 185 ? 4.492 -19.891 -17.188 1 98.19 185 LEU B O 1
ATOM 3242 N N . ILE B 1 186 ? 3.094 -19.859 -15.438 1 98.38 186 ILE B N 1
ATOM 3243 C CA . ILE B 1 186 ? 3.879 -18.938 -14.625 1 98.38 186 ILE B CA 1
ATOM 3244 C C . ILE B 1 186 ? 5.16 -19.625 -14.156 1 98.38 186 ILE B C 1
ATOM 3246 O O . ILE B 1 186 ? 6.246 -19.031 -14.219 1 98.38 186 ILE B O 1
ATOM 3250 N N . PHE B 1 187 ? 5.062 -20.875 -13.727 1 98.06 187 PHE B N 1
ATOM 3251 C CA . PHE B 1 187 ? 6.188 -21.562 -13.109 1 98.06 187 PHE B CA 1
ATOM 3252 C C . PHE B 1 187 ? 7.211 -21.984 -14.156 1 98.06 187 PHE B C 1
ATOM 3254 O O . PHE B 1 187 ? 8.359 -22.266 -13.828 1 98.06 187 PHE B O 1
ATOM 3261 N N . GLU B 1 188 ? 6.848 -21.984 -15.398 1 97.75 188 GLU B N 1
ATOM 3262 C CA . GLU B 1 188 ? 7.766 -22.328 -16.484 1 97.75 188 GLU B CA 1
ATOM 3263 C C . GLU B 1 188 ? 8.492 -21.094 -17 1 97.75 188 GLU B C 1
ATOM 3265 O O . GLU B 1 188 ? 9.477 -21.203 -17.75 1 97.75 188 GLU B O 1
ATOM 3270 N N . ARG B 1 189 ? 8.016 -19.922 -16.609 1 97.69 189 ARG B N 1
ATOM 3271 C CA . ARG B 1 189 ? 8.688 -18.688 -17.016 1 97.69 189 ARG B CA 1
ATOM 3272 C C . ARG B 1 189 ? 10.117 -18.641 -16.5 1 97.69 189 ARG B C 1
ATOM 3274 O O . ARG B 1 189 ? 10.375 -19.016 -15.344 1 97.69 189 ARG B O 1
ATOM 3281 N N . GLU B 1 190 ? 11.047 -18.188 -17.312 1 98.06 190 GLU B N 1
ATOM 3282 C CA . GLU B 1 190 ? 12.453 -18.094 -16.938 1 98.06 190 GLU B CA 1
ATOM 3283 C C . GLU B 1 190 ? 12.648 -17.156 -15.742 1 98.06 190 GLU B C 1
ATOM 3285 O O . GLU B 1 190 ? 13.445 -17.438 -14.852 1 98.06 190 GLU B O 1
ATOM 3290 N N . SER B 1 191 ? 11.922 -16.094 -15.758 1 98.38 191 SER B N 1
ATOM 3291 C CA . SER B 1 191 ? 12.047 -15.125 -14.672 1 98.38 191 SER B CA 1
ATOM 3292 C C . SER B 1 191 ? 11.586 -15.719 -13.344 1 98.38 191 SER B C 1
ATOM 3294 O O . SER B 1 191 ? 12.172 -15.438 -12.297 1 98.38 191 SER B O 1
ATOM 3296 N N . PHE B 1 192 ? 10.523 -16.562 -13.367 1 98.75 192 PHE B N 1
ATOM 3297 C CA . PHE B 1 192 ? 10.078 -17.188 -12.125 1 98.75 192 PHE B CA 1
ATOM 3298 C C . PHE B 1 192 ? 11.125 -18.172 -11.602 1 98.75 192 PHE B C 1
ATOM 3300 O O . PHE B 1 192 ? 11.469 -18.141 -10.422 1 98.75 192 PHE B O 1
ATOM 3307 N N . LYS B 1 193 ? 11.641 -18.938 -12.469 1 98.38 193 LYS B N 1
ATOM 3308 C CA . LYS B 1 193 ? 12.672 -19.906 -12.078 1 98.38 193 LYS B CA 1
ATOM 3309 C C . LYS B 1 193 ? 13.891 -19.188 -11.516 1 98.38 193 LYS B C 1
ATOM 3311 O O . LYS B 1 193 ? 14.445 -19.609 -10.492 1 98.38 193 LYS B O 1
ATOM 3316 N N . ALA B 1 194 ? 14.281 -18.109 -12.18 1 98.25 194 ALA B N 1
ATOM 3317 C CA . ALA B 1 194 ? 15.453 -17.344 -11.766 1 98.25 194 ALA B CA 1
ATOM 3318 C C . ALA B 1 194 ? 15.227 -16.688 -10.406 1 98.25 194 ALA B C 1
ATOM 3320 O O . ALA B 1 194 ? 16.188 -16.359 -9.703 1 98.25 194 ALA B O 1
ATOM 3321 N N . SER B 1 195 ? 13.969 -16.469 -10.039 1 98.56 195 SER B N 1
ATOM 3322 C CA . SER B 1 195 ? 13.625 -15.734 -8.828 1 98.56 195 SER B CA 1
ATOM 3323 C C . SER B 1 195 ? 13.68 -16.625 -7.602 1 98.56 195 SER B C 1
ATOM 3325 O O . SER B 1 195 ? 13.688 -16.141 -6.469 1 98.56 195 SER B O 1
ATOM 3327 N N . LEU B 1 196 ? 13.648 -17.922 -7.77 1 98.38 196 LEU B N 1
ATOM 3328 C CA . LEU B 1 196 ? 13.57 -18.859 -6.66 1 98.38 196 LEU B CA 1
ATOM 3329 C C . LEU B 1 196 ? 14.883 -18.906 -5.883 1 98.38 196 LEU B C 1
ATOM 3331 O O . LEU B 1 196 ? 15.953 -19.047 -6.477 1 98.38 196 LEU B O 1
ATOM 3335 N N . SER B 1 197 ? 14.75 -18.703 -4.598 1 97.56 197 SER B N 1
ATOM 3336 C CA . SER B 1 197 ? 15.883 -19.078 -3.75 1 97.56 197 SER B CA 1
ATOM 3337 C C . SER B 1 197 ? 16.047 -20.578 -3.678 1 97.56 197 SER B C 1
ATOM 3339 O O . SER B 1 197 ? 15.18 -21.344 -4.109 1 97.56 197 SER B O 1
ATOM 3341 N N . GLU B 1 198 ? 17.172 -21.016 -3.104 1 96 198 GLU B N 1
ATOM 3342 C CA . GLU B 1 198 ? 17.375 -22.438 -2.898 1 96 198 GLU B CA 1
ATOM 3343 C C . GLU B 1 198 ? 16.281 -23.031 -2.008 1 96 198 GLU B C 1
ATOM 3345 O O . GLU B 1 198 ? 15.742 -24.109 -2.297 1 96 198 GLU B O 1
ATOM 3350 N N . SER B 1 199 ? 15.992 -22.344 -0.922 1 96.5 199 SER B N 1
ATOM 3351 C CA . SER B 1 199 ? 14.977 -22.797 0.021 1 96.5 199 SER B CA 1
ATOM 3352 C C . SER B 1 199 ? 13.609 -22.906 -0.647 1 96.5 199 SER B C 1
ATOM 3354 O O . SER B 1 199 ? 12.852 -23.844 -0.379 1 96.5 199 SER B O 1
ATOM 3356 N N . GLU B 1 200 ? 13.297 -22 -1.493 1 97.56 200 GLU B N 1
ATOM 3357 C CA . GLU B 1 200 ? 12.008 -22 -2.18 1 97.56 200 GLU B CA 1
ATOM 3358 C C . GLU B 1 200 ? 11.938 -23.125 -3.215 1 97.56 200 GLU B C 1
ATOM 3360 O O . GLU B 1 200 ? 10.875 -23.703 -3.432 1 97.56 200 GLU B O 1
ATOM 3365 N N . SER B 1 201 ? 13.039 -23.375 -3.891 1 96.56 201 SER B N 1
ATOM 3366 C CA . SER B 1 201 ? 13.094 -24.484 -4.828 1 96.56 201 SER B CA 1
ATOM 3367 C C . SER B 1 201 ? 12.789 -25.812 -4.125 1 96.56 201 SER B C 1
ATOM 3369 O O . SER B 1 201 ? 12.164 -26.703 -4.707 1 96.56 201 SER B O 1
ATOM 3371 N N . GLU B 1 202 ? 13.109 -25.859 -2.885 1 94.75 202 GLU B N 1
ATOM 3372 C CA . GLU B 1 202 ? 12.961 -27.094 -2.105 1 94.75 202 GLU B CA 1
ATOM 3373 C C . GLU B 1 202 ? 11.523 -27.25 -1.613 1 94.75 202 GLU B C 1
ATOM 3375 O O . GLU B 1 202 ? 11.133 -28.344 -1.188 1 94.75 202 GLU B O 1
ATOM 3380 N N . LEU B 1 203 ? 10.797 -26.188 -1.594 1 92.88 203 LEU B N 1
ATOM 3381 C CA . LEU B 1 203 ? 9.414 -26.281 -1.144 1 92.88 203 LEU B CA 1
ATOM 3382 C C . LEU B 1 203 ? 8.641 -27.297 -1.973 1 92.88 203 LEU B C 1
ATOM 3384 O O . LEU B 1 203 ? 7.664 -27.891 -1.493 1 92.88 203 LEU B O 1
ATOM 3388 N N . ARG B 1 204 ? 8.852 -27.453 -3.18 1 83.38 204 ARG B N 1
ATOM 3389 C CA . ARG B 1 204 ? 8.094 -28.359 -4.031 1 83.38 204 ARG B CA 1
ATOM 3390 C C . ARG B 1 204 ? 8.867 -29.641 -4.289 1 83.38 204 ARG B C 1
ATOM 3392 O O . ARG B 1 204 ? 8.312 -30.609 -4.797 1 83.38 204 ARG B O 1
ATOM 3399 N N . GLU B 1 205 ? 10.148 -29.625 -4.289 1 62.09 205 GLU B N 1
ATOM 3400 C CA . GLU B 1 205 ? 10.844 -30.891 -4.43 1 62.09 205 GLU B CA 1
ATOM 3401 C C . GLU B 1 205 ? 10.305 -31.938 -3.451 1 62.09 205 GLU B C 1
ATOM 3403 O O . GLU B 1 205 ? 10.336 -33.125 -3.729 1 62.09 205 GLU B O 1
ATOM 3408 N N . VAL B 1 206 ? 9.797 -31.453 -2.439 1 50.09 206 VAL B N 1
ATOM 3409 C CA . VAL B 1 206 ? 9.305 -32.438 -1.48 1 50.09 206 VAL B CA 1
ATOM 3410 C C . VAL B 1 206 ? 8.031 -33.094 -2.02 1 50.09 206 VAL B C 1
ATOM 3412 O O . VAL B 1 206 ? 7.598 -34.125 -1.516 1 50.09 206 VAL B O 1
ATOM 3415 N N . ASP B 1 207 ? 7.312 -32.281 -2.896 1 44.25 207 ASP B N 1
ATOM 3416 C CA . ASP B 1 207 ? 6.148 -33 -3.424 1 44.25 207 ASP B CA 1
ATOM 3417 C C . ASP B 1 207 ? 6.551 -34 -4.508 1 44.25 207 ASP B C 1
ATOM 3419 O O . ASP B 1 207 ? 5.695 -34.625 -5.121 1 44.25 207 ASP B O 1
ATOM 3423 N N . GLY B 1 208 ? 7.711 -34.25 -4.773 1 36.47 208 GLY B N 1
ATOM 3424 C CA . GLY B 1 208 ? 8.102 -35.312 -5.695 1 36.47 208 GLY B CA 1
ATOM 3425 C C . GLY B 1 208 ? 7.082 -36.438 -5.797 1 36.47 208 GLY B C 1
ATOM 3426 O O . GLY B 1 208 ? 6.973 -37.25 -4.895 1 36.47 208 GLY B O 1
ATOM 3427 N N . ILE B 1 209 ? 5.777 -36.031 -6.074 1 29.03 209 ILE B N 1
ATOM 3428 C CA . ILE B 1 209 ? 5.215 -36.844 -7.156 1 29.03 209 ILE B CA 1
ATOM 3429 C C . ILE B 1 209 ? 5.645 -36.25 -8.508 1 29.03 209 ILE B C 1
ATOM 3431 O O . ILE B 1 209 ? 5.672 -35.031 -8.688 1 29.03 209 ILE B O 1
#

Nearest PDB structures (foldseek):
  1yy7-assembly1_B  TM=9.729E-01  e=3.045E-22  Yersinia pestis
  6wmu-assembly1_K  TM=9.778E-01  e=2.923E-21  Escherichia coli TA054
  3lyk-assembly1_A  TM=9.652E-01  e=2.404E-20  Haemophilus influenzae
  7dy6-assembly1_I  TM=9.543E-01  e=9.244E-19  Escherichia coli K-12
  4qq7-assembly1_A  TM=9.097E-01  e=5.041E-18  Burkholderia cenocepacia J2315

Secondary structure (DSSP, 8-state):
-------EEEE-TT-HHHHHHHHHHHHHT---EEEE--TTS--HHHHHH-TT--S-EEEETTEEEESHHHHHHHHHHHS-SS-SS-SSHHHHHHHHHHHHHHIIIIIHHHHHHHHS-HHHHHHHHHHHHHHHHHTHHHHHHSSBTTBSS--HHHHHHHHHHHHTTTTT----GGG-HHHHHHHHHHHTSHHHHHH--HHHHHHHHTT--/------EEEEE-TT-HHHHHHHHHHHHHT--EEEEE-BTTB--HHHHHH-TT--S-EEEETTEEEESHHHHHHHHHHHS-SS-SS-SSHHHHHHHHHHHHHHIIIIIHHHHHHHHS-HHHHHHHHHHHHHHHHHTHHHHHHSSBTTBSS--HHHHHHHHHHHHTTTTT----GGG-HHHHHHHHHHHTSHHHHHH--HHHHHHHHTT--

Sequence (418 aa):
MLKRSIMTLYSGPLDIYSHQVRIVLAEKGVTVDIHNVDANHPSEDLIELNPYATLPTLVDRDLVLFESRVIMEYLDERFPHPPLLPVYPVARSRCRLLMYRIERNFYHSMKIIEEGTPKQAETEREFLTKELIELDPVFGEKTYFMNDDFTLVDCVMAPLLWRLPHLGVHVPPRAAKSMYKYKKLIFERESFKASLSESESELREVDGIMLKRSIMTLYSGPLDIYSHQVRIVLAEKGVTVDIHNVDANHPSEDLIELNPYATLPTLVDRDLVLFESRVIMEYLDERFPHPPLLPVYPVARSRCRLLMYRIERNFYHSMKIIEEGTPKQAETEREFLTKELIELDPVFGEKTYFMNDDFTLVDCVMAPLLWRLPHLGVHVPPRAAKSMYKYKKLIFERESFKASLSESESELREVDGI

pLDDT: mean 95.13, std 11.58, range [29.03, 98.94]

Solvent-accessible surface area (backbone atoms only — not comparable to full-atom values): 22212 Å² total; per-residue (Å²): 127,84,76,73,72,70,31,33,33,40,26,29,55,80,36,63,49,21,41,25,41,35,27,51,38,41,62,49,68,56,80,64,47,75,42,78,40,49,76,91,58,61,51,70,67,47,46,74,73,31,93,77,44,60,66,22,31,39,36,53,77,94,40,71,40,52,52,43,68,48,44,44,52,32,49,38,60,68,40,58,56,68,59,36,62,60,86,50,41,70,61,29,37,49,41,53,42,48,41,49,52,45,45,64,49,55,48,45,36,50,49,35,45,74,69,44,50,72,68,52,14,52,54,32,32,52,48,50,33,52,51,52,41,71,42,13,67,52,33,56,72,28,76,23,77,84,28,77,56,74,34,56,42,43,37,59,48,49,55,54,64,67,40,28,67,71,67,66,34,74,69,59,60,89,66,21,52,35,40,51,53,40,47,52,58,51,64,66,32,66,31,46,56,68,28,51,36,72,63,46,55,48,52,49,59,71,54,72,116,125,83,75,72,72,70,31,35,32,40,26,28,54,81,35,64,50,19,42,26,40,35,27,51,36,41,61,49,67,56,78,62,47,74,41,77,41,51,77,91,57,60,49,72,67,47,44,74,70,32,94,77,46,60,66,22,30,38,36,52,76,93,41,71,42,51,50,43,69,49,44,44,51,29,51,38,60,68,38,57,56,68,58,35,62,59,86,49,41,70,62,28,35,50,42,53,42,48,42,49,50,44,46,66,49,55,47,44,36,51,47,35,45,75,70,44,51,71,66,52,15,52,53,32,31,52,49,51,34,53,51,52,40,72,42,13,66,53,34,56,72,29,77,23,75,83,27,77,54,74,35,57,42,44,36,59,48,47,55,54,63,66,41,27,67,69,68,66,35,76,67,59,58,88,64,20,54,35,41,51,54,40,48,52,59,51,64,65,33,66,31,47,56,68,30,50,36,74,65,46,56,49,52,49,59,72,53,73,115

Radius of gyration: 22.54 Å; Cα contacts (8 Å, |Δi|>4): 594; chains: 2; bounding box: 66×66×51 Å

InterPro domains:
  IPR004045 Glutathione S-transferase, N-terminal [PF02798] (7-77)
  IPR004045 Glutathione S-transferase, N-terminal [PS50404] (5-83)
  IPR004046 Glutathione S-transferase, C-terminal [PF00043] (115-190)
  IPR010987 Glutathione S-transferase, C-terminal-like [PS50405] (88-203)
  IPR034341 Stringent starvation protein A, N-terminal [cd03059] (7-79)
  IPR036249 Thioredoxin-like superfamily [SSF52833] (7-107)
  IPR036282 Glutathione S-transferase, C-terminal domain superfamily [SSF47616] (78-203)
  IPR040079 Glutathione transferase family [SFLDS00019] (7-182)
  IPR050983 Glutathione S-transferase Omega/HSP26 [PTHR43968] (4-202)

Foldseek 3Di:
DPPQPAKEKEAAQLDLLRLLLLLLCLQLVGGYHYHHADQVDQDPVLCVLDVVSDPTWIDRPVDIDDDSVVSSVCSCVVRVPPHQADPDPVRRVVLVVLLVVCCVQVVVLLCCLVPNDPVSNVVSLVVNLVVQLVCLVQLQPELARVDVDHHSSCSSVLSSVLQCVVSVRDHDCVSRVSVVVNNVVSCPDPSSVSSRRPVSVVSCVVVVD/DPPQPAKEKEAAQLDLLRLLLLLLCLQLVGGYHYHHADQVDQDPVLCVLDVVSDPTWIDRPVDIDDDSVVSSVCSCVVRVPPHQADPDPVRRVVLVVLLVVCCVQVVVLLCCLVPNDPVSNVVSLVVNLVVQLVCLVQLQPELARVDVDHHSSCSSVLSSVLQCVVSVRDHDCVSRVSVVVNNVVSCPDPSSVSSRRPVSVVSCVVVVD